Protein AF-A0A1I0D3D3-F1 (afdb_monomer_lite)

Organism: NCBI:txid1531

Secondary structure (DSSP, 8-state):
---HHHHHHHHHHHHHHHHHHHHHHHTS-HHHHHHTHHHHHHHHHHHHHHHH----HHHHHHHHHSTTHHHHHHHHHHTTTTS-HHHHHHHHHHHHHHHHHHHHHHHHHHHHHHHHTT--EEEEEETTTEEEEEEE-TTS-EEEEEEETTT--EEEEEEE-HHHHHHH--SS--HHHHHHHHHHHHTT---STTS---EEEE-GGGGTT-TT-HHHHHHHH-GGGS-S-PEEEE-TT--EEEEE-TT-EEEEEETTEEEEEEEEE-SSSEEEETTEEEEHHHHHHHHHHHT-EEEEPPP---SEEEEEETTTEEEEEEE-SSSEEEEEEETT--EEEEEEE--SS--HHHHHHHHHHHTT-TTS-EEEE-HHHHHHHHHHHHHHHHHHHHHHHHHHHHHHHHHHHHSPPPPPPPPPP----

Radius of gyration: 44.67 Å; chains: 1; bounding box: 90×93×137 Å

Structure (mmCIF, N/CA/C/O backbone):
data_AF-A0A1I0D3D3-F1
#
_entry.id   AF-A0A1I0D3D3-F1
#
loop_
_atom_site.group_PDB
_atom_site.id
_atom_site.type_symbol
_atom_site.label_atom_id
_atom_site.label_alt_id
_atom_site.label_comp_id
_atom_site.label_asym_id
_atom_site.label_entity_id
_atom_site.label_seq_id
_atom_site.pdbx_PDB_ins_code
_atom_site.Cartn_x
_atom_site.Cartn_y
_atom_site.Cartn_z
_atom_site.occupancy
_atom_site.B_iso_or_equiv
_atom_site.auth_seq_id
_atom_site.auth_comp_id
_atom_site.auth_asym_id
_atom_site.auth_atom_id
_atom_site.pdbx_PDB_model_num
ATOM 1 N N . MET A 1 1 ? 28.535 -66.624 -48.689 1.00 49.78 1 MET A N 1
ATOM 2 C CA . MET A 1 1 ? 29.672 -66.054 -47.945 1.00 49.78 1 MET A CA 1
ATOM 3 C C . MET A 1 1 ? 30.413 -65.216 -48.952 1.00 49.78 1 MET A C 1
ATOM 5 O O . MET A 1 1 ? 30.712 -65.773 -50.001 1.00 49.78 1 MET A O 1
ATOM 9 N N . ALA A 1 2 ? 30.546 -63.915 -48.693 1.00 58.06 2 ALA A N 1
ATOM 10 C CA . ALA A 1 2 ? 31.210 -63.003 -49.614 1.00 58.06 2 ALA A CA 1
ATOM 11 C C . ALA A 1 2 ? 32.643 -63.487 -49.854 1.00 58.06 2 ALA A C 1
ATOM 13 O O . ALA A 1 2 ? 33.328 -63.892 -48.910 1.00 58.06 2 ALA A O 1
ATOM 14 N N . ASP A 1 3 ? 33.054 -63.520 -51.112 1.00 66.31 3 ASP A N 1
ATOM 15 C CA . ASP A 1 3 ? 34.413 -63.885 -51.482 1.00 66.31 3 ASP A CA 1
ATOM 16 C C . ASP A 1 3 ? 35.374 -62.791 -50.992 1.00 66.31 3 ASP A C 1
ATOM 18 O O . ASP A 1 3 ? 35.422 -61.688 -51.542 1.00 66.31 3 ASP A O 1
ATOM 22 N N . THR A 1 4 ? 36.143 -63.088 -49.942 1.00 68.00 4 THR A N 1
ATOM 23 C CA . THR A 1 4 ? 37.134 -62.162 -49.375 1.00 68.00 4 THR A CA 1
ATOM 24 C C . THR A 1 4 ? 38.173 -61.731 -50.411 1.00 68.00 4 THR A C 1
ATOM 26 O O . THR A 1 4 ? 38.715 -60.633 -50.306 1.00 68.00 4 THR A O 1
ATOM 29 N N . GLU A 1 5 ? 38.400 -62.533 -51.457 1.00 80.62 5 GLU A N 1
ATOM 30 C CA . GLU A 1 5 ? 39.287 -62.188 -52.566 1.00 80.62 5 GLU A CA 1
ATOM 31 C C . GLU A 1 5 ? 38.702 -61.078 -53.462 1.00 80.62 5 GLU A C 1
ATOM 33 O O . GLU A 1 5 ? 39.449 -60.251 -53.990 1.00 80.62 5 GLU A O 1
ATOM 38 N N . LEU A 1 6 ? 37.373 -61.014 -53.627 1.00 82.31 6 LEU A N 1
ATOM 39 C CA . LEU A 1 6 ? 36.710 -59.968 -54.419 1.00 82.31 6 LEU A CA 1
ATOM 40 C C . LEU A 1 6 ? 36.720 -58.618 -53.698 1.00 82.31 6 LEU A C 1
ATOM 42 O O . LEU A 1 6 ? 37.003 -57.604 -54.339 1.00 82.31 6 LEU A O 1
ATOM 46 N N . SER A 1 7 ? 36.474 -58.600 -52.386 1.00 81.00 7 SER A N 1
ATOM 47 C CA . SER A 1 7 ? 36.521 -57.369 -51.586 1.00 81.00 7 SER A CA 1
ATOM 48 C C . SER A 1 7 ? 37.926 -56.765 -51.557 1.00 81.00 7 SER A C 1
ATOM 50 O O . SER A 1 7 ? 38.080 -55.563 -51.772 1.00 81.00 7 SER A O 1
ATOM 52 N N . SER A 1 8 ? 38.968 -57.592 -51.398 1.00 86.12 8 SER A N 1
ATOM 53 C CA . SER A 1 8 ? 40.358 -57.119 -51.466 1.00 86.12 8 SER A CA 1
ATOM 54 C C . SER A 1 8 ? 40.702 -56.526 -52.836 1.00 86.12 8 SER A C 1
ATOM 56 O O . SER A 1 8 ? 41.276 -55.443 -52.900 1.00 86.12 8 SER A O 1
ATOM 58 N N . LYS A 1 9 ? 40.288 -57.169 -53.938 1.00 90.19 9 LYS A N 1
ATOM 59 C CA . LYS A 1 9 ? 40.507 -56.639 -55.297 1.00 90.19 9 LYS A CA 1
ATOM 60 C C . LYS A 1 9 ? 39.784 -55.315 -55.537 1.00 90.19 9 LYS A C 1
ATOM 62 O O . LYS A 1 9 ? 40.316 -54.442 -56.220 1.00 90.19 9 LYS A O 1
ATOM 67 N N . LEU A 1 10 ? 38.568 -55.171 -55.011 1.00 88.31 10 LEU A N 1
ATOM 68 C CA . LEU A 1 10 ? 37.793 -53.939 -55.144 1.00 88.31 10 LEU A CA 1
ATOM 69 C C . LEU A 1 10 ? 38.463 -52.787 -54.389 1.00 88.31 10 LEU A C 1
ATOM 71 O O . LEU A 1 10 ? 38.608 -51.701 -54.950 1.00 88.31 10 LEU A O 1
ATOM 75 N N . TYR A 1 11 ? 38.928 -53.047 -53.166 1.00 89.81 11 TYR A N 1
ATOM 76 C CA . TYR A 1 11 ? 39.678 -52.079 -52.372 1.00 89.81 11 TYR A CA 1
ATOM 77 C C . TYR A 1 11 ? 40.983 -51.658 -53.058 1.00 89.81 11 TYR A C 1
ATOM 79 O O . TYR A 1 11 ? 41.230 -50.466 -53.221 1.00 89.81 11 TYR A O 1
ATOM 87 N N . GLU A 1 12 ? 41.796 -52.611 -53.526 1.00 92.81 12 GLU A N 1
ATOM 88 C CA . GLU A 1 12 ? 43.052 -52.313 -54.233 1.00 92.81 12 GLU A CA 1
ATOM 89 C C . GLU A 1 12 ? 42.820 -51.437 -55.466 1.00 92.81 12 GLU A C 1
ATOM 91 O O . GLU A 1 12 ? 43.563 -50.486 -55.719 1.00 92.81 12 GLU A O 1
ATOM 96 N N . LYS A 1 13 ? 41.756 -51.724 -56.221 1.00 92.50 13 LYS A N 1
ATOM 97 C CA . LYS A 1 13 ? 41.382 -50.935 -57.390 1.00 92.50 13 LYS A CA 1
ATOM 98 C C . LYS A 1 13 ? 40.961 -49.512 -57.011 1.00 92.50 13 LYS A C 1
ATOM 100 O O . LYS A 1 13 ? 41.481 -48.560 -57.589 1.00 92.50 13 LYS A O 1
ATOM 105 N N . ALA A 1 14 ? 40.055 -49.366 -56.045 1.00 90.94 14 ALA A N 1
ATOM 106 C CA . ALA A 1 14 ? 39.582 -48.066 -55.572 1.00 90.94 14 ALA A CA 1
ATOM 107 C C . ALA A 1 14 ? 40.730 -47.227 -54.980 1.00 90.94 14 ALA A C 1
ATOM 109 O O . ALA A 1 14 ? 40.828 -46.031 -55.253 1.00 90.94 14 ALA A O 1
ATOM 110 N N . SER A 1 15 ? 41.649 -47.870 -54.250 1.00 93.31 15 SER A N 1
ATOM 111 C CA . SER A 1 15 ? 42.869 -47.248 -53.726 1.00 93.31 15 SER A CA 1
ATOM 112 C C . SER A 1 15 ? 43.760 -46.742 -54.857 1.00 93.31 15 SER A C 1
ATOM 114 O O . SER A 1 15 ? 44.204 -45.600 -54.822 1.00 93.31 15 SER A O 1
ATOM 116 N N . ALA A 1 16 ? 43.979 -47.549 -55.899 1.00 94.31 16 ALA A N 1
ATOM 117 C CA . ALA A 1 16 ? 44.794 -47.144 -57.040 1.00 94.31 16 ALA A CA 1
ATOM 118 C C . ALA A 1 16 ? 44.172 -45.978 -57.832 1.00 94.31 16 ALA A C 1
ATOM 120 O O . ALA A 1 16 ? 44.894 -45.149 -58.387 1.00 94.31 16 ALA A O 1
ATOM 121 N N . GLU A 1 17 ? 42.842 -45.901 -57.917 1.00 94.12 17 GLU A N 1
ATOM 122 C CA . GLU A 1 17 ? 42.142 -44.756 -58.510 1.00 94.12 17 GLU A CA 1
ATOM 123 C C . GLU A 1 17 ? 42.283 -43.490 -57.651 1.00 94.12 17 GLU A C 1
ATOM 125 O O . GLU A 1 17 ? 42.561 -42.417 -58.191 1.00 94.12 17 GLU A O 1
ATOM 130 N N . GLN A 1 18 ? 42.179 -43.614 -56.325 1.00 93.81 18 GLN A N 1
ATOM 131 C CA . GLN A 1 18 ? 42.394 -42.499 -55.400 1.00 93.81 18 GLN A CA 1
ATOM 132 C C . GLN A 1 18 ? 43.845 -42.001 -55.423 1.00 93.81 18 GLN A C 1
ATOM 134 O O . GLN A 1 18 ? 44.075 -40.793 -55.456 1.00 93.81 18 GLN A O 1
ATOM 139 N N . ASP A 1 19 ? 44.829 -42.899 -55.494 1.00 94.88 19 ASP A N 1
ATOM 140 C CA . ASP A 1 19 ? 46.243 -42.530 -55.618 1.00 94.88 19 ASP A CA 1
ATOM 141 C C . ASP A 1 19 ? 46.518 -41.764 -56.917 1.00 94.88 19 ASP A C 1
ATOM 143 O O . ASP A 1 19 ? 47.248 -40.769 -56.914 1.00 94.88 19 ASP A O 1
ATOM 147 N N . LYS A 1 20 ? 45.894 -42.174 -58.032 1.00 94.38 20 LYS A N 1
ATOM 148 C CA . LYS A 1 20 ? 45.962 -41.424 -59.297 1.00 94.38 20 LYS A CA 1
ATOM 149 C C . LYS A 1 20 ? 45.355 -40.033 -59.156 1.00 94.38 20 LYS A C 1
ATOM 151 O O . LYS A 1 20 ? 45.940 -39.070 -59.647 1.00 94.38 20 LYS A O 1
ATOM 156 N N . PHE A 1 21 ? 44.206 -39.918 -58.492 1.00 93.94 21 PHE A N 1
ATOM 157 C CA . PHE A 1 21 ? 43.572 -38.624 -58.263 1.00 93.94 21 PHE A CA 1
ATOM 158 C C . PHE A 1 21 ? 44.422 -37.723 -57.367 1.00 93.94 21 PHE A C 1
ATOM 160 O O . PHE A 1 21 ? 44.634 -36.562 -57.703 1.00 93.94 21 PHE A O 1
ATOM 167 N N . ARG A 1 22 ? 44.981 -38.265 -56.279 1.00 93.75 22 ARG A N 1
ATOM 168 C CA . ARG A 1 22 ? 45.918 -37.568 -55.390 1.00 93.75 22 ARG A CA 1
ATOM 169 C C . ARG A 1 22 ? 47.134 -37.057 -56.158 1.00 93.75 22 ARG A C 1
ATOM 171 O O . ARG A 1 22 ? 47.488 -35.892 -56.015 1.00 93.75 22 ARG A O 1
ATOM 178 N N . ALA A 1 23 ? 47.752 -37.912 -56.974 1.00 94.81 23 ALA A N 1
ATOM 179 C CA . ALA A 1 23 ? 48.915 -37.554 -57.782 1.00 94.81 23 ALA A CA 1
ATOM 180 C C . ALA A 1 23 ? 48.594 -36.438 -58.787 1.00 94.81 23 ALA A C 1
ATOM 182 O O . ALA A 1 23 ? 49.375 -35.508 -58.937 1.00 94.81 23 ALA A O 1
ATOM 183 N N . TRP A 1 24 ? 47.427 -36.488 -59.432 1.00 95.31 24 TRP A N 1
ATOM 184 C CA . TRP A 1 24 ? 46.977 -35.398 -60.297 1.00 95.31 24 TRP A CA 1
ATOM 185 C C . TRP A 1 24 ? 46.718 -34.103 -59.514 1.00 95.31 24 TRP A C 1
ATOM 187 O O . TRP A 1 24 ? 47.121 -33.030 -59.963 1.00 95.31 24 TRP A O 1
ATOM 197 N N . LEU A 1 25 ? 46.076 -34.202 -58.345 1.00 93.50 25 LEU A N 1
ATOM 198 C CA . LEU A 1 25 ? 45.656 -33.063 -57.529 1.00 93.50 25 LEU A CA 1
ATOM 199 C C . LEU A 1 25 ? 46.852 -32.243 -57.034 1.00 93.50 25 LEU A C 1
ATOM 201 O O . LEU A 1 25 ? 46.802 -31.018 -57.071 1.00 93.50 25 LEU A O 1
ATOM 205 N N . VAL A 1 26 ? 47.944 -32.899 -56.623 1.00 92.94 26 VAL A N 1
ATOM 206 C CA . VAL A 1 26 ? 49.153 -32.203 -56.137 1.00 92.94 26 VAL A CA 1
ATOM 207 C C . VAL A 1 26 ? 49.885 -31.411 -57.224 1.00 92.94 26 VAL A C 1
ATOM 209 O O . VAL A 1 26 ? 50.631 -30.491 -56.892 1.00 92.94 26 VAL A O 1
ATOM 212 N N . ASP A 1 27 ? 49.639 -31.719 -58.499 1.00 95.06 27 ASP A N 1
ATOM 213 C CA . ASP A 1 27 ? 50.204 -31.000 -59.645 1.00 95.06 27 ASP A CA 1
ATOM 214 C C . ASP A 1 27 ? 49.317 -29.822 -60.114 1.00 95.06 27 ASP A C 1
ATOM 216 O O . ASP A 1 27 ? 49.693 -29.098 -61.040 1.00 95.06 27 ASP A O 1
ATOM 220 N N . GLN A 1 28 ? 48.141 -29.608 -59.505 1.00 95.69 28 GLN A N 1
ATOM 221 C CA . GLN A 1 28 ? 47.207 -28.547 -59.903 1.00 95.69 28 GLN A CA 1
ATOM 222 C C . GLN A 1 28 ? 47.499 -27.187 -59.231 1.00 95.69 28 GLN A C 1
ATOM 224 O O . GLN A 1 28 ? 48.121 -27.119 -58.168 1.00 95.69 28 GLN A O 1
ATOM 229 N N . PRO A 1 29 ? 47.021 -26.064 -59.806 1.00 95.88 29 PRO A N 1
ATOM 230 C CA . PRO A 1 29 ? 47.056 -24.761 -59.144 1.00 95.88 29 PRO A CA 1
ATOM 231 C C . PRO A 1 29 ? 46.292 -24.751 -57.803 1.00 95.88 29 PRO A C 1
ATOM 233 O O . PRO A 1 29 ? 45.296 -25.460 -57.660 1.00 95.88 29 PRO A O 1
ATOM 236 N N . PRO A 1 30 ? 46.652 -23.874 -56.841 1.00 90.88 30 PRO A N 1
ATOM 237 C CA . PRO A 1 30 ? 46.001 -23.825 -55.525 1.00 90.88 30 PRO A CA 1
ATOM 238 C C . PRO A 1 30 ? 44.476 -23.655 -55.557 1.00 90.88 30 PRO A C 1
ATOM 240 O O . PRO A 1 30 ? 43.782 -24.212 -54.713 1.00 90.88 30 PRO A O 1
ATOM 243 N N . ALA A 1 31 ? 43.944 -22.906 -56.528 1.00 90.12 31 ALA A N 1
ATOM 244 C CA . ALA A 1 31 ? 42.501 -22.726 -56.680 1.00 90.12 31 ALA A CA 1
ATOM 245 C C . ALA A 1 31 ? 41.795 -24.042 -57.049 1.00 90.12 31 ALA A C 1
ATOM 247 O O . ALA A 1 31 ? 40.748 -24.356 -56.490 1.00 90.12 31 ALA A O 1
ATOM 248 N N . ASP A 1 32 ? 42.393 -24.837 -57.935 1.00 88.62 32 ASP A N 1
ATOM 249 C CA . ASP A 1 32 ? 41.841 -26.123 -58.356 1.00 88.62 32 ASP A CA 1
ATOM 250 C C . ASP A 1 32 ? 41.979 -27.182 -57.257 1.00 88.62 32 ASP A C 1
ATOM 252 O O . ASP A 1 32 ? 41.045 -27.956 -57.044 1.00 88.62 32 ASP A O 1
ATOM 256 N N . ILE A 1 33 ? 43.072 -27.142 -56.481 1.00 89.75 33 ILE A N 1
ATOM 257 C CA . ILE A 1 33 ? 43.236 -27.959 -55.268 1.00 89.75 33 ILE A CA 1
ATOM 258 C C . ILE A 1 33 ? 42.113 -27.670 -54.266 1.00 89.75 33 ILE A C 1
ATOM 260 O O . ILE A 1 33 ? 41.480 -28.598 -53.765 1.00 89.75 33 ILE A O 1
ATOM 264 N N . LEU A 1 34 ? 41.834 -26.391 -53.993 1.00 87.19 34 LEU A N 1
ATOM 265 C CA . LEU A 1 34 ? 40.760 -25.991 -53.079 1.00 87.19 34 LEU A CA 1
ATOM 266 C C . LEU A 1 34 ? 39.380 -26.416 -53.594 1.00 87.19 34 LEU A C 1
ATOM 268 O O . LEU A 1 34 ? 38.579 -26.931 -52.816 1.00 87.19 34 LEU A O 1
ATOM 272 N N . ASN A 1 35 ? 39.124 -26.271 -54.897 1.00 87.69 35 ASN A N 1
ATOM 273 C CA . ASN A 1 35 ? 37.855 -26.671 -55.509 1.00 87.69 35 ASN A CA 1
ATOM 274 C C . ASN A 1 35 ? 37.576 -28.180 -55.382 1.00 87.69 35 ASN A C 1
ATOM 276 O O . ASN A 1 35 ? 36.416 -28.577 -55.333 1.00 87.69 35 ASN A O 1
ATOM 280 N N . HIS A 1 36 ? 38.618 -29.011 -55.291 1.00 90.94 36 HIS A N 1
ATOM 281 C CA . HIS A 1 36 ? 38.498 -30.471 -55.205 1.00 90.94 36 HIS A CA 1
ATOM 282 C C . HIS A 1 36 ? 38.790 -31.020 -53.797 1.00 90.94 36 HIS A C 1
ATOM 284 O O . HIS A 1 36 ? 38.798 -32.234 -53.602 1.00 90.94 36 HIS A O 1
ATOM 290 N N . ALA A 1 37 ? 38.998 -30.162 -52.791 1.00 86.12 37 ALA A N 1
ATOM 291 C CA . ALA A 1 37 ? 39.332 -30.593 -51.431 1.00 86.12 37 ALA A CA 1
ATOM 292 C C . ALA A 1 37 ? 38.219 -31.444 -50.788 1.00 86.12 37 ALA A C 1
ATOM 294 O O . ALA A 1 37 ? 38.503 -32.443 -50.127 1.00 86.12 37 ALA A O 1
ATOM 295 N N . VAL A 1 38 ? 36.952 -31.086 -51.028 1.00 82.62 38 VAL A N 1
ATOM 296 C CA . VAL A 1 38 ? 35.790 -31.856 -50.550 1.00 82.62 38 VAL A CA 1
ATOM 297 C C . VAL A 1 38 ? 35.679 -33.191 -51.286 1.00 82.62 38 VAL A C 1
ATOM 299 O O . VAL A 1 38 ? 35.451 -34.218 -50.657 1.00 82.62 38 VAL A O 1
ATOM 302 N N . GLU A 1 39 ? 35.884 -33.202 -52.606 1.00 90.00 39 GLU A N 1
ATOM 303 C CA . GLU A 1 39 ? 35.912 -34.440 -53.397 1.00 90.00 39 GLU A CA 1
ATOM 304 C C . GLU A 1 39 ? 36.994 -35.396 -52.904 1.00 90.00 39 GLU A C 1
ATOM 306 O O . GLU A 1 39 ? 36.743 -36.586 -52.727 1.00 90.00 39 GLU A O 1
ATOM 311 N N . TYR A 1 40 ? 38.181 -34.864 -52.628 1.00 90.94 40 TYR A N 1
ATOM 312 C CA . TYR A 1 40 ? 39.293 -35.637 -52.111 1.00 90.94 40 TYR A CA 1
ATOM 313 C C . TYR A 1 40 ? 38.972 -36.278 -50.755 1.00 90.94 40 TYR A C 1
ATOM 315 O O . TYR A 1 40 ? 39.169 -37.481 -50.605 1.00 90.94 40 TYR A O 1
ATOM 323 N N . ALA A 1 41 ? 38.444 -35.505 -49.799 1.00 88.19 41 ALA A N 1
ATOM 324 C CA . ALA A 1 41 ? 38.084 -36.014 -48.475 1.00 88.19 41 ALA A CA 1
ATOM 325 C C . ALA A 1 41 ? 37.014 -37.114 -48.560 1.00 88.19 41 ALA A C 1
ATOM 327 O O . ALA A 1 41 ? 37.191 -38.196 -48.012 1.00 88.19 41 ALA A O 1
ATOM 328 N N . VAL A 1 42 ? 35.957 -36.885 -49.342 1.00 86.31 42 VAL A N 1
ATOM 329 C CA . VAL A 1 42 ? 34.878 -37.866 -49.520 1.00 86.31 42 VAL A CA 1
ATOM 330 C C . VAL A 1 42 ? 35.379 -39.145 -50.197 1.00 86.31 42 VAL A C 1
ATOM 332 O O . VAL A 1 42 ? 34.904 -40.231 -49.880 1.00 86.31 42 VAL A O 1
ATOM 335 N N . ARG A 1 43 ? 36.339 -39.064 -51.124 1.00 92.44 43 ARG A N 1
ATOM 336 C CA . ARG A 1 43 ? 36.933 -40.267 -51.726 1.00 92.44 43 ARG A CA 1
ATOM 337 C C . ARG A 1 43 ? 37.755 -41.092 -50.736 1.00 92.44 43 ARG A C 1
ATOM 339 O O . ARG A 1 43 ? 37.757 -42.315 -50.856 1.00 92.44 43 ARG A O 1
ATOM 346 N N . GLU A 1 44 ? 38.415 -40.463 -49.764 1.00 92.81 44 GLU A N 1
ATOM 347 C CA . GLU A 1 44 ? 39.076 -41.184 -48.664 1.00 92.81 44 GLU A CA 1
ATOM 348 C C . GLU A 1 44 ? 38.041 -41.887 -47.769 1.00 92.81 44 GLU A C 1
ATOM 350 O O . GLU A 1 44 ? 38.235 -43.049 -47.414 1.00 92.81 44 GLU A O 1
ATOM 355 N N . ASP A 1 45 ? 36.906 -41.240 -47.485 1.00 87.38 45 ASP A N 1
ATOM 356 C CA . ASP A 1 45 ? 35.807 -41.851 -46.723 1.00 87.38 45 ASP A CA 1
ATOM 357 C C . ASP A 1 45 ? 35.174 -43.030 -47.486 1.00 87.38 45 ASP A C 1
ATOM 359 O O . ASP A 1 45 ? 34.962 -44.103 -46.924 1.00 87.38 45 ASP A O 1
ATOM 363 N N . ILE A 1 46 ? 34.945 -42.883 -48.798 1.00 86.56 46 ILE A N 1
ATOM 364 C CA . ILE A 1 46 ? 34.480 -43.980 -49.664 1.00 86.56 46 ILE A CA 1
ATOM 365 C C . ILE A 1 46 ? 35.476 -45.144 -49.637 1.00 86.56 46 ILE A C 1
ATOM 367 O O . ILE A 1 46 ? 35.064 -46.301 -49.567 1.00 86.56 46 ILE A O 1
ATOM 371 N N . LEU A 1 47 ? 36.782 -44.864 -49.696 1.00 89.88 47 LEU A N 1
ATOM 372 C CA . LEU A 1 47 ? 37.814 -45.899 -49.661 1.00 89.88 47 LEU A CA 1
ATOM 373 C C . LEU A 1 47 ? 37.814 -46.652 -48.324 1.00 89.88 47 LEU A C 1
ATOM 375 O O . LEU A 1 47 ? 37.917 -47.880 -48.315 1.00 89.88 47 LEU A O 1
ATOM 379 N N . MET A 1 48 ? 37.659 -45.925 -47.215 1.00 86.50 48 MET A N 1
ATOM 380 C CA . MET A 1 48 ? 37.531 -46.504 -45.880 1.00 86.50 48 MET A CA 1
ATOM 381 C C . MET A 1 48 ? 36.328 -47.450 -45.802 1.00 86.50 48 MET A C 1
ATOM 383 O O . MET A 1 48 ? 36.473 -48.594 -45.372 1.00 86.50 48 MET A O 1
ATOM 387 N N . GLU A 1 49 ? 35.168 -47.010 -46.290 1.00 86.81 49 GLU A N 1
ATOM 388 C CA . GLU A 1 49 ? 33.940 -47.808 -46.286 1.00 86.81 49 GLU A CA 1
ATOM 389 C C . GLU A 1 49 ? 34.025 -49.020 -47.222 1.00 86.81 49 GLU A C 1
ATOM 391 O O . GLU A 1 49 ? 33.620 -50.115 -46.841 1.00 86.81 49 GLU A O 1
ATOM 396 N N . ILE A 1 50 ? 34.635 -48.903 -48.408 1.00 84.81 50 ILE A N 1
ATOM 397 C CA . ILE A 1 50 ? 34.884 -50.062 -49.290 1.00 84.81 50 ILE A CA 1
ATOM 398 C C . ILE A 1 50 ? 35.706 -51.143 -48.569 1.00 84.81 50 ILE A C 1
ATOM 400 O O . ILE A 1 50 ? 35.489 -52.331 -48.804 1.00 84.81 50 ILE A O 1
ATOM 404 N N . GLY A 1 51 ? 36.628 -50.751 -47.685 1.00 80.69 51 GLY A N 1
ATOM 405 C CA . GLY A 1 51 ? 37.406 -51.682 -46.866 1.00 80.69 51 GLY A CA 1
ATOM 406 C C . GLY A 1 51 ? 36.613 -52.351 -45.735 1.00 80.69 51 GLY A C 1
ATOM 407 O O . GLY A 1 51 ? 37.020 -53.413 -45.265 1.00 80.69 51 GLY A O 1
ATOM 408 N N . ALA A 1 52 ? 35.496 -51.757 -45.307 1.00 80.19 52 ALA A N 1
ATOM 409 C CA . ALA A 1 52 ? 34.665 -52.238 -44.203 1.00 80.19 52 ALA A CA 1
ATOM 410 C C . ALA A 1 52 ? 33.389 -52.974 -44.661 1.00 80.19 52 ALA A C 1
ATOM 412 O O . ALA A 1 52 ? 32.863 -53.810 -43.924 1.00 80.19 52 ALA A O 1
ATOM 413 N N . LEU A 1 53 ? 32.881 -52.678 -45.860 1.00 77.62 53 LEU A N 1
ATOM 414 C CA . LEU A 1 53 ? 31.609 -53.198 -46.359 1.00 77.62 53 LEU A CA 1
ATOM 415 C C . LEU A 1 53 ? 31.700 -54.660 -46.829 1.00 77.62 53 LEU A C 1
ATOM 417 O O . LEU A 1 53 ? 32.504 -55.023 -47.688 1.00 77.62 53 LEU A O 1
ATOM 421 N N . GLU A 1 54 ? 30.773 -55.495 -46.354 1.00 79.94 54 GLU A N 1
ATOM 422 C CA . GLU A 1 54 ? 30.556 -56.848 -46.880 1.00 79.94 54 GLU A CA 1
ATOM 423 C C . GLU A 1 54 ? 29.561 -56.823 -48.050 1.00 79.94 54 GLU A C 1
ATOM 425 O O . GLU A 1 54 ? 28.355 -57.024 -47.886 1.00 79.94 54 GLU A O 1
ATOM 430 N N . LEU A 1 55 ? 30.064 -56.558 -49.258 1.00 78.69 55 LEU A N 1
ATOM 431 C CA . LEU A 1 55 ? 29.238 -56.553 -50.466 1.00 78.69 55 LEU A CA 1
ATOM 432 C C . LEU A 1 55 ? 28.958 -57.981 -50.980 1.00 78.69 55 LEU A C 1
ATOM 434 O O . LEU A 1 55 ? 29.867 -58.813 -51.014 1.00 78.69 55 LEU A O 1
ATOM 438 N N . PRO A 1 56 ? 27.732 -58.273 -51.454 1.00 83.75 56 PRO A N 1
ATOM 439 C CA . PRO A 1 56 ? 27.445 -59.480 -52.226 1.00 83.75 56 PRO A CA 1
ATOM 440 C C . PRO A 1 56 ? 28.344 -59.618 -53.470 1.00 83.75 56 PRO A C 1
ATOM 442 O O . PRO A 1 56 ? 28.643 -58.629 -54.144 1.00 83.75 56 PRO A O 1
ATOM 445 N N . ASP A 1 57 ? 28.743 -60.849 -53.811 1.00 79.00 57 ASP A N 1
ATOM 446 C CA . ASP A 1 57 ? 29.701 -61.136 -54.895 1.00 79.00 57 ASP A CA 1
ATOM 447 C C . ASP A 1 57 ? 29.300 -60.545 -56.259 1.00 79.00 57 ASP A C 1
ATOM 449 O O . ASP A 1 57 ? 30.158 -60.150 -57.049 1.00 79.00 57 ASP A O 1
ATOM 453 N N . ASP A 1 58 ? 28.004 -60.499 -56.570 1.00 79.88 58 ASP A N 1
ATOM 454 C CA . ASP A 1 58 ? 27.476 -59.916 -57.805 1.00 79.88 58 ASP A CA 1
ATOM 455 C C . ASP A 1 58 ? 27.662 -58.392 -57.846 1.00 79.88 58 ASP A C 1
ATOM 457 O O . ASP A 1 58 ? 28.053 -57.852 -58.884 1.00 79.88 58 ASP A O 1
ATOM 461 N N . GLN A 1 59 ? 27.479 -57.713 -56.712 1.00 84.69 59 GLN A N 1
ATOM 462 C CA . GLN A 1 59 ? 27.697 -56.271 -56.570 1.00 84.69 59 GLN A CA 1
ATOM 463 C C . GLN A 1 59 ? 29.187 -55.918 -56.600 1.00 84.69 59 GLN A C 1
ATOM 465 O O . GLN A 1 59 ? 29.586 -54.999 -57.317 1.00 84.69 59 GLN A O 1
ATOM 470 N N . ALA A 1 60 ? 30.027 -56.689 -55.901 1.00 82.06 60 ALA A N 1
ATOM 471 C CA . ALA A 1 60 ? 31.479 -56.515 -55.934 1.00 82.06 60 ALA A CA 1
ATOM 472 C C . ALA A 1 60 ? 32.035 -56.698 -57.358 1.00 82.06 60 ALA A C 1
ATOM 474 O O . ALA A 1 60 ? 32.843 -55.893 -57.823 1.00 82.06 60 ALA A O 1
ATOM 475 N N . ARG A 1 61 ? 31.546 -57.702 -58.104 1.00 83.44 61 ARG A N 1
ATOM 476 C CA . ARG A 1 61 ? 31.898 -57.897 -59.523 1.00 83.44 61 ARG A CA 1
ATOM 477 C C . ARG A 1 61 ? 31.413 -56.756 -60.412 1.00 83.44 61 ARG A C 1
ATOM 479 O O . ARG A 1 61 ? 32.144 -56.362 -61.317 1.00 83.44 61 ARG A O 1
ATOM 486 N N . ALA A 1 62 ? 30.214 -56.225 -60.170 1.00 85.44 62 ALA A N 1
ATOM 487 C CA . ALA A 1 62 ? 29.690 -55.090 -60.926 1.00 85.44 62 ALA A CA 1
ATOM 488 C C . ALA A 1 62 ? 30.542 -53.826 -60.718 1.00 85.44 62 ALA A C 1
ATOM 490 O O . ALA A 1 62 ? 30.894 -53.163 -61.693 1.00 85.44 62 ALA A O 1
ATOM 491 N N . LEU A 1 63 ? 30.945 -53.534 -59.477 1.00 83.12 63 LEU A N 1
ATOM 492 C CA . LEU A 1 63 ? 31.838 -52.413 -59.173 1.00 83.12 63 LEU A CA 1
ATOM 493 C C . LEU A 1 63 ? 33.240 -52.621 -59.754 1.00 83.12 63 LEU A C 1
ATOM 495 O O . LEU A 1 63 ? 33.796 -51.699 -60.347 1.00 83.12 63 LEU A O 1
ATOM 499 N N . LEU A 1 64 ? 33.789 -53.838 -59.669 1.00 85.88 64 LEU A N 1
ATOM 500 C CA . LEU A 1 64 ? 35.066 -54.187 -60.301 1.00 85.88 64 LEU A CA 1
ATOM 501 C C . LEU A 1 64 ? 35.034 -54.015 -61.826 1.00 85.88 64 LEU A C 1
ATOM 503 O O . LEU A 1 64 ? 36.053 -53.640 -62.406 1.00 85.88 64 LEU A O 1
ATOM 507 N N . ALA A 1 65 ? 33.884 -54.249 -62.461 1.00 87.00 65 ALA A N 1
ATOM 508 C CA . ALA A 1 65 ? 33.688 -54.062 -63.895 1.00 87.00 65 ALA A CA 1
ATOM 509 C C . ALA A 1 65 ? 33.484 -52.592 -64.320 1.00 87.00 65 ALA A C 1
ATOM 511 O O . ALA A 1 65 ? 33.655 -52.302 -65.505 1.00 87.00 65 ALA A O 1
ATOM 512 N N . SER A 1 66 ? 33.142 -51.669 -63.404 1.00 85.62 66 SER A N 1
ATOM 513 C CA . SER A 1 66 ? 33.097 -50.228 -63.724 1.00 85.62 66 SER A CA 1
ATOM 514 C C . SER A 1 66 ? 34.499 -49.739 -64.122 1.00 85.62 66 SER A C 1
ATOM 516 O O . SER A 1 66 ? 35.458 -50.118 -63.467 1.00 85.62 66 SER A O 1
ATOM 518 N N . PRO A 1 67 ? 34.687 -48.928 -65.173 1.00 84.25 67 PRO A N 1
ATOM 519 C CA . PRO A 1 67 ? 36.009 -48.408 -65.530 1.00 84.25 67 PRO A CA 1
ATOM 520 C C . PRO A 1 67 ? 36.618 -47.456 -64.487 1.00 84.25 67 PRO A C 1
ATOM 522 O O . PRO A 1 67 ? 37.831 -47.494 -64.301 1.00 84.25 67 PRO A O 1
ATOM 525 N N . ASP A 1 68 ? 35.780 -46.659 -63.811 1.00 84.00 68 ASP A N 1
ATOM 526 C CA . ASP A 1 68 ? 36.169 -45.570 -62.901 1.00 84.00 68 ASP A CA 1
ATOM 527 C C . ASP A 1 68 ? 35.349 -45.657 -61.597 1.00 84.00 68 ASP A C 1
ATOM 529 O O . ASP A 1 68 ? 34.505 -44.808 -61.286 1.00 84.00 68 ASP A O 1
ATOM 533 N N . THR A 1 69 ? 35.564 -46.739 -60.844 1.00 87.06 69 THR A N 1
ATOM 534 C CA . THR A 1 69 ? 34.737 -47.134 -59.695 1.00 87.06 69 THR A CA 1
ATOM 535 C C . THR A 1 69 ? 34.612 -46.021 -58.646 1.00 87.06 69 THR A C 1
ATOM 537 O O . THR A 1 69 ? 33.508 -45.722 -58.190 1.00 87.06 69 THR A O 1
ATOM 540 N N . MET A 1 70 ? 35.719 -45.378 -58.271 1.00 88.38 70 MET A N 1
ATOM 541 C CA . MET A 1 70 ? 35.753 -44.320 -57.258 1.00 88.38 70 MET A CA 1
ATOM 542 C C . MET A 1 70 ? 35.028 -43.051 -57.730 1.00 88.38 70 MET A C 1
ATOM 544 O O . MET A 1 70 ? 34.306 -42.408 -56.964 1.00 88.38 70 MET A O 1
ATOM 548 N N . ALA A 1 71 ? 35.187 -42.687 -59.005 1.00 84.44 71 ALA A N 1
ATOM 549 C CA . ALA A 1 71 ? 34.536 -41.511 -59.576 1.00 84.44 71 ALA A CA 1
ATOM 550 C C . ALA A 1 71 ? 33.014 -41.695 -59.692 1.00 84.44 71 ALA A C 1
ATOM 552 O O . ALA A 1 71 ? 32.261 -40.763 -59.398 1.00 84.44 71 ALA A O 1
ATOM 553 N N . ASP A 1 72 ? 32.556 -42.895 -60.051 1.00 84.19 72 ASP A N 1
ATOM 554 C CA . ASP A 1 72 ? 31.132 -43.226 -60.150 1.00 84.19 72 ASP A CA 1
ATOM 555 C C . ASP A 1 72 ? 30.428 -43.222 -58.782 1.00 84.19 72 ASP A C 1
ATOM 557 O O . ASP A 1 72 ? 29.311 -42.696 -58.654 1.00 84.19 72 ASP A O 1
ATOM 561 N N . ILE A 1 73 ? 31.080 -43.757 -57.742 1.00 84.81 73 ILE A N 1
ATOM 562 C CA . ILE A 1 73 ? 30.552 -43.733 -56.368 1.00 84.81 73 ILE A CA 1
ATOM 563 C C . ILE A 1 73 ? 30.486 -42.289 -55.862 1.00 84.81 73 ILE A C 1
ATOM 565 O O . ILE A 1 73 ? 29.429 -41.852 -55.400 1.00 84.81 73 ILE A O 1
ATOM 569 N N . TYR A 1 74 ? 31.558 -41.510 -56.039 1.00 82.88 74 TYR A N 1
ATOM 570 C CA . TYR A 1 74 ? 31.573 -40.097 -55.655 1.00 82.88 74 TYR A CA 1
ATOM 571 C C . TYR A 1 74 ? 30.479 -39.287 -56.367 1.00 82.88 74 TYR A C 1
ATOM 573 O O . TYR A 1 74 ? 29.774 -38.501 -55.741 1.00 82.88 74 TYR A O 1
ATOM 581 N N . LYS A 1 75 ? 30.263 -39.517 -57.667 1.00 81.75 75 LYS A N 1
ATOM 582 C CA . LYS A 1 75 ? 29.192 -38.865 -58.439 1.00 81.75 75 LYS A CA 1
ATOM 583 C C . LYS A 1 75 ? 27.789 -39.231 -57.949 1.00 81.75 75 LYS A C 1
ATOM 585 O O . LYS A 1 75 ? 26.840 -38.472 -58.148 1.00 81.75 75 LYS A O 1
ATOM 590 N N . THR A 1 76 ? 27.631 -40.413 -57.363 1.00 78.75 76 THR A N 1
ATOM 591 C CA . THR A 1 76 ? 26.371 -40.832 -56.740 1.00 78.75 76 THR A CA 1
ATOM 592 C C . THR A 1 76 ? 26.185 -40.138 -55.392 1.00 78.75 76 THR A C 1
ATOM 594 O O . THR A 1 76 ? 25.095 -39.635 -55.126 1.00 78.75 76 THR A O 1
ATOM 597 N N . PHE A 1 77 ? 27.253 -40.019 -54.598 1.00 76.56 77 PHE A N 1
ATOM 598 C CA . PHE A 1 77 ? 27.267 -39.261 -53.345 1.00 76.56 77 PHE A CA 1
ATOM 599 C C . PHE A 1 77 ? 26.992 -37.766 -53.555 1.00 76.56 77 PHE A C 1
ATOM 601 O O . PHE A 1 77 ? 26.158 -37.191 -52.862 1.00 76.56 77 PHE A O 1
ATOM 608 N N . SER A 1 78 ? 27.626 -37.127 -54.542 1.00 71.12 78 SER A N 1
ATOM 609 C CA . SER A 1 78 ? 27.502 -35.680 -54.764 1.00 71.12 78 SER A CA 1
ATOM 610 C C . SER A 1 78 ? 26.080 -35.239 -55.119 1.00 71.12 78 SER A C 1
ATOM 612 O O . SER A 1 78 ? 25.692 -34.117 -54.815 1.00 71.12 78 SER A O 1
ATOM 614 N N . LYS A 1 79 ? 25.261 -36.141 -55.673 1.00 69.31 79 LYS A N 1
ATOM 615 C CA . LYS A 1 79 ? 23.824 -35.912 -55.896 1.00 69.31 79 LYS A CA 1
ATOM 616 C C . LYS A 1 79 ? 22.990 -35.919 -54.610 1.00 69.31 79 LYS A C 1
ATOM 618 O O . LYS A 1 79 ? 21.870 -35.424 -54.634 1.00 69.31 79 LYS A O 1
ATOM 623 N N . MET A 1 80 ? 23.495 -36.498 -53.518 1.00 60.03 80 MET A N 1
ATOM 624 C CA . MET A 1 80 ? 22.816 -36.543 -52.215 1.00 60.03 80 MET A CA 1
ATOM 625 C C . MET A 1 80 ? 23.172 -35.354 -51.311 1.00 60.03 80 MET A C 1
ATOM 627 O O . MET A 1 80 ? 22.467 -35.109 -50.345 1.00 60.03 80 MET A O 1
ATOM 631 N N . VAL A 1 81 ? 24.227 -34.588 -51.613 1.00 56.12 81 VAL A N 1
ATOM 632 C CA . VAL A 1 81 ? 24.634 -33.401 -50.827 1.00 56.12 81 VAL A CA 1
ATOM 633 C C . VAL A 1 81 ? 23.631 -32.236 -50.966 1.00 56.12 81 VAL A C 1
ATOM 635 O O . VAL A 1 81 ? 23.578 -31.355 -50.111 1.00 56.12 81 VAL A O 1
ATOM 638 N N . ASP A 1 82 ? 22.757 -32.277 -51.976 1.00 56.09 82 ASP A N 1
ATOM 639 C CA . ASP A 1 82 ? 21.683 -31.301 -52.224 1.00 56.09 82 ASP A CA 1
ATOM 640 C C . ASP A 1 82 ? 20.464 -31.428 -51.268 1.00 56.09 82 ASP A C 1
ATOM 642 O O . ASP A 1 82 ? 19.435 -30.789 -51.481 1.00 56.09 82 ASP A O 1
ATOM 646 N N . THR A 1 83 ? 20.527 -32.237 -50.200 1.00 57.47 83 THR A N 1
ATOM 647 C CA . THR A 1 83 ? 19.365 -32.553 -49.334 1.00 57.47 83 THR A CA 1
ATOM 648 C C . THR A 1 83 ? 19.139 -31.606 -48.140 1.00 57.47 83 THR A C 1
ATOM 650 O O . THR A 1 83 ? 18.555 -32.022 -47.142 1.00 57.47 83 THR A O 1
ATOM 653 N N . GLY A 1 84 ? 19.569 -30.340 -48.198 1.00 59.75 84 GLY A N 1
ATOM 654 C CA . GLY A 1 84 ? 19.155 -29.320 -47.210 1.00 59.75 84 GLY A CA 1
ATOM 655 C C . GLY A 1 84 ? 19.959 -29.248 -45.899 1.00 59.75 84 GLY A C 1
ATOM 656 O O . GLY A 1 84 ? 19.492 -28.668 -44.924 1.00 59.75 84 GLY A O 1
ATOM 657 N N . HIS A 1 85 ? 21.188 -29.778 -45.851 1.00 66.38 85 HIS A N 1
ATOM 658 C CA . HIS A 1 85 ? 22.078 -29.681 -44.675 1.00 66.38 85 HIS A CA 1
ATOM 659 C C . HIS A 1 85 ? 22.234 -28.239 -44.145 1.00 66.38 85 HIS A C 1
ATOM 661 O O . HIS A 1 85 ? 22.237 -28.012 -42.937 1.00 66.38 85 HIS A O 1
ATOM 667 N N . MET A 1 86 ? 22.307 -27.256 -45.048 1.00 59.69 86 MET A N 1
ATOM 668 C CA . MET A 1 86 ? 22.442 -25.842 -44.683 1.00 59.69 86 MET A CA 1
ATOM 669 C C . MET A 1 86 ? 21.185 -25.248 -44.031 1.00 59.69 86 MET A C 1
ATOM 671 O O . MET A 1 86 ? 21.308 -24.287 -43.272 1.00 59.69 86 MET A O 1
ATOM 675 N N . ASP A 1 87 ? 20.000 -25.808 -44.287 1.00 65.56 87 ASP A N 1
ATOM 676 C CA . ASP A 1 87 ? 18.758 -25.353 -43.654 1.00 65.56 87 ASP A CA 1
ATOM 677 C C . ASP A 1 87 ? 18.692 -25.817 -42.193 1.00 65.56 87 ASP A C 1
ATOM 679 O O . ASP A 1 87 ? 18.369 -25.023 -41.315 1.00 65.56 87 ASP A O 1
ATOM 683 N N . VAL A 1 88 ? 19.141 -27.045 -41.906 1.00 68.00 88 VAL A N 1
ATOM 684 C CA . VAL A 1 88 ? 19.258 -27.576 -40.533 1.00 68.00 88 VAL A CA 1
ATOM 685 C C . VAL A 1 88 ? 20.260 -26.771 -39.701 1.00 68.00 88 VAL A C 1
ATOM 687 O O . VAL A 1 88 ? 20.027 -26.487 -38.525 1.00 68.00 88 VAL A O 1
ATOM 690 N N . VAL A 1 89 ? 21.383 -26.371 -40.309 1.00 66.00 89 VAL A N 1
ATOM 691 C CA . VAL A 1 89 ? 22.375 -25.506 -39.650 1.00 66.00 89 VAL A CA 1
ATOM 692 C C . VAL A 1 89 ? 21.770 -24.141 -39.316 1.00 66.00 89 VAL A C 1
ATOM 694 O O . VAL A 1 89 ? 22.012 -23.626 -38.227 1.00 66.00 89 VAL A O 1
ATOM 697 N N . ARG A 1 90 ? 20.966 -23.562 -40.219 1.00 65.00 90 ARG A N 1
ATOM 698 C CA . ARG A 1 90 ? 20.275 -22.290 -39.971 1.00 65.00 90 ARG A CA 1
ATOM 699 C C . ARG A 1 90 ? 19.274 -22.402 -38.821 1.00 65.00 90 ARG A C 1
ATOM 701 O O . ARG A 1 90 ? 19.366 -21.612 -37.888 1.00 65.00 90 ARG A O 1
ATOM 708 N N . GLU A 1 91 ? 18.383 -23.389 -38.868 1.00 69.44 91 GLU A N 1
ATOM 709 C CA . GLU A 1 91 ? 17.361 -23.627 -37.837 1.00 69.44 91 GLU A CA 1
ATOM 710 C C . GLU A 1 91 ? 18.003 -23.817 -36.453 1.00 69.44 91 GLU A C 1
ATOM 712 O O . GLU A 1 91 ? 17.605 -23.182 -35.482 1.00 69.44 91 GLU A O 1
ATOM 717 N N . SER A 1 92 ? 19.106 -24.570 -36.382 1.00 62.50 92 SER A N 1
ATOM 718 C CA . SER A 1 92 ? 19.850 -24.776 -35.130 1.00 62.50 92 SER A CA 1
ATOM 719 C C . SER A 1 92 ? 20.413 -23.474 -34.538 1.00 62.50 92 SER A C 1
ATOM 721 O O . SER A 1 92 ? 20.489 -23.320 -33.316 1.00 62.50 92 SER A O 1
ATOM 723 N N . ILE A 1 93 ? 20.840 -22.533 -35.389 1.00 66.38 93 ILE A N 1
ATOM 724 C CA . ILE A 1 93 ? 21.335 -21.218 -34.956 1.00 66.38 93 ILE A CA 1
ATOM 725 C C . ILE A 1 93 ? 20.173 -20.353 -34.459 1.00 66.38 93 ILE A C 1
ATOM 727 O O . ILE A 1 93 ? 20.301 -19.716 -33.412 1.00 66.38 93 ILE A O 1
ATOM 731 N N . GLU A 1 94 ? 19.054 -20.338 -35.186 1.00 70.50 94 GLU A N 1
ATOM 732 C CA . GLU A 1 94 ? 17.851 -19.572 -34.838 1.00 70.50 94 GLU A CA 1
ATOM 733 C C . GLU A 1 94 ? 17.256 -20.038 -33.497 1.00 70.50 94 GLU A C 1
ATOM 735 O O . GLU A 1 94 ? 17.042 -19.213 -32.605 1.00 70.50 94 GLU A O 1
ATOM 740 N N . ASP A 1 95 ? 17.115 -21.348 -33.288 1.00 68.44 95 ASP A N 1
ATOM 741 C CA . ASP A 1 95 ? 16.609 -21.929 -32.038 1.00 68.44 95 ASP A CA 1
ATOM 742 C C . ASP A 1 95 ? 17.520 -21.629 -30.842 1.00 68.44 95 ASP A C 1
ATOM 744 O O . ASP A 1 95 ? 17.055 -21.286 -29.744 1.00 68.44 95 ASP A O 1
ATOM 748 N N . ARG A 1 96 ? 18.845 -21.716 -31.033 1.00 77.62 96 ARG A N 1
ATOM 749 C CA . ARG A 1 96 ? 19.791 -21.398 -29.957 1.00 77.62 96 ARG A CA 1
ATOM 750 C C . ARG A 1 96 ? 19.771 -19.911 -29.618 1.00 77.62 96 ARG A C 1
ATOM 752 O O . ARG A 1 96 ? 19.839 -19.575 -28.436 1.00 77.62 96 ARG A O 1
ATOM 759 N N . ALA A 1 97 ? 19.656 -19.038 -30.617 1.00 68.69 97 ALA A N 1
ATOM 760 C CA . ALA A 1 97 ? 19.526 -17.601 -30.404 1.00 68.69 97 ALA A CA 1
ATOM 761 C C . ALA A 1 97 ? 18.233 -17.255 -29.643 1.00 68.69 97 ALA A C 1
ATOM 763 O O . ALA A 1 97 ? 18.284 -16.491 -28.680 1.00 68.69 97 ALA A O 1
ATOM 764 N N . ALA A 1 98 ? 17.102 -17.870 -30.005 1.00 69.38 98 ALA A N 1
ATOM 765 C CA . ALA A 1 98 ? 15.832 -17.698 -29.298 1.00 69.38 98 ALA A CA 1
ATOM 766 C C . ALA A 1 98 ? 15.914 -18.172 -27.836 1.00 69.38 98 ALA A C 1
ATOM 768 O O . ALA A 1 98 ? 15.472 -17.471 -26.925 1.00 69.38 98 ALA A O 1
ATOM 769 N N . THR A 1 99 ? 16.550 -19.323 -27.601 1.00 75.44 99 THR A N 1
ATOM 770 C CA . THR A 1 99 ? 16.762 -19.865 -26.250 1.00 75.44 99 THR A CA 1
ATOM 771 C C . THR A 1 99 ? 17.596 -18.915 -25.388 1.00 75.44 99 THR A C 1
ATOM 773 O O . THR A 1 99 ? 17.194 -18.584 -24.276 1.00 75.44 99 THR A O 1
ATOM 776 N N . LEU A 1 100 ? 18.727 -18.428 -25.911 1.00 69.62 100 LEU A N 1
ATOM 777 C CA . LEU A 1 100 ? 19.608 -17.496 -25.198 1.00 69.62 100 LEU A CA 1
ATOM 778 C C . LEU A 1 100 ? 18.914 -16.163 -24.890 1.00 69.62 100 LEU A C 1
ATOM 780 O O . LEU A 1 100 ? 19.079 -15.628 -23.799 1.00 69.62 100 LEU A O 1
ATOM 784 N N . SER A 1 101 ? 18.102 -15.649 -25.819 1.00 75.62 101 SER A N 1
ATOM 785 C CA . SER A 1 101 ? 17.307 -14.438 -25.589 1.00 75.62 101 SER A CA 1
ATOM 786 C C . SER A 1 101 ? 16.305 -14.618 -24.446 1.00 75.62 101 SER A C 1
ATOM 788 O O . SER A 1 101 ? 16.097 -13.688 -23.670 1.00 75.62 101 SER A O 1
ATOM 790 N N . MET A 1 102 ? 15.682 -15.795 -24.336 1.00 71.75 102 MET A N 1
ATOM 791 C CA . MET A 1 102 ? 14.737 -16.089 -23.259 1.00 71.75 102 MET A CA 1
ATOM 792 C C . MET A 1 102 ? 15.452 -16.297 -21.917 1.00 71.75 102 MET A C 1
ATOM 794 O O . MET A 1 102 ? 15.000 -15.774 -20.904 1.00 71.75 102 MET A O 1
ATOM 798 N N . GLU A 1 103 ? 16.590 -17.000 -21.907 1.00 74.31 103 GLU A N 1
ATOM 799 C CA . GLU A 1 103 ? 17.440 -17.165 -20.718 1.00 74.31 103 GLU A CA 1
ATOM 800 C C . GLU A 1 103 ? 17.917 -15.810 -20.171 1.00 74.31 103 GLU A C 1
ATOM 802 O O . GLU A 1 103 ? 17.862 -15.587 -18.962 1.00 74.31 103 GLU A O 1
ATOM 807 N N . GLN A 1 104 ? 18.332 -14.891 -21.047 1.00 71.19 104 GLN A N 1
ATOM 808 C CA . GLN A 1 104 ? 18.778 -13.557 -20.653 1.00 71.19 104 GLN A CA 1
ATOM 809 C C . GLN A 1 104 ? 17.632 -12.712 -20.077 1.00 71.19 104 GLN A C 1
ATOM 811 O O . GLN A 1 104 ? 17.800 -12.117 -19.018 1.00 71.19 104 GLN A O 1
ATOM 816 N N . ALA A 1 105 ? 16.452 -12.723 -20.705 1.00 74.50 105 ALA A N 1
ATOM 817 C CA . ALA A 1 105 ? 15.279 -12.022 -20.179 1.00 74.50 105 ALA A CA 1
ATOM 818 C C . ALA A 1 105 ? 14.849 -12.557 -18.800 1.00 74.50 105 ALA A C 1
ATOM 820 O O . ALA A 1 105 ? 14.475 -11.783 -17.921 1.00 74.50 105 ALA A O 1
ATOM 821 N N . VAL A 1 106 ? 14.942 -13.875 -18.581 1.00 70.62 106 VAL A N 1
ATOM 822 C CA . VAL A 1 106 ? 14.681 -14.486 -17.268 1.00 70.62 106 VAL A CA 1
ATOM 823 C C . VAL A 1 106 ? 15.744 -14.077 -16.249 1.00 70.62 106 VAL A C 1
ATOM 825 O O . VAL A 1 106 ? 15.394 -13.758 -15.120 1.00 70.62 106 VAL A O 1
ATOM 828 N N . GLN A 1 107 ? 17.028 -14.053 -16.617 1.00 65.94 107 GLN A N 1
ATOM 829 C CA . GLN A 1 107 ? 18.096 -13.604 -15.716 1.00 65.94 107 GLN A CA 1
ATOM 830 C C . GLN A 1 107 ? 17.954 -12.131 -15.329 1.00 65.94 107 GLN A C 1
ATOM 832 O O . GLN A 1 107 ? 18.118 -11.805 -14.159 1.00 65.94 107 GLN A O 1
ATOM 837 N N . GLU A 1 108 ? 17.624 -11.257 -16.279 1.00 71.31 108 GLU A N 1
ATOM 838 C CA . GLU A 1 108 ? 17.377 -9.835 -16.020 1.00 71.31 108 GLU A CA 1
ATOM 839 C C . GLU A 1 108 ? 16.158 -9.647 -15.106 1.00 71.31 108 GLU A C 1
ATOM 841 O O . GLU A 1 108 ? 16.252 -8.924 -14.118 1.00 71.31 108 GLU A O 1
ATOM 846 N N . ALA A 1 109 ? 15.059 -10.370 -15.353 1.00 68.19 109 ALA A N 1
ATOM 847 C CA . ALA A 1 109 ? 13.880 -10.344 -14.488 1.00 68.19 109 ALA A CA 1
ATOM 848 C C . ALA A 1 109 ? 14.185 -10.847 -13.066 1.00 68.19 109 ALA A C 1
ATOM 850 O O . ALA A 1 109 ? 13.810 -10.194 -12.100 1.00 68.19 109 ALA A O 1
ATOM 851 N N . VAL A 1 110 ? 14.917 -11.960 -12.926 1.00 65.06 110 VAL A N 1
ATOM 852 C CA . VAL A 1 110 ? 15.326 -12.504 -11.619 1.00 65.06 110 VAL A CA 1
ATOM 853 C C . VAL A 1 110 ? 16.273 -11.548 -10.892 1.00 65.06 110 VAL A C 1
ATOM 855 O O . VAL A 1 110 ? 16.129 -11.354 -9.690 1.00 65.06 110 VAL A O 1
ATOM 858 N N . GLN A 1 111 ? 17.220 -10.924 -11.595 1.00 61.28 111 GLN A N 1
ATOM 859 C CA . GLN A 1 111 ? 18.136 -9.946 -11.006 1.00 61.28 111 GLN A CA 1
ATOM 860 C C . GLN A 1 111 ? 17.385 -8.697 -10.523 1.00 61.28 111 GLN A C 1
ATOM 862 O O . GLN A 1 111 ? 17.613 -8.249 -9.402 1.00 61.28 111 GLN A O 1
ATOM 867 N N . MET A 1 112 ? 16.455 -8.170 -11.325 1.00 60.66 112 MET A N 1
ATOM 868 C CA . MET A 1 112 ? 15.593 -7.050 -10.928 1.00 60.66 112 MET A CA 1
ATOM 869 C C . MET A 1 112 ? 14.697 -7.415 -9.738 1.00 60.66 112 MET A C 1
ATOM 871 O O . MET A 1 112 ? 14.551 -6.630 -8.800 1.00 60.66 112 MET A O 1
ATOM 875 N N . GLU A 1 113 ? 14.128 -8.621 -9.735 1.00 56.97 113 GLU A N 1
ATOM 876 C CA . GLU A 1 113 ? 13.310 -9.115 -8.631 1.00 56.97 113 GLU A CA 1
ATOM 877 C C . GLU A 1 113 ? 14.148 -9.247 -7.347 1.00 56.97 113 GLU A C 1
ATOM 879 O O . GLU A 1 113 ? 13.761 -8.715 -6.314 1.00 56.97 113 GLU A O 1
ATOM 884 N N . MET A 1 114 ? 15.355 -9.818 -7.415 1.00 53.88 114 MET A N 1
ATOM 885 C CA . MET A 1 114 ? 16.279 -9.913 -6.275 1.00 53.88 114 MET A CA 1
ATOM 886 C C . MET A 1 114 ? 16.779 -8.549 -5.764 1.00 53.88 114 MET A C 1
ATOM 888 O O . MET A 1 114 ? 17.050 -8.412 -4.575 1.00 53.88 114 MET A O 1
ATOM 892 N N . GLU A 1 115 ? 16.922 -7.539 -6.628 1.00 53.38 115 GLU A N 1
ATOM 893 C CA . GLU A 1 115 ? 17.348 -6.181 -6.238 1.00 53.38 115 GLU A CA 1
ATOM 894 C C . GLU A 1 115 ? 16.218 -5.310 -5.669 1.00 53.38 115 GLU A C 1
ATOM 896 O O . GLU A 1 115 ? 16.496 -4.326 -4.965 1.00 53.38 115 GLU A O 1
ATOM 901 N N . SER A 1 116 ? 14.969 -5.655 -5.996 1.00 51.94 116 SER A N 1
ATOM 902 C CA . SER A 1 116 ? 13.749 -5.009 -5.498 1.00 51.94 116 SER A CA 1
ATOM 903 C C . SER A 1 116 ? 13.180 -5.691 -4.249 1.00 51.94 116 SER A C 1
ATOM 905 O O . SER A 1 116 ? 12.584 -5.019 -3.408 1.00 51.94 116 SER A O 1
ATOM 907 N N . GLN A 1 117 ? 13.404 -6.998 -4.080 1.00 46.88 117 GLN A N 1
ATOM 908 C CA . GLN A 1 117 ? 12.977 -7.750 -2.905 1.00 46.88 117 GLN A CA 1
ATOM 909 C C . GLN A 1 117 ? 13.752 -7.278 -1.666 1.00 46.88 117 GLN A C 1
ATOM 911 O O . GLN A 1 117 ? 14.901 -7.649 -1.441 1.00 46.88 117 GLN A O 1
ATOM 916 N N . GLY A 1 118 ? 13.093 -6.451 -0.852 1.00 57.12 118 GLY A N 1
ATOM 917 C CA . GLY A 1 118 ? 13.560 -6.047 0.473 1.00 57.12 118 GLY A CA 1
ATOM 918 C C . GLY A 1 118 ? 13.818 -4.555 0.660 1.00 57.12 118 GLY A C 1
ATOM 919 O O . GLY A 1 118 ? 14.128 -4.181 1.780 1.00 57.12 118 GLY A O 1
ATOM 920 N N . LYS A 1 119 ? 13.682 -3.713 -0.377 1.00 72.62 119 LYS A N 1
ATOM 921 C CA . LYS A 1 119 ? 13.752 -2.249 -0.217 1.00 72.62 119 LYS A CA 1
ATOM 922 C C . LYS A 1 119 ? 12.360 -1.664 -0.050 1.00 72.62 119 LYS A C 1
ATOM 924 O O . LYS A 1 119 ? 11.500 -1.870 -0.906 1.00 72.62 119 LYS A O 1
ATOM 929 N N . GLN A 1 120 ? 12.152 -0.911 1.019 1.00 88.50 120 GLN A N 1
ATOM 930 C CA . GLN A 1 120 ? 10.885 -0.242 1.283 1.00 88.50 120 GLN A CA 1
ATOM 931 C C . GLN A 1 120 ? 10.740 1.015 0.406 1.00 88.50 120 GLN A C 1
ATOM 933 O O . GLN A 1 120 ? 11.652 1.833 0.301 1.00 88.50 120 GLN A O 1
ATOM 938 N N . GLU A 1 121 ? 9.593 1.186 -0.248 1.00 93.50 121 GLU A N 1
ATOM 939 C CA . GLU A 1 121 ? 9.290 2.357 -1.078 1.00 93.50 121 GLU A CA 1
ATOM 940 C C . GLU A 1 121 ? 7.820 2.743 -0.897 1.00 93.50 121 GLU A C 1
ATOM 942 O O . GLU A 1 121 ? 6.939 1.884 -0.890 1.00 93.50 121 GLU A O 1
ATOM 947 N N . GLY A 1 122 ? 7.538 4.037 -0.761 1.00 94.50 122 GLY A N 1
ATOM 948 C CA . GLY A 1 122 ? 6.180 4.532 -0.566 1.00 94.50 122 GLY A CA 1
ATOM 949 C C . GLY A 1 122 ? 6.021 5.990 -0.971 1.00 94.50 122 GLY A C 1
ATOM 950 O O . GLY A 1 122 ? 6.985 6.758 -1.012 1.00 94.50 122 GLY A O 1
ATOM 951 N N . VAL A 1 123 ? 4.783 6.381 -1.274 1.00 96.69 123 VAL A N 1
ATOM 952 C CA . VAL A 1 123 ? 4.414 7.784 -1.488 1.00 96.69 123 VAL A CA 1
ATOM 953 C C . VAL A 1 123 ? 3.338 8.163 -0.482 1.00 96.69 123 VAL A C 1
ATOM 955 O O . VAL A 1 123 ? 2.397 7.409 -0.245 1.00 96.69 123 VAL A O 1
ATOM 958 N N . TYR A 1 124 ? 3.473 9.349 0.098 1.00 95.88 124 TYR A N 1
ATOM 959 C CA . TYR A 1 124 ? 2.586 9.862 1.130 1.00 95.88 124 TYR A CA 1
ATOM 960 C C . TYR A 1 124 ? 2.050 11.232 0.736 1.00 95.88 124 TYR A C 1
ATOM 962 O O . TYR A 1 124 ? 2.800 12.112 0.316 1.00 95.88 124 TYR A O 1
ATOM 970 N N . LEU A 1 125 ? 0.743 11.421 0.879 1.00 95.56 125 LEU A N 1
ATOM 971 C CA . LEU A 1 125 ? 0.099 12.722 0.801 1.00 95.56 125 LEU A CA 1
ATOM 972 C C . LEU A 1 125 ? 0.156 13.376 2.183 1.00 95.56 125 LEU A C 1
ATOM 974 O O . LEU A 1 125 ? -0.436 12.857 3.124 1.00 95.56 125 LEU A O 1
ATOM 978 N N . VAL A 1 126 ? 0.847 14.511 2.281 1.00 94.06 126 VAL A N 1
ATOM 979 C CA . VAL A 1 126 ? 1.044 15.286 3.512 1.00 94.06 126 VAL A CA 1
ATOM 980 C C . VAL A 1 126 ? 0.271 16.599 3.418 1.00 94.06 126 VAL A C 1
ATOM 982 O O . VAL A 1 126 ? 0.386 17.328 2.426 1.00 94.06 126 VAL A O 1
ATOM 985 N N . ASP A 1 127 ? -0.566 16.869 4.421 1.00 90.38 127 ASP A N 1
ATOM 986 C CA . ASP A 1 127 ? -1.417 18.061 4.559 1.00 90.38 127 ASP A CA 1
ATOM 987 C C . ASP A 1 127 ? -2.251 18.383 3.310 1.00 90.38 127 ASP A C 1
ATOM 989 O O . ASP A 1 127 ? -2.655 19.518 3.056 1.00 90.38 127 ASP A O 1
ATOM 993 N N . ARG A 1 128 ? -2.538 17.349 2.508 1.00 87.69 128 ARG A N 1
ATOM 994 C CA . ARG A 1 128 ? -3.310 17.403 1.254 1.00 87.69 128 ARG A CA 1
ATOM 995 C C . ARG A 1 128 ? -2.683 18.251 0.139 1.00 87.69 128 ARG A C 1
ATOM 997 O O . ARG A 1 128 ? -3.253 18.294 -0.955 1.00 87.69 128 ARG A O 1
ATOM 1004 N N . SER A 1 129 ? -1.531 18.875 0.374 1.00 91.56 129 SER A N 1
ATOM 1005 C CA . SER A 1 129 ? -0.844 19.759 -0.574 1.00 91.56 129 SER A CA 1
ATOM 1006 C C . SER A 1 129 ? 0.460 19.185 -1.106 1.00 91.56 129 SER A C 1
ATOM 1008 O O . SER A 1 129 ? 0.860 19.551 -2.207 1.00 91.56 129 SER A O 1
ATOM 1010 N N . SER A 1 130 ? 1.109 18.288 -0.364 1.00 94.88 130 SER A N 1
ATOM 1011 C CA . SER A 1 130 ? 2.462 17.824 -0.675 1.00 94.88 130 SER A CA 1
ATOM 1012 C C . SER A 1 130 ? 2.494 16.311 -0.856 1.00 94.88 130 SER A C 1
ATOM 1014 O O . SER A 1 130 ? 1.863 15.580 -0.100 1.00 94.88 130 SER A O 1
ATOM 1016 N N . LEU A 1 131 ? 3.227 15.829 -1.856 1.00 96.56 131 LEU A N 1
ATOM 1017 C CA . LEU A 1 131 ? 3.508 14.408 -2.053 1.00 96.56 131 LEU A CA 1
ATOM 1018 C C . LEU A 1 131 ? 4.962 14.129 -1.679 1.00 96.56 131 LEU A C 1
ATOM 1020 O O . LEU A 1 131 ? 5.872 14.649 -2.319 1.00 96.56 131 LEU A O 1
ATOM 1024 N N . LEU A 1 132 ? 5.162 13.306 -0.656 1.00 96.75 132 LEU A N 1
ATOM 1025 C CA . LEU A 1 132 ? 6.457 12.821 -0.198 1.00 96.75 132 LEU A CA 1
ATOM 1026 C C . LEU A 1 132 ? 6.701 11.431 -0.791 1.00 96.75 132 LEU A C 1
ATOM 1028 O O . LEU A 1 132 ? 5.990 10.487 -0.464 1.00 96.75 132 LEU A O 1
ATOM 1032 N N . HIS A 1 133 ? 7.699 11.305 -1.658 1.00 97.25 133 HIS A N 1
ATOM 1033 C CA . HIS A 1 133 ? 8.236 10.025 -2.120 1.00 97.25 133 HIS A CA 1
ATOM 1034 C C . HIS A 1 133 ? 9.391 9.626 -1.213 1.00 97.25 133 HIS A C 1
ATOM 1036 O O . HIS A 1 133 ? 10.286 10.439 -0.992 1.00 97.25 133 HIS A O 1
ATOM 1042 N N . LEU A 1 134 ? 9.368 8.398 -0.706 1.00 95.94 134 LEU A N 1
ATOM 1043 C CA . LEU A 1 134 ? 10.393 7.848 0.167 1.00 95.94 134 LEU A CA 1
ATOM 1044 C C . LEU A 1 134 ? 10.822 6.475 -0.358 1.00 95.94 134 LEU A C 1
ATOM 1046 O O . LEU A 1 134 ? 9.967 5.649 -0.688 1.00 95.94 134 LEU A O 1
ATOM 1050 N N . LYS A 1 135 ? 12.132 6.236 -0.448 1.00 94.38 135 LYS A N 1
ATOM 1051 C CA . LYS A 1 135 ? 12.689 4.988 -0.976 1.00 94.38 135 LYS A CA 1
ATOM 1052 C C . LYS A 1 135 ? 13.957 4.587 -0.238 1.00 94.38 135 LYS A C 1
ATOM 1054 O O . LYS A 1 135 ? 14.893 5.376 -0.126 1.00 94.38 135 LYS A O 1
ATOM 1059 N N . GLU A 1 136 ? 14.002 3.339 0.198 1.00 92.56 136 GLU A N 1
ATOM 1060 C CA . GLU A 1 136 ? 15.174 2.737 0.813 1.00 92.56 136 GLU A CA 1
ATOM 1061 C C . GLU A 1 136 ? 16.289 2.540 -0.222 1.00 92.56 136 GLU A C 1
ATOM 1063 O O . GLU A 1 136 ? 16.084 2.027 -1.333 1.00 92.56 136 GLU A O 1
ATOM 1068 N N . VAL A 1 137 ? 17.497 2.944 0.152 1.00 89.00 137 VAL A N 1
ATOM 1069 C CA . VAL A 1 137 ? 18.712 2.786 -0.645 1.00 89.00 137 VAL A CA 1
ATOM 1070 C C . VAL A 1 137 ? 19.689 1.826 0.035 1.00 89.00 137 VAL A C 1
ATOM 1072 O O . VAL A 1 137 ? 19.429 1.261 1.094 1.00 89.00 137 VAL A O 1
ATOM 1075 N N . GLN A 1 138 ? 20.826 1.554 -0.611 1.00 80.94 138 GLN A N 1
ATOM 1076 C CA . GLN A 1 138 ? 21.810 0.624 -0.053 1.00 80.94 138 GLN A CA 1
ATOM 1077 C C . GLN A 1 138 ? 22.301 1.092 1.321 1.00 80.94 138 GLN A C 1
ATOM 1079 O O . GLN A 1 138 ? 22.704 2.242 1.477 1.00 80.94 138 GLN A O 1
ATOM 1084 N N . GLY A 1 139 ? 22.333 0.164 2.278 1.00 77.81 139 GLY A N 1
ATOM 1085 C CA . GLY A 1 139 ? 22.801 0.426 3.638 1.00 77.81 139 GLY A CA 1
ATOM 1086 C C . GLY A 1 139 ? 21.703 0.800 4.635 1.00 77.81 139 GLY A C 1
ATOM 1087 O O . GLY A 1 139 ? 22.055 1.090 5.768 1.00 77.81 139 GLY A O 1
ATOM 1088 N N . GLY A 1 140 ? 20.421 0.760 4.245 1.00 82.94 140 GLY A N 1
ATOM 1089 C CA . GLY A 1 140 ? 19.280 1.046 5.128 1.00 82.94 140 GLY A CA 1
ATOM 1090 C C . GLY A 1 140 ? 18.956 2.536 5.284 1.00 82.94 140 GLY A C 1
ATOM 1091 O O . GLY A 1 140 ? 18.055 2.896 6.034 1.00 82.94 140 GLY A O 1
ATOM 1092 N N . ASP A 1 141 ? 19.682 3.401 4.573 1.00 91.25 141 ASP A N 1
ATOM 1093 C CA . ASP A 1 141 ? 19.336 4.814 4.447 1.00 91.25 141 ASP A CA 1
ATOM 1094 C C . ASP A 1 141 ? 18.098 4.985 3.550 1.00 91.25 141 ASP A C 1
ATOM 1096 O O . ASP A 1 141 ? 17.814 4.145 2.692 1.00 91.25 141 ASP A O 1
ATOM 1100 N N . PHE A 1 142 ? 17.424 6.129 3.657 1.00 95.06 142 PHE A N 1
ATOM 1101 C CA . PHE A 1 142 ? 16.288 6.479 2.805 1.00 95.06 142 PHE A CA 1
ATOM 1102 C C . PHE A 1 142 ? 16.541 7.771 2.041 1.00 95.06 142 PHE A C 1
ATOM 1104 O O . PHE A 1 142 ? 16.981 8.766 2.607 1.00 95.06 142 PHE A O 1
ATOM 1111 N N . GLU A 1 143 ? 16.222 7.785 0.753 1.00 95.81 143 GLU A N 1
ATOM 1112 C CA . GLU A 1 143 ? 16.134 9.016 -0.030 1.00 95.81 143 GLU A CA 1
ATOM 1113 C C . GLU A 1 143 ? 14.687 9.502 -0.046 1.00 95.81 143 GLU A C 1
ATOM 1115 O O . GLU A 1 143 ? 13.757 8.705 -0.216 1.00 95.81 143 GLU A O 1
ATOM 1120 N N . TYR A 1 144 ? 14.499 10.812 0.120 1.00 97.00 144 TYR A N 1
ATOM 1121 C CA . TYR A 1 144 ? 13.185 11.430 0.038 1.00 97.00 144 TYR A CA 1
ATOM 1122 C C . TYR A 1 144 ? 13.139 12.536 -1.009 1.00 97.00 144 TYR A C 1
ATOM 1124 O O . TYR A 1 144 ? 14.114 13.240 -1.277 1.00 97.00 144 TYR A O 1
ATOM 1132 N N . THR A 1 145 ? 11.969 12.716 -1.611 1.00 97.31 145 THR A N 1
ATOM 1133 C CA . THR A 1 145 ? 11.682 13.834 -2.508 1.00 97.31 145 THR A CA 1
ATOM 1134 C C . THR A 1 145 ? 10.262 14.320 -2.280 1.00 97.31 145 THR A C 1
ATOM 1136 O O . THR A 1 145 ? 9.331 13.523 -2.208 1.00 97.31 145 THR A O 1
ATOM 1139 N N . VAL A 1 146 ? 10.086 15.634 -2.185 1.00 97.19 146 VAL A N 1
ATOM 1140 C CA . VAL A 1 146 ? 8.790 16.273 -1.961 1.00 97.19 146 VAL A CA 1
ATOM 1141 C C . VAL A 1 146 ? 8.372 17.034 -3.206 1.00 97.19 146 VAL A C 1
ATOM 1143 O O . VAL A 1 146 ? 9.166 17.759 -3.809 1.00 97.19 146 VAL A O 1
ATOM 1146 N N . PHE A 1 147 ? 7.103 16.892 -3.565 1.00 97.06 147 PHE A N 1
ATOM 1147 C CA . PHE A 1 147 ? 6.477 17.605 -4.666 1.00 97.06 147 PHE A CA 1
ATOM 1148 C C . PHE A 1 147 ? 5.245 18.366 -4.188 1.00 97.06 147 PHE A C 1
ATOM 1150 O O . PHE A 1 147 ? 4.455 17.845 -3.401 1.00 97.06 147 PHE A O 1
ATOM 1157 N N . ASP A 1 148 ? 5.032 19.568 -4.715 1.00 95.06 148 ASP A N 1
ATOM 1158 C CA . ASP A 1 148 ? 3.760 20.270 -4.551 1.00 95.06 148 ASP A CA 1
ATOM 1159 C C . ASP A 1 148 ? 2.702 19.641 -5.468 1.00 95.06 148 ASP A C 1
ATOM 1161 O O . ASP A 1 148 ? 2.905 19.486 -6.676 1.00 95.06 148 ASP A O 1
ATOM 1165 N N . LYS A 1 149 ? 1.553 19.264 -4.905 1.00 92.50 149 LYS A N 1
ATOM 1166 C CA . LYS A 1 149 ? 0.482 18.567 -5.628 1.00 92.50 149 LYS A CA 1
ATOM 1167 C C . LYS A 1 149 ? -0.121 19.422 -6.748 1.00 92.50 149 LYS A C 1
ATOM 1169 O O . LYS A 1 149 ? -0.558 18.871 -7.760 1.00 92.50 149 LYS A O 1
ATOM 1174 N N . GLN A 1 150 ? -0.180 20.742 -6.575 1.00 91.69 150 GLN A N 1
ATOM 1175 C CA . GLN A 1 150 ? -0.833 21.656 -7.508 1.00 91.69 150 GLN A CA 1
ATOM 1176 C C . GLN A 1 150 ? 0.105 22.075 -8.644 1.00 91.69 150 GLN A C 1
ATOM 1178 O O . GLN A 1 150 ? -0.280 22.000 -9.813 1.00 91.69 150 GLN A O 1
ATOM 1183 N N . THR A 1 151 ? 1.320 22.519 -8.322 1.00 94.12 151 THR A N 1
ATOM 1184 C CA . THR A 1 151 ? 2.301 22.982 -9.317 1.00 94.12 151 THR A CA 1
ATOM 1185 C C . THR A 1 151 ? 3.044 21.823 -9.975 1.00 94.12 151 THR A C 1
ATOM 1187 O O . THR A 1 151 ? 3.539 21.973 -11.093 1.00 94.12 151 THR A O 1
ATOM 1190 N N . LYS A 1 152 ? 3.074 20.655 -9.317 1.00 93.31 152 LYS A N 1
ATOM 1191 C CA . LYS A 1 152 ? 3.862 19.471 -9.692 1.00 93.31 152 LYS A CA 1
ATOM 1192 C C . LYS A 1 152 ? 5.373 19.706 -9.680 1.00 93.31 152 LYS A C 1
ATOM 1194 O O . LYS A 1 152 ? 6.120 18.933 -10.284 1.00 93.31 152 LYS A O 1
ATOM 1199 N N . GLU A 1 153 ? 5.822 20.769 -9.019 1.00 94.62 153 GLU A N 1
ATOM 1200 C CA . GLU A 1 153 ? 7.236 21.102 -8.880 1.00 94.62 153 GLU A CA 1
ATOM 1201 C C . GLU A 1 153 ? 7.848 20.378 -7.681 1.00 94.62 153 GLU A C 1
ATOM 1203 O O . GLU A 1 153 ? 7.192 20.169 -6.658 1.00 94.62 153 GLU A O 1
ATOM 1208 N N . LYS A 1 154 ? 9.122 19.999 -7.815 1.00 96.00 154 LYS A N 1
ATOM 1209 C CA . LYS A 1 154 ? 9.919 19.458 -6.714 1.00 96.00 154 LYS A CA 1
ATOM 1210 C C . LYS A 1 154 ? 10.245 20.582 -5.730 1.00 96.00 154 LYS A C 1
ATOM 1212 O O . LYS A 1 154 ? 10.857 21.576 -6.121 1.00 96.00 154 LYS A O 1
ATOM 1217 N N . THR A 1 155 ? 9.850 20.424 -4.472 1.00 95.25 155 THR A N 1
ATOM 1218 C CA . THR A 1 155 ? 9.992 21.445 -3.423 1.00 95.25 155 THR A CA 1
ATOM 1219 C C . THR A 1 155 ? 11.120 21.144 -2.444 1.00 95.25 155 THR A C 1
ATOM 1221 O O . THR A 1 155 ? 11.758 22.078 -1.963 1.00 95.25 155 THR A O 1
ATOM 1224 N N . ALA A 1 156 ? 11.407 19.868 -2.186 1.00 94.75 156 ALA A N 1
ATOM 1225 C CA . ALA A 1 156 ? 12.515 19.435 -1.342 1.00 94.75 156 ALA A CA 1
ATOM 1226 C C . ALA A 1 156 ? 13.045 18.067 -1.788 1.00 94.75 156 ALA A C 1
ATOM 1228 O O . ALA A 1 156 ? 12.338 17.292 -2.431 1.00 94.75 156 ALA A O 1
ATOM 1229 N N . GLU A 1 157 ? 14.290 17.772 -1.439 1.00 96.31 157 GLU A N 1
ATOM 1230 C CA . GLU A 1 157 ? 14.895 16.448 -1.556 1.00 96.31 157 GLU A CA 1
ATOM 1231 C C . GLU A 1 157 ? 15.996 16.308 -0.509 1.00 96.31 157 GLU A C 1
ATOM 1233 O O . GLU A 1 157 ? 16.615 17.304 -0.127 1.00 96.31 157 GLU A O 1
ATOM 1238 N N . GLY A 1 158 ? 16.253 15.084 -0.073 1.00 95.00 158 GLY A N 1
ATOM 1239 C CA . GLY A 1 158 ? 17.276 14.815 0.924 1.00 95.00 158 GLY A CA 1
ATOM 1240 C C . GLY A 1 158 ? 17.433 13.329 1.194 1.00 95.00 158 GLY A C 1
ATOM 1241 O O . GLY A 1 158 ? 16.915 12.481 0.460 1.00 95.00 158 GLY A O 1
ATOM 1242 N N . LYS A 1 159 ? 18.196 13.019 2.240 1.00 95.38 159 LYS A N 1
ATOM 1243 C CA . LYS A 1 159 ? 18.535 11.651 2.612 1.00 95.38 159 LYS A CA 1
ATOM 1244 C C . LYS A 1 159 ? 18.508 11.505 4.128 1.00 95.38 159 LYS A C 1
ATOM 1246 O O . LYS A 1 159 ? 19.198 12.250 4.813 1.00 95.38 159 LYS A O 1
ATOM 1251 N N . ILE A 1 160 ? 17.771 10.512 4.607 1.00 95.00 160 ILE A N 1
ATOM 1252 C CA . ILE A 1 160 ? 17.693 10.112 6.011 1.00 95.00 160 ILE A CA 1
ATOM 1253 C C . ILE A 1 160 ? 18.691 8.981 6.231 1.00 95.00 160 ILE A C 1
ATOM 1255 O O . ILE A 1 160 ? 18.676 7.988 5.496 1.00 95.00 160 ILE A O 1
ATOM 1259 N N . SER A 1 161 ? 19.593 9.148 7.196 1.00 93.00 161 SER A N 1
ATOM 1260 C CA . SER A 1 161 ? 20.577 8.115 7.512 1.00 93.00 161 SER A CA 1
ATOM 1261 C C . SER A 1 161 ? 19.934 6.963 8.282 1.00 93.00 161 SER A C 1
ATOM 1263 O O . SER A 1 161 ? 18.960 7.170 9.002 1.00 93.00 161 SER A O 1
ATOM 1265 N N . LEU A 1 162 ? 20.488 5.754 8.167 1.00 89.69 162 LEU A N 1
ATOM 1266 C CA . LEU A 1 162 ? 20.034 4.604 8.948 1.00 89.69 162 LEU A CA 1
ATOM 1267 C C . LEU A 1 162 ? 20.045 4.900 10.456 1.00 89.69 162 LEU A C 1
ATOM 1269 O O . LEU A 1 162 ? 19.136 4.463 11.150 1.00 89.69 162 LEU A O 1
ATOM 1273 N N . ASP A 1 163 ? 21.032 5.647 10.955 1.00 90.56 163 ASP A N 1
ATOM 1274 C CA . ASP A 1 163 ? 21.100 6.021 12.373 1.00 90.56 163 ASP A CA 1
ATOM 1275 C C . ASP A 1 163 ? 19.879 6.869 12.776 1.00 90.56 163 ASP A C 1
ATOM 1277 O O . ASP A 1 163 ? 19.230 6.560 13.771 1.00 90.56 163 ASP A O 1
ATOM 1281 N N . ASP A 1 164 ? 19.496 7.860 11.959 1.00 88.19 164 ASP A N 1
ATOM 1282 C CA . ASP A 1 164 ? 18.303 8.684 12.211 1.00 88.19 164 ASP A CA 1
ATOM 1283 C C . ASP A 1 164 ? 17.006 7.859 12.142 1.00 88.19 164 ASP A C 1
ATOM 1285 O O . ASP A 1 164 ? 16.065 8.112 12.895 1.00 88.19 164 ASP A O 1
ATOM 1289 N N . VAL A 1 165 ? 16.947 6.863 11.248 1.00 87.44 165 VAL A N 1
ATOM 1290 C CA . VAL A 1 165 ? 15.812 5.928 11.173 1.00 87.44 165 VAL A CA 1
ATOM 1291 C C . VAL A 1 165 ? 15.740 5.085 12.439 1.00 87.44 165 VAL A C 1
ATOM 1293 O O . VAL A 1 165 ? 14.686 5.012 13.058 1.00 87.44 165 VAL A O 1
ATOM 1296 N N . LEU A 1 166 ? 16.852 4.465 12.839 1.00 87.69 166 LEU A N 1
ATOM 1297 C CA . LEU A 1 166 ? 16.923 3.591 14.009 1.00 87.69 166 LEU A CA 1
ATOM 1298 C C . LEU A 1 166 ? 16.604 4.328 15.315 1.00 87.69 166 LEU A C 1
ATOM 1300 O O . LEU A 1 166 ? 15.952 3.748 16.179 1.00 87.69 166 LEU A O 1
ATOM 1304 N N . ASP A 1 167 ? 17.021 5.589 15.445 1.00 87.44 167 ASP A N 1
ATOM 1305 C CA . ASP A 1 167 ? 16.703 6.440 16.599 1.00 87.44 167 ASP A CA 1
ATOM 1306 C C . ASP A 1 167 ? 15.204 6.785 16.685 1.00 87.44 167 ASP A C 1
ATOM 1308 O O . ASP A 1 167 ? 14.693 7.055 17.774 1.00 87.44 167 ASP A O 1
ATOM 1312 N N . GLY A 1 168 ? 14.502 6.779 15.548 1.00 80.75 168 GLY A N 1
ATOM 1313 C CA . GLY A 1 168 ? 13.061 7.015 15.456 1.00 80.75 168 GLY A CA 1
ATOM 1314 C C . GLY A 1 168 ? 12.196 5.758 15.572 1.00 80.75 168 GLY A C 1
ATOM 1315 O O . GLY A 1 168 ? 10.977 5.889 15.643 1.00 80.75 168 GLY A O 1
ATOM 1316 N N . ILE A 1 169 ? 12.788 4.558 15.579 1.00 81.88 169 ILE A N 1
ATOM 1317 C CA . ILE A 1 169 ? 12.037 3.307 15.745 1.00 81.88 169 ILE A CA 1
ATOM 1318 C C . ILE A 1 169 ? 11.633 3.144 17.209 1.00 81.88 169 ILE A C 1
ATOM 1320 O O . ILE A 1 169 ? 12.461 3.127 18.122 1.00 81.88 169 ILE A O 1
ATOM 1324 N N . ASP A 1 170 ? 10.343 2.933 17.419 1.00 80.19 170 ASP A N 1
ATOM 1325 C CA . ASP A 1 170 ? 9.736 2.643 18.710 1.00 80.19 170 ASP A CA 1
ATOM 1326 C C . ASP A 1 170 ? 8.670 1.534 18.537 1.00 80.19 170 ASP A C 1
ATOM 1328 O O . ASP A 1 170 ? 8.575 0.926 17.466 1.00 80.19 170 ASP A O 1
ATOM 1332 N N . PRO A 1 171 ? 7.886 1.172 19.571 1.00 73.69 171 PRO A N 1
ATOM 1333 C CA . PRO A 1 171 ? 6.857 0.147 19.414 1.00 73.69 171 PRO A CA 1
ATOM 1334 C C . PRO A 1 171 ? 5.795 0.451 18.343 1.00 73.69 171 PRO A C 1
ATOM 1336 O O . PRO A 1 171 ? 5.169 -0.498 17.868 1.00 73.69 171 PRO A O 1
ATOM 1339 N N . THR A 1 172 ? 5.594 1.716 17.954 1.00 69.94 172 THR A N 1
ATOM 1340 C CA . THR A 1 17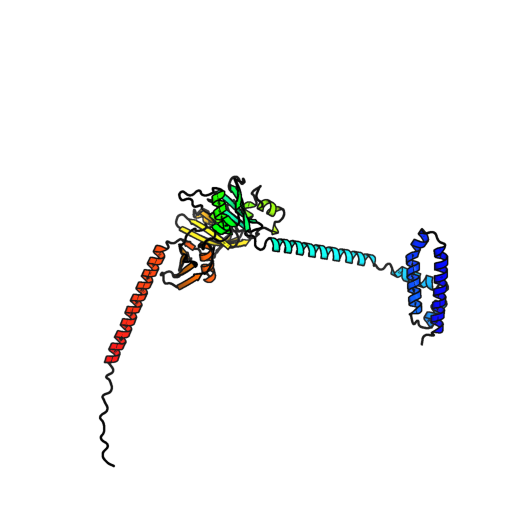2 ? 4.537 2.150 17.025 1.00 69.94 172 THR A CA 1
ATOM 1341 C C . THR A 1 172 ? 5.046 2.481 15.618 1.00 69.94 172 THR A C 1
ATOM 1343 O O . THR A 1 172 ? 4.238 2.506 14.692 1.00 69.94 172 THR A O 1
ATOM 1346 N N . HIS A 1 173 ? 6.358 2.660 15.424 1.00 80.31 173 HIS A N 1
ATOM 1347 C CA . HIS A 1 173 ? 6.973 2.979 14.128 1.00 80.31 173 HIS A CA 1
ATOM 1348 C C . HIS A 1 173 ? 7.924 1.892 13.610 1.00 80.31 173 HIS A C 1
ATOM 1350 O O . HIS A 1 173 ? 8.851 1.471 14.303 1.00 80.31 173 HIS A O 1
ATOM 1356 N N . ASP A 1 174 ? 7.737 1.465 12.359 1.00 85.56 174 ASP A N 1
ATOM 1357 C CA . ASP A 1 174 ? 8.702 0.648 11.623 1.00 85.56 174 ASP A CA 1
ATOM 1358 C C . ASP A 1 174 ? 9.776 1.519 10.939 1.00 85.56 174 ASP A C 1
ATOM 1360 O O . ASP A 1 174 ? 9.798 2.744 11.071 1.00 85.56 174 ASP A O 1
ATOM 1364 N N . HIS A 1 175 ? 10.690 0.892 10.191 1.00 88.38 175 HIS A N 1
ATOM 1365 C CA . HIS A 1 175 ? 11.737 1.615 9.460 1.00 88.38 175 HIS A CA 1
ATOM 1366 C C . HIS A 1 175 ? 11.163 2.652 8.480 1.00 88.38 175 HIS A C 1
ATOM 1368 O O . HIS A 1 175 ? 11.671 3.773 8.411 1.00 88.38 175 HIS A O 1
ATOM 1374 N N . LEU A 1 176 ? 10.103 2.308 7.740 1.00 89.62 176 LEU A N 1
ATOM 1375 C CA . LEU A 1 176 ? 9.516 3.196 6.741 1.00 89.62 176 LEU A CA 1
ATOM 1376 C C . LEU A 1 176 ? 8.785 4.368 7.405 1.00 89.62 176 LEU A C 1
ATOM 1378 O O . LEU A 1 176 ? 8.894 5.505 6.942 1.00 89.62 176 LEU A O 1
ATOM 1382 N N . ALA A 1 177 ? 8.063 4.102 8.491 1.00 89.25 177 ALA A N 1
ATOM 1383 C CA . ALA A 1 177 ? 7.336 5.078 9.283 1.00 89.25 177 ALA A CA 1
ATOM 1384 C C . ALA A 1 177 ? 8.293 6.043 9.994 1.00 89.25 177 ALA A C 1
ATOM 1386 O O . ALA A 1 177 ? 8.089 7.259 9.924 1.00 89.25 177 ALA A O 1
ATOM 1387 N N . ALA A 1 178 ? 9.378 5.533 10.586 1.00 90.44 178 ALA A N 1
ATOM 1388 C CA . ALA A 1 178 ? 10.430 6.344 11.196 1.00 90.44 178 ALA A CA 1
ATOM 1389 C C . ALA A 1 178 ? 11.145 7.221 10.153 1.00 90.44 178 ALA A C 1
ATOM 1391 O O . ALA A 1 178 ? 11.257 8.438 10.329 1.00 90.44 178 ALA A O 1
ATOM 1392 N N . ALA A 1 179 ? 11.545 6.645 9.013 1.00 92.94 179 ALA A N 1
ATOM 1393 C CA . ALA A 1 179 ? 12.162 7.393 7.917 1.00 92.94 179 ALA A CA 1
ATOM 1394 C C . ALA A 1 179 ? 11.228 8.481 7.359 1.00 92.94 179 ALA A C 1
ATOM 1396 O O . ALA A 1 179 ? 11.663 9.593 7.053 1.00 92.94 179 ALA A O 1
ATOM 1397 N N . ARG A 1 180 ? 9.926 8.194 7.267 1.00 93.56 180 ARG A N 1
ATOM 1398 C CA . ARG A 1 180 ? 8.902 9.160 6.859 1.00 93.56 180 ARG A CA 1
ATOM 1399 C C . ARG A 1 180 ? 8.760 10.296 7.867 1.00 93.56 180 ARG A C 1
ATOM 1401 O O . ARG A 1 180 ? 8.721 11.451 7.448 1.00 93.56 180 ARG A O 1
ATOM 1408 N N . ALA A 1 181 ? 8.695 10.001 9.165 1.00 90.69 181 ALA A N 1
ATOM 1409 C CA . ALA A 1 181 ? 8.615 11.020 10.211 1.00 90.69 181 ALA A CA 1
ATOM 1410 C C . ALA A 1 181 ? 9.846 11.945 10.187 1.00 90.69 181 ALA A C 1
ATOM 1412 O O . ALA A 1 181 ? 9.698 13.172 10.202 1.00 90.69 181 ALA A O 1
ATOM 1413 N N . ALA A 1 182 ? 11.045 11.369 10.045 1.00 91.81 182 ALA A N 1
ATOM 1414 C CA . ALA A 1 182 ? 12.290 12.116 9.889 1.00 91.81 182 ALA A CA 1
ATOM 1415 C C . ALA A 1 182 ? 12.272 13.007 8.633 1.00 91.81 182 ALA A C 1
ATOM 1417 O O . ALA A 1 182 ? 12.544 14.206 8.723 1.00 91.81 182 ALA A O 1
ATOM 1418 N N . ALA A 1 183 ? 11.857 12.464 7.482 1.00 93.81 183 ALA A N 1
ATOM 1419 C CA . ALA A 1 183 ? 11.758 13.214 6.229 1.00 93.81 183 ALA A CA 1
ATOM 1420 C C . ALA A 1 183 ? 10.739 14.364 6.294 1.00 93.81 183 ALA A C 1
ATOM 1422 O O . ALA A 1 183 ? 11.007 15.447 5.778 1.00 93.81 183 ALA A O 1
ATOM 1423 N N . ILE A 1 184 ? 9.590 14.173 6.953 1.00 92.12 184 ILE A N 1
ATOM 1424 C CA . ILE A 1 184 ? 8.593 15.237 7.175 1.00 92.12 184 ILE A CA 1
ATOM 1425 C C . ILE A 1 184 ? 9.188 16.374 8.013 1.00 92.12 184 ILE A C 1
ATOM 1427 O O . ILE A 1 184 ? 8.977 17.548 7.691 1.00 92.12 184 ILE A O 1
ATOM 1431 N N . GLY A 1 185 ? 9.937 16.031 9.065 1.00 90.56 185 GLY A N 1
ATOM 1432 C CA . GLY A 1 185 ? 10.634 16.998 9.908 1.00 90.56 185 GLY A CA 1
ATOM 1433 C C . GLY A 1 185 ? 11.702 17.780 9.140 1.00 90.56 185 GLY A C 1
ATOM 1434 O O . GLY A 1 185 ? 11.704 19.011 9.177 1.00 90.56 185 GLY A O 1
ATOM 1435 N N . GLU A 1 186 ? 12.570 17.087 8.399 1.00 91.94 186 GLU A N 1
ATOM 1436 C CA . GLU A 1 186 ? 13.659 17.704 7.630 1.00 91.94 186 GLU A CA 1
ATOM 1437 C C . GLU A 1 186 ? 13.140 18.580 6.479 1.00 91.94 186 GLU A C 1
ATOM 1439 O O . GLU A 1 186 ? 13.628 19.692 6.269 1.00 91.94 186 GLU A O 1
ATOM 1444 N N . ALA A 1 187 ? 12.094 18.127 5.782 1.00 90.81 187 ALA A N 1
ATOM 1445 C CA . ALA A 1 187 ? 11.453 18.877 4.705 1.00 90.81 187 ALA A CA 1
ATOM 1446 C C . ALA A 1 187 ? 10.598 20.060 5.200 1.00 90.81 187 ALA A C 1
ATOM 1448 O O . ALA A 1 187 ? 10.099 20.838 4.383 1.00 90.81 187 ALA A O 1
ATOM 1449 N N . GLY A 1 188 ? 10.406 20.206 6.517 1.00 88.31 188 GLY A N 1
ATOM 1450 C CA . GLY A 1 188 ? 9.621 21.290 7.107 1.00 88.31 188 GLY A CA 1
ATOM 1451 C C . GLY A 1 188 ? 8.125 21.202 6.795 1.00 88.31 188 GLY A C 1
ATOM 1452 O O . GLY A 1 188 ? 7.465 22.233 6.679 1.00 88.31 188 GLY A O 1
ATOM 1453 N N . LEU A 1 189 ? 7.588 19.987 6.646 1.00 85.56 189 LEU A N 1
ATOM 1454 C CA . LEU A 1 189 ? 6.186 19.737 6.286 1.00 85.56 189 LEU A CA 1
ATOM 1455 C C . LEU A 1 189 ? 5.223 19.726 7.489 1.00 85.56 189 LEU A C 1
ATOM 1457 O O . LEU A 1 189 ? 4.064 19.364 7.341 1.00 85.56 189 LEU A O 1
ATOM 1461 N N . GLN A 1 190 ? 5.678 20.138 8.673 1.00 78.81 190 GLN A N 1
ATOM 1462 C CA . GLN A 1 190 ? 4.868 20.195 9.892 1.00 78.81 190 GLN A CA 1
ATOM 1463 C C . GLN A 1 190 ? 3.979 21.448 9.904 1.00 78.81 190 GLN A C 1
ATOM 1465 O O . GLN A 1 190 ? 4.391 22.510 10.378 1.00 78.81 190 GLN A O 1
ATOM 1470 N N . SER A 1 191 ? 2.755 21.345 9.380 1.00 59.94 191 SER A N 1
ATOM 1471 C CA . SER A 1 191 ? 1.873 22.515 9.191 1.00 59.94 191 SER A CA 1
ATOM 1472 C C . SER A 1 191 ? 0.827 22.719 10.300 1.00 59.94 191 SER A C 1
ATOM 1474 O O . SER A 1 191 ? 0.104 23.721 10.292 1.00 59.94 191 SER A O 1
ATOM 1476 N N . GLY A 1 192 ? 0.710 21.799 11.263 1.00 56.31 192 GLY A N 1
ATOM 1477 C CA . GLY A 1 192 ? -0.299 21.866 12.322 1.00 56.31 192 GLY A CA 1
ATOM 1478 C C . GLY A 1 192 ? 0.036 22.848 13.461 1.00 56.31 192 GLY A C 1
ATOM 1479 O O . GLY A 1 192 ? 1.197 22.983 13.845 1.00 56.31 192 GLY A O 1
ATOM 1480 N N . PRO A 1 193 ? -0.964 23.481 14.114 1.00 44.47 193 PRO A N 1
ATOM 1481 C CA . PRO A 1 193 ? -0.756 24.352 15.284 1.00 44.47 193 PRO A CA 1
ATOM 1482 C C . PRO A 1 193 ? -0.170 23.632 16.517 1.00 44.47 193 PRO A C 1
ATOM 1484 O O . PRO A 1 193 ? 0.227 24.293 17.475 1.00 44.47 193 PRO A O 1
ATOM 1487 N N . LEU A 1 194 ? -0.115 22.296 16.487 1.00 51.62 194 LEU A N 1
ATOM 1488 C CA . LEU A 1 194 ? 0.523 21.424 17.480 1.00 51.62 194 LEU A CA 1
ATOM 1489 C C . LEU A 1 194 ? 1.740 20.660 16.913 1.00 51.62 194 LEU A C 1
ATOM 1491 O O . LEU A 1 194 ? 2.252 19.772 17.582 1.00 51.62 194 LEU A O 1
ATOM 1495 N N . GLY A 1 195 ? 2.200 20.980 15.696 1.00 57.81 195 GLY A N 1
ATOM 1496 C CA . GLY A 1 195 ? 3.351 20.329 15.051 1.00 57.81 195 GLY A CA 1
ATOM 1497 C C . GLY A 1 195 ? 3.062 19.002 14.330 1.00 57.81 195 GLY A C 1
ATOM 1498 O O . GLY A 1 195 ? 3.971 18.448 13.724 1.00 57.81 195 GLY A O 1
ATOM 1499 N N . GLY A 1 196 ? 1.819 18.505 14.352 1.00 65.62 196 GLY A N 1
ATOM 1500 C CA . GLY A 1 196 ? 1.400 17.314 13.595 1.00 65.62 196 GLY A CA 1
ATOM 1501 C C . GLY A 1 196 ? 1.065 17.612 12.126 1.00 65.62 196 GLY A C 1
ATOM 1502 O O . GLY A 1 196 ? 0.695 18.742 11.799 1.00 65.62 196 GLY A O 1
ATOM 1503 N N . SER A 1 197 ? 1.168 16.593 11.265 1.00 79.56 197 SER A N 1
ATOM 1504 C CA . SER A 1 197 ? 0.822 16.655 9.829 1.00 79.56 197 SER A CA 1
ATOM 1505 C C . SER A 1 197 ? -0.232 15.590 9.489 1.00 79.56 197 SER A C 1
ATOM 1507 O O . SER A 1 197 ? -0.183 14.491 10.033 1.00 79.56 197 SER A O 1
ATOM 1509 N N . ASP A 1 198 ? -1.179 15.891 8.596 1.00 88.06 198 ASP A N 1
ATOM 1510 C CA . ASP A 1 198 ? -2.158 14.928 8.053 1.00 88.06 198 ASP A CA 1
ATOM 1511 C C . ASP A 1 198 ? -1.453 14.085 6.982 1.00 88.06 198 ASP A C 1
ATOM 1513 O O . ASP A 1 198 ? -1.265 14.550 5.857 1.00 88.06 198 ASP A O 1
ATOM 1517 N N . VAL A 1 199 ? -1.011 12.876 7.337 1.00 92.38 199 VAL A N 1
ATOM 1518 C CA . VAL A 1 199 ? -0.218 12.000 6.458 1.00 92.38 199 VAL A CA 1
ATOM 1519 C C . VAL A 1 199 ? -1.040 10.787 6.059 1.00 92.38 199 VAL A C 1
ATOM 1521 O O . VAL A 1 199 ? -1.581 10.105 6.920 1.00 92.38 199 VAL A O 1
ATOM 1524 N N . ALA A 1 200 ? -1.115 10.493 4.763 1.00 94.38 200 ALA A N 1
ATOM 1525 C CA . ALA A 1 200 ? -1.794 9.302 4.266 1.00 94.38 200 ALA A CA 1
ATOM 1526 C C . ALA A 1 200 ? -1.016 8.646 3.123 1.00 94.38 200 ALA A C 1
ATOM 1528 O O . ALA A 1 200 ? -0.530 9.338 2.225 1.00 94.38 200 ALA A O 1
ATOM 1529 N N . GLN A 1 201 ? -0.919 7.316 3.122 1.00 94.81 201 GLN A N 1
ATOM 1530 C CA . GLN A 1 201 ? -0.268 6.590 2.033 1.00 94.81 201 GLN A CA 1
ATOM 1531 C C . GLN A 1 201 ? -1.094 6.692 0.743 1.00 94.81 201 GLN A C 1
ATOM 1533 O O . GLN A 1 201 ? -2.320 6.561 0.741 1.00 94.81 201 GLN A O 1
ATOM 1538 N N . VAL A 1 202 ? -0.410 6.926 -0.371 1.00 96.38 202 VAL A N 1
ATOM 1539 C CA . VAL A 1 202 ? -0.984 6.965 -1.718 1.00 96.38 202 VAL A CA 1
ATOM 1540 C C . VAL A 1 202 ? -0.188 6.061 -2.652 1.00 96.38 202 VAL A C 1
ATOM 1542 O O . VAL A 1 202 ? 0.959 5.710 -2.382 1.00 96.38 202 VAL A O 1
ATOM 1545 N N . GLY A 1 203 ? -0.803 5.672 -3.767 1.00 94.25 203 GLY A N 1
ATOM 1546 C CA . GLY A 1 203 ? -0.162 4.787 -4.741 1.00 94.25 203 GLY A CA 1
ATOM 1547 C C . GLY A 1 203 ? 1.066 5.440 -5.379 1.00 94.25 203 GLY A C 1
ATOM 1548 O O . GLY A 1 203 ? 1.052 6.653 -5.633 1.00 94.25 203 GLY A O 1
ATOM 1549 N N . LEU A 1 204 ? 2.109 4.655 -5.684 1.00 94.31 204 LEU A N 1
ATOM 1550 C CA . LEU A 1 204 ? 3.337 5.161 -6.317 1.00 94.31 204 LEU A CA 1
ATOM 1551 C C . LEU A 1 204 ? 3.012 5.907 -7.614 1.00 94.31 204 LEU A C 1
ATOM 1553 O O . LEU A 1 204 ? 3.553 6.984 -7.877 1.00 94.31 204 LEU A O 1
ATOM 1557 N N . THR A 1 205 ? 2.057 5.391 -8.395 1.00 93.38 205 THR A N 1
ATOM 1558 C CA . THR A 1 205 ? 1.672 5.973 -9.688 1.00 93.38 205 THR A CA 1
ATOM 1559 C C . THR A 1 205 ? 1.022 7.356 -9.572 1.00 93.38 205 THR A C 1
ATOM 1561 O O . THR A 1 205 ? 0.862 8.029 -10.593 1.00 93.38 205 THR A O 1
ATOM 1564 N N . SER A 1 206 ? 0.741 7.848 -8.357 1.00 93.88 206 SER A N 1
ATOM 1565 C CA . SER A 1 206 ? 0.372 9.250 -8.102 1.00 93.88 206 SER A CA 1
ATOM 1566 C C . SER A 1 206 ? 1.427 10.233 -8.621 1.00 93.88 206 SER A C 1
ATOM 1568 O O . SER A 1 206 ? 1.093 11.356 -8.994 1.00 93.88 206 SER A O 1
ATOM 1570 N N . LEU A 1 207 ? 2.695 9.812 -8.703 1.00 95.00 207 LEU A N 1
ATOM 1571 C CA . LEU A 1 207 ? 3.800 10.646 -9.174 1.00 95.00 207 LEU A CA 1
ATOM 1572 C C . LEU A 1 207 ? 4.112 10.511 -10.676 1.00 95.00 207 LEU A C 1
ATOM 1574 O O . LEU A 1 207 ? 5.022 11.171 -11.178 1.00 95.00 207 LEU A O 1
ATOM 1578 N N . LYS A 1 208 ? 3.340 9.725 -11.441 1.00 91.12 208 LYS A N 1
ATOM 1579 C CA . LYS A 1 208 ? 3.604 9.477 -12.876 1.00 91.12 208 LYS A CA 1
ATOM 1580 C C . LYS A 1 208 ? 3.629 10.747 -13.738 1.00 91.12 208 LYS A C 1
ATOM 1582 O O . LYS A 1 208 ? 4.318 10.798 -14.754 1.00 91.12 208 LYS A O 1
ATOM 1587 N N . ASP A 1 209 ? 2.889 11.778 -13.330 1.00 88.06 209 ASP A N 1
ATOM 1588 C CA . ASP A 1 209 ? 2.774 13.036 -14.070 1.00 88.06 209 ASP A CA 1
ATOM 1589 C C . ASP A 1 209 ? 3.769 14.110 -13.602 1.00 88.06 209 ASP A C 1
ATOM 1591 O O . ASP A 1 209 ? 3.814 15.192 -14.191 1.00 88.06 209 ASP A O 1
ATOM 1595 N N . PHE A 1 210 ? 4.593 13.824 -12.591 1.00 91.56 210 PHE A N 1
ATOM 1596 C CA . PHE A 1 210 ? 5.542 14.767 -12.000 1.00 91.56 210 PHE A CA 1
ATOM 1597 C C . PHE A 1 210 ? 6.869 14.687 -12.747 1.00 91.56 210 PHE A C 1
ATOM 1599 O O . PHE A 1 210 ? 7.499 13.635 -12.809 1.00 91.56 210 PHE A O 1
ATOM 1606 N N . ARG A 1 211 ? 7.273 15.796 -13.380 1.00 88.62 211 ARG A N 1
ATOM 1607 C CA . ARG A 1 211 ? 8.385 15.816 -14.345 1.00 88.62 211 ARG A CA 1
ATOM 1608 C C . ARG A 1 211 ? 9.690 15.270 -13.767 1.00 88.62 211 ARG A C 1
ATOM 1610 O O . ARG A 1 211 ? 10.366 14.510 -14.454 1.00 88.62 211 ARG A O 1
ATOM 1617 N N . ASP A 1 212 ? 9.997 15.664 -12.538 1.00 89.06 212 ASP A N 1
ATOM 1618 C CA . ASP A 1 212 ? 11.256 15.347 -11.865 1.00 89.06 212 ASP A CA 1
ATOM 1619 C C . ASP A 1 212 ? 11.141 14.119 -10.946 1.00 89.06 212 ASP A C 1
ATOM 1621 O O . ASP A 1 212 ? 12.053 13.843 -10.175 1.00 89.06 212 ASP A O 1
ATOM 1625 N N . SER A 1 213 ? 10.031 13.373 -11.016 1.00 91.56 213 SER A N 1
ATOM 1626 C CA . SER A 1 213 ? 9.862 12.140 -10.248 1.00 91.56 213 SER A CA 1
ATOM 1627 C C . SER A 1 213 ? 10.526 10.945 -10.933 1.00 91.56 213 SER A C 1
ATOM 1629 O O . SER A 1 213 ? 10.339 10.701 -12.130 1.00 91.56 213 SER A O 1
ATOM 1631 N N . ASP A 1 214 ? 11.223 10.135 -10.135 1.00 87.94 214 ASP A N 1
ATOM 1632 C CA . ASP A 1 214 ? 11.724 8.811 -10.517 1.00 87.94 214 ASP A CA 1
ATOM 1633 C C . ASP A 1 214 ? 10.608 7.912 -11.079 1.00 87.94 214 ASP A C 1
ATOM 1635 O O . ASP A 1 214 ? 10.801 7.226 -12.086 1.00 87.94 214 ASP A O 1
ATOM 1639 N N . ILE A 1 215 ? 9.401 8.008 -10.508 1.00 92.00 215 ILE A N 1
ATOM 1640 C CA . ILE A 1 215 ? 8.222 7.247 -10.933 1.00 92.00 215 ILE A CA 1
ATOM 1641 C C . ILE A 1 215 ? 7.817 7.589 -12.367 1.00 92.00 215 ILE A C 1
ATOM 1643 O O . ILE A 1 215 ? 7.427 6.704 -13.128 1.00 92.00 215 ILE A O 1
ATOM 1647 N N . ARG A 1 216 ? 7.938 8.855 -12.786 1.00 89.06 216 ARG A N 1
ATOM 1648 C CA . ARG A 1 216 ? 7.666 9.243 -14.177 1.00 89.06 216 ARG A CA 1
ATOM 1649 C C . ARG A 1 216 ? 8.664 8.615 -15.146 1.00 89.06 216 ARG A C 1
ATOM 1651 O O . ARG A 1 216 ? 8.284 8.248 -16.253 1.00 89.06 216 ARG A O 1
ATOM 1658 N N . ARG A 1 217 ? 9.942 8.509 -14.771 1.00 87.69 217 ARG A N 1
ATOM 1659 C CA . ARG A 1 217 ? 10.933 7.819 -15.610 1.00 87.69 217 ARG A CA 1
ATOM 1660 C C . ARG A 1 217 ? 10.585 6.332 -15.707 1.00 87.69 217 ARG A C 1
ATOM 1662 O O . ARG A 1 217 ? 10.504 5.814 -16.819 1.00 87.69 217 ARG A O 1
ATOM 1669 N N . ARG A 1 218 ? 10.325 5.684 -14.566 1.00 86.56 218 ARG A N 1
ATOM 1670 C CA . ARG A 1 218 ? 9.959 4.260 -14.491 1.00 86.56 218 ARG A CA 1
ATOM 1671 C C . ARG A 1 218 ? 8.690 3.951 -15.279 1.00 86.56 218 ARG A C 1
ATOM 1673 O O . ARG A 1 218 ? 8.667 2.985 -16.021 1.00 86.56 218 ARG A O 1
ATOM 1680 N N . SER A 1 219 ? 7.675 4.812 -15.250 1.00 85.88 219 SER A N 1
ATOM 1681 C CA . SER A 1 219 ? 6.438 4.575 -16.008 1.00 85.88 219 SER A CA 1
ATOM 1682 C C . SER A 1 219 ? 6.620 4.570 -17.532 1.00 85.88 219 SER A C 1
ATOM 1684 O O . SER A 1 219 ? 5.792 3.998 -18.238 1.00 85.88 219 SER A O 1
ATOM 1686 N N . VAL A 1 220 ? 7.688 5.189 -18.047 1.00 80.62 220 VAL A N 1
ATOM 1687 C CA . VAL A 1 220 ? 7.997 5.235 -19.485 1.00 80.62 220 VAL A CA 1
ATOM 1688 C C . VAL A 1 220 ? 8.939 4.108 -19.902 1.00 80.62 220 VAL A C 1
ATOM 1690 O O . VAL A 1 220 ? 8.764 3.548 -20.982 1.00 80.62 220 VAL A O 1
ATOM 1693 N N . TRP A 1 221 ? 9.947 3.809 -19.081 1.00 77.31 221 TRP A N 1
ATOM 1694 C CA . TRP A 1 221 ? 11.064 2.941 -19.470 1.00 77.31 221 TRP A CA 1
ATOM 1695 C C . TRP A 1 221 ? 11.091 1.592 -18.749 1.00 77.31 221 TRP A C 1
ATOM 1697 O O . TRP A 1 221 ? 11.647 0.651 -19.301 1.00 77.31 221 TRP A O 1
ATOM 1707 N N . GLU A 1 222 ? 10.503 1.510 -17.555 1.00 82.06 222 GLU A N 1
ATOM 1708 C CA . GLU A 1 222 ? 10.544 0.346 -16.655 1.00 82.06 222 GLU A CA 1
ATOM 1709 C C . GLU A 1 222 ? 9.154 0.092 -16.006 1.00 82.06 222 GLU A C 1
ATOM 1711 O O . GLU A 1 222 ? 9.036 0.026 -14.774 1.00 82.06 222 GLU A O 1
ATOM 1716 N N . PRO A 1 223 ? 8.046 0.063 -16.782 1.00 81.19 223 PRO A N 1
ATOM 1717 C CA . PRO A 1 223 ? 6.683 0.071 -16.238 1.00 81.19 223 PRO A CA 1
ATOM 1718 C C . PRO A 1 223 ? 6.340 -1.178 -15.416 1.00 81.19 223 PRO A C 1
ATOM 1720 O O . PRO A 1 223 ? 5.464 -1.128 -14.557 1.00 81.19 223 PRO A O 1
ATOM 1723 N N . GLU A 1 224 ? 7.018 -2.296 -15.658 1.00 83.50 224 GLU A N 1
ATOM 1724 C CA . GLU A 1 224 ? 6.933 -3.527 -14.868 1.00 83.50 224 GLU A CA 1
ATOM 1725 C C . GLU A 1 224 ? 7.397 -3.362 -13.419 1.00 83.50 224 GLU A C 1
ATOM 1727 O O . GLU A 1 224 ? 6.989 -4.147 -12.569 1.00 83.50 224 GLU A O 1
ATOM 1732 N N . THR A 1 225 ? 8.188 -2.328 -13.125 1.00 83.38 225 THR A N 1
ATOM 1733 C CA . THR A 1 225 ? 8.637 -2.027 -11.762 1.00 83.38 225 THR A CA 1
ATOM 1734 C C . THR A 1 225 ? 7.586 -1.280 -10.939 1.00 83.38 225 THR A C 1
ATOM 1736 O O . THR A 1 225 ? 7.814 -1.046 -9.755 1.00 83.38 225 THR A O 1
ATOM 1739 N N . LEU A 1 226 ? 6.473 -0.842 -11.539 1.00 88.38 226 LEU A N 1
ATOM 1740 C CA . LEU A 1 226 ? 5.431 -0.070 -10.860 1.00 88.38 226 LEU A CA 1
ATOM 1741 C C . LEU A 1 226 ? 4.169 -0.913 -10.611 1.00 88.38 226 LEU A C 1
ATOM 1743 O O . LEU A 1 226 ? 3.826 -1.757 -11.446 1.00 88.38 226 LEU A O 1
ATOM 1747 N N . PRO A 1 227 ? 3.434 -0.646 -9.512 1.00 89.81 227 PRO A N 1
ATOM 1748 C CA . PRO A 1 227 ? 2.124 -1.241 -9.271 1.00 89.81 227 PRO A CA 1
ATOM 1749 C C . PRO A 1 227 ? 1.161 -0.978 -10.435 1.00 89.81 227 PRO A C 1
ATOM 1751 O O . PRO A 1 227 ? 1.113 0.129 -10.984 1.00 89.81 227 PRO A O 1
ATOM 1754 N N . LYS A 1 228 ? 0.391 -2.001 -10.818 1.00 89.44 228 LYS A N 1
ATOM 1755 C CA . LYS A 1 228 ? -0.625 -1.924 -11.891 1.00 89.44 228 LYS A CA 1
ATOM 1756 C C . LYS A 1 228 ? -2.050 -1.812 -11.346 1.00 89.44 228 LYS A C 1
ATOM 1758 O O . LYS A 1 228 ? -2.981 -1.582 -12.106 1.00 89.44 228 LYS A O 1
ATOM 1763 N N . ASP A 1 229 ? -2.181 -1.972 -10.043 1.00 92.88 229 ASP A N 1
ATOM 1764 C CA . ASP A 1 229 ? -3.383 -2.159 -9.241 1.00 92.88 229 ASP A CA 1
ATOM 1765 C C . ASP A 1 229 ? -3.653 -0.968 -8.301 1.00 92.88 229 ASP A C 1
ATOM 1767 O O . ASP A 1 229 ? -4.514 -1.033 -7.428 1.00 92.88 229 ASP A O 1
ATOM 1771 N N . ASP A 1 230 ? -2.974 0.168 -8.512 1.00 93.94 230 ASP A N 1
ATOM 1772 C CA . ASP A 1 230 ? -3.288 1.425 -7.826 1.00 93.94 230 ASP A CA 1
ATOM 1773 C C . ASP A 1 230 ? -4.727 1.879 -8.153 1.00 93.94 230 ASP A C 1
ATOM 1775 O O . ASP A 1 230 ? -5.070 2.204 -9.299 1.00 93.94 230 ASP A O 1
ATOM 1779 N N . ILE A 1 231 ? -5.558 1.999 -7.119 1.00 96.31 231 ILE A N 1
ATOM 1780 C CA . ILE A 1 231 ? -6.973 2.352 -7.219 1.00 96.31 231 ILE A CA 1
ATOM 1781 C C . ILE A 1 231 ? -7.115 3.866 -7.376 1.00 96.31 231 ILE A C 1
ATOM 1783 O O . ILE A 1 231 ? -6.654 4.657 -6.549 1.00 96.31 231 ILE A O 1
ATOM 1787 N N . ARG A 1 232 ? -7.786 4.288 -8.449 1.00 95.50 232 ARG A N 1
ATOM 1788 C CA . ARG A 1 232 ? -7.966 5.697 -8.813 1.00 95.50 232 ARG A CA 1
ATOM 1789 C C . ARG A 1 232 ? -9.270 6.269 -8.259 1.00 95.50 232 ARG A C 1
ATOM 1791 O O . ARG A 1 232 ? -10.345 5.768 -8.574 1.00 95.50 232 ARG A O 1
ATOM 1798 N N . PHE A 1 233 ? -9.184 7.409 -7.572 1.00 96.31 233 PHE A N 1
ATOM 1799 C CA . PHE A 1 233 ? -10.347 8.185 -7.134 1.00 96.31 233 PHE A CA 1
ATOM 1800 C C . PHE A 1 233 ? -10.456 9.497 -7.916 1.00 96.31 233 PHE A C 1
ATOM 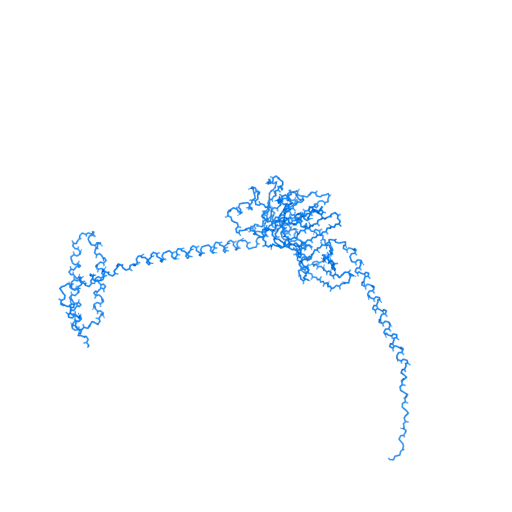1802 O O . PHE A 1 233 ? -9.475 10.224 -8.098 1.00 96.31 233 PHE A O 1
ATOM 1809 N N . ILE A 1 234 ? -11.662 9.796 -8.402 1.00 95.50 234 ILE A N 1
ATOM 1810 C CA . ILE A 1 234 ? -11.964 10.938 -9.278 1.00 95.50 234 ILE A CA 1
ATOM 1811 C C . ILE A 1 234 ? -13.125 11.769 -8.718 1.00 95.50 234 ILE A C 1
ATOM 1813 O O . ILE A 1 234 ? -13.895 11.278 -7.894 1.00 95.50 234 ILE A O 1
ATOM 1817 N N . ASN A 1 235 ? -13.273 13.007 -9.190 1.00 92.88 235 ASN A N 1
ATOM 1818 C CA . ASN A 1 235 ? -14.517 13.772 -9.040 1.00 92.88 235 ASN A CA 1
ATOM 1819 C C . ASN A 1 235 ? -15.505 13.460 -10.189 1.00 92.88 235 ASN A C 1
ATOM 1821 O O . ASN A 1 235 ? -15.167 12.725 -11.124 1.00 92.88 235 ASN A O 1
ATOM 1825 N N . SER A 1 236 ? -16.725 14.013 -10.153 1.00 89.25 236 SER A N 1
ATOM 1826 C CA . SER A 1 236 ? -17.722 13.808 -11.224 1.00 89.25 236 SER A CA 1
ATOM 1827 C C . SER A 1 236 ? -17.287 14.389 -12.573 1.00 89.25 236 SER A C 1
ATOM 1829 O O . SER A 1 236 ? -17.726 13.925 -13.624 1.00 89.25 236 SER A O 1
ATOM 1831 N N . GLY A 1 237 ? -16.368 15.358 -12.552 1.00 91.44 237 GLY A N 1
ATOM 1832 C CA . GLY A 1 237 ? -15.694 15.911 -13.725 1.00 91.44 237 GLY A CA 1
ATOM 1833 C C . GLY A 1 237 ? -14.632 14.995 -14.342 1.00 91.44 237 GLY A C 1
ATOM 1834 O O . GLY A 1 237 ? -13.996 15.391 -15.316 1.00 91.44 237 GLY A O 1
ATOM 1835 N N . TYR A 1 238 ? -14.441 13.779 -13.814 1.00 91.44 238 TYR A N 1
ATOM 1836 C CA . TYR A 1 238 ? -13.428 12.807 -14.249 1.00 91.44 238 TYR A CA 1
ATOM 1837 C C . TYR A 1 238 ? -11.974 13.210 -13.935 1.00 91.44 238 TYR A C 1
ATOM 1839 O O . TYR A 1 238 ? -11.015 12.571 -14.393 1.00 91.44 238 TYR A O 1
ATOM 1847 N N . GLU A 1 239 ? -11.789 14.243 -13.116 1.00 91.38 239 GLU A N 1
ATOM 1848 C CA . GLU A 1 239 ? -10.480 14.704 -12.671 1.00 91.38 239 GLU A CA 1
ATOM 1849 C C . GLU A 1 239 ? -10.002 13.841 -11.502 1.00 91.38 239 GLU A C 1
ATOM 1851 O O . GLU A 1 239 ? -10.699 13.669 -10.497 1.00 91.38 239 GLU A O 1
ATOM 1856 N N . GLU A 1 240 ? -8.793 13.297 -11.633 1.00 92.62 240 GLU A N 1
ATOM 1857 C CA . GLU A 1 240 ? -8.167 12.479 -10.594 1.00 92.62 240 GLU A CA 1
ATOM 1858 C C . GLU A 1 240 ? -7.858 13.314 -9.352 1.00 92.62 240 GLU A C 1
ATOM 1860 O O . GLU A 1 240 ? -7.213 14.356 -9.442 1.00 92.62 240 GLU A O 1
ATOM 1865 N N . GLN A 1 241 ? -8.313 12.837 -8.195 1.00 92.81 241 GLN A N 1
ATOM 1866 C CA . GLN A 1 241 ? -8.082 13.489 -6.908 1.00 92.81 241 GLN A CA 1
ATOM 1867 C C . GLN A 1 241 ? -6.863 12.895 -6.199 1.00 92.81 241 GLN A C 1
ATOM 1869 O O . GLN A 1 241 ? -6.058 13.639 -5.627 1.00 92.81 241 GLN A O 1
ATOM 1874 N N . PHE A 1 242 ? -6.747 11.564 -6.223 1.00 94.75 242 PHE A N 1
ATOM 1875 C CA . PHE A 1 242 ? -5.650 10.783 -5.652 1.00 94.75 242 PHE A CA 1
ATOM 1876 C C . PHE A 1 242 ? -5.720 9.318 -6.124 1.00 94.75 242 PHE A C 1
ATOM 1878 O O . PHE A 1 242 ? -6.701 8.894 -6.748 1.00 94.75 242 PHE A O 1
ATOM 1885 N N . ARG A 1 243 ? -4.683 8.544 -5.787 1.00 95.69 243 ARG A N 1
ATOM 1886 C CA . ARG A 1 243 ? -4.639 7.083 -5.915 1.00 95.69 243 ARG A CA 1
ATOM 1887 C C . ARG A 1 243 ? -4.226 6.459 -4.592 1.00 95.69 243 ARG A C 1
ATOM 1889 O O . ARG A 1 243 ? -3.470 7.077 -3.851 1.00 95.69 243 ARG A O 1
ATOM 1896 N N . ILE A 1 244 ? -4.673 5.245 -4.320 1.00 96.88 244 ILE A N 1
ATOM 1897 C CA . ILE A 1 244 ? -4.197 4.431 -3.191 1.00 96.88 244 ILE A CA 1
ATOM 1898 C C . ILE A 1 244 ? -3.697 3.082 -3.719 1.00 96.88 244 ILE A C 1
ATOM 1900 O O . ILE A 1 244 ? -4.188 2.656 -4.767 1.00 96.88 244 ILE A O 1
ATOM 1904 N N . PRO A 1 245 ? -2.738 2.428 -3.044 1.00 95.50 245 PRO A N 1
ATOM 1905 C CA . PRO A 1 245 ? -2.365 1.056 -3.385 1.00 95.50 245 PRO A CA 1
ATOM 1906 C C . PRO A 1 245 ? -3.555 0.103 -3.196 1.00 95.50 245 PRO A C 1
ATOM 1908 O O . PRO A 1 245 ? -4.493 0.413 -2.450 1.00 95.50 245 PRO A O 1
ATOM 1911 N N . ASP A 1 246 ? -3.515 -1.057 -3.856 1.00 95.81 246 ASP A N 1
ATOM 1912 C CA . ASP A 1 246 ? -4.493 -2.119 -3.608 1.00 95.81 246 ASP A CA 1
ATOM 1913 C C . ASP A 1 246 ? -4.500 -2.519 -2.123 1.00 95.81 246 ASP A C 1
ATOM 1915 O O . ASP A 1 246 ? -3.462 -2.571 -1.462 1.00 95.81 246 ASP A O 1
ATOM 1919 N N . GLY A 1 247 ? -5.691 -2.743 -1.571 1.00 94.12 247 GLY A N 1
ATOM 1920 C CA . GLY A 1 247 ? -5.890 -2.963 -0.140 1.00 94.12 247 GLY A CA 1
ATOM 1921 C C . GLY A 1 247 ? -5.826 -1.696 0.721 1.00 94.12 247 GLY A C 1
ATOM 1922 O O . GLY A 1 247 ? -6.025 -1.800 1.932 1.00 94.12 247 GLY A O 1
ATOM 1923 N N . GLY A 1 248 ? -5.571 -0.515 0.148 1.00 94.69 248 GLY A N 1
ATOM 1924 C CA . GLY A 1 248 ? -5.550 0.751 0.881 1.00 94.69 248 GLY A CA 1
ATOM 1925 C C . GLY A 1 248 ? -6.920 1.150 1.442 1.00 94.69 248 GLY A C 1
ATOM 1926 O O . GLY A 1 248 ? -7.967 0.689 0.986 1.00 94.69 248 GLY A O 1
ATOM 1927 N N . THR A 1 249 ? -6.929 2.057 2.420 1.00 96.81 249 THR A N 1
ATOM 1928 C CA . THR A 1 249 ? -8.159 2.524 3.079 1.00 96.81 249 THR A CA 1
ATOM 1929 C C . THR A 1 249 ? -8.440 3.980 2.724 1.00 96.81 249 THR A C 1
ATOM 1931 O O . THR A 1 249 ? -7.553 4.834 2.753 1.00 96.81 249 THR A O 1
ATOM 1934 N N . ILE A 1 250 ? -9.694 4.283 2.393 1.00 97.19 250 ILE A N 1
ATOM 1935 C CA . ILE A 1 250 ? -10.178 5.659 2.244 1.00 97.19 250 ILE A CA 1
ATOM 1936 C C . ILE A 1 250 ? -10.961 6.085 3.477 1.00 97.19 250 ILE A C 1
ATOM 1938 O O . ILE A 1 250 ? -11.582 5.260 4.145 1.00 97.19 250 ILE A O 1
ATOM 1942 N N . GLN A 1 251 ? -11.014 7.390 3.716 1.00 96.44 251 GLN A N 1
ATOM 1943 C CA . GLN A 1 251 ? -11.966 8.014 4.618 1.00 96.44 251 GLN A CA 1
ATOM 1944 C C . GLN A 1 251 ? -12.945 8.883 3.827 1.00 96.44 251 GLN A C 1
ATOM 1946 O O . GLN A 1 251 ? -12.554 9.721 3.010 1.00 96.44 251 GLN A O 1
ATOM 1951 N N . VAL A 1 252 ? -14.231 8.688 4.101 1.00 96.50 252 VAL A N 1
ATOM 1952 C CA . VAL A 1 252 ? -15.339 9.445 3.530 1.00 96.50 252 VAL A CA 1
ATOM 1953 C C . VAL A 1 252 ? -16.020 10.247 4.631 1.00 96.50 252 VAL A C 1
ATOM 1955 O O . VAL A 1 252 ? -16.485 9.695 5.629 1.00 96.50 252 VAL A O 1
ATOM 1958 N N . GLU A 1 253 ? -16.108 11.552 4.420 1.00 95.62 253 GLU A N 1
ATOM 1959 C CA . GLU A 1 253 ? -16.746 12.508 5.317 1.00 95.62 253 GLU A CA 1
ATOM 1960 C C . GLU A 1 253 ? -17.969 13.110 4.624 1.00 95.62 253 GLU A C 1
ATOM 1962 O O . GLU A 1 253 ? -17.844 13.825 3.634 1.00 95.62 253 GLU A O 1
ATOM 1967 N N . TYR A 1 254 ? -19.157 12.796 5.133 1.00 94.81 254 TYR A N 1
ATOM 1968 C CA . TYR A 1 254 ? -20.424 13.439 4.790 1.00 94.81 254 TYR A CA 1
ATOM 1969 C C . TYR A 1 254 ? -20.796 14.463 5.876 1.00 94.81 254 TYR A C 1
ATOM 1971 O O . TYR A 1 254 ? -20.301 14.364 6.999 1.00 94.81 254 TYR A O 1
ATOM 1979 N N . PRO A 1 255 ? -21.725 15.403 5.612 1.00 93.62 255 PRO A N 1
ATOM 1980 C CA . PRO A 1 255 ? -22.133 16.408 6.599 1.00 93.62 255 PRO A CA 1
ATOM 1981 C C . PRO A 1 255 ? -22.654 15.845 7.933 1.00 93.62 255 PRO A C 1
ATOM 1983 O O . PRO A 1 255 ? -22.624 16.539 8.946 1.00 93.62 255 PRO A O 1
ATOM 1986 N N . ASP A 1 256 ? -23.174 14.617 7.932 1.00 92.19 256 ASP A N 1
ATOM 1987 C CA . ASP A 1 256 ? -23.790 13.953 9.081 1.00 92.19 256 ASP A CA 1
ATOM 1988 C C . ASP A 1 256 ? -22.988 12.760 9.625 1.00 92.19 256 ASP A C 1
ATOM 1990 O O . ASP A 1 256 ? -23.309 12.258 10.705 1.00 92.19 256 ASP A O 1
ATOM 1994 N N . ARG A 1 257 ? -21.973 12.274 8.899 1.00 90.81 257 ARG A N 1
ATOM 1995 C CA . ARG A 1 257 ? -21.233 11.058 9.270 1.00 90.81 257 ARG A CA 1
ATOM 1996 C C . ARG A 1 257 ? -19.854 10.974 8.624 1.00 90.81 257 ARG A C 1
ATOM 1998 O O . ARG A 1 257 ? -19.681 11.351 7.470 1.00 90.81 257 ARG A O 1
ATOM 2005 N N . THR A 1 258 ? -18.935 10.307 9.315 1.00 94.81 258 THR A N 1
ATOM 2006 C CA . THR A 1 258 ? -17.604 9.960 8.800 1.00 94.81 258 THR A CA 1
ATOM 2007 C C . THR A 1 258 ? -17.379 8.462 8.933 1.00 94.81 258 THR A C 1
ATOM 2009 O O . THR A 1 258 ? -17.738 7.855 9.947 1.00 94.81 258 THR A O 1
ATOM 2012 N N . PHE A 1 259 ? -16.803 7.842 7.911 1.00 95.06 259 PHE A N 1
ATOM 2013 C CA . PHE A 1 259 ? -16.380 6.449 7.978 1.00 95.06 259 PHE A CA 1
ATOM 2014 C C . PHE A 1 259 ? -15.156 6.200 7.105 1.00 95.06 259 PHE A C 1
ATOM 2016 O O . PHE A 1 259 ? -14.939 6.885 6.110 1.00 95.06 259 PHE A O 1
ATOM 2023 N N . SER A 1 260 ? -14.398 5.179 7.464 1.00 96.88 260 SER A N 1
ATOM 2024 C CA . SER A 1 260 ? -13.314 4.619 6.680 1.00 96.88 260 SER A CA 1
ATOM 2025 C C . SER A 1 260 ? -13.754 3.301 6.047 1.00 96.88 260 SER A C 1
ATOM 2027 O O . SER A 1 260 ? -14.589 2.577 6.602 1.00 96.88 260 SER A O 1
ATOM 2029 N N . ALA 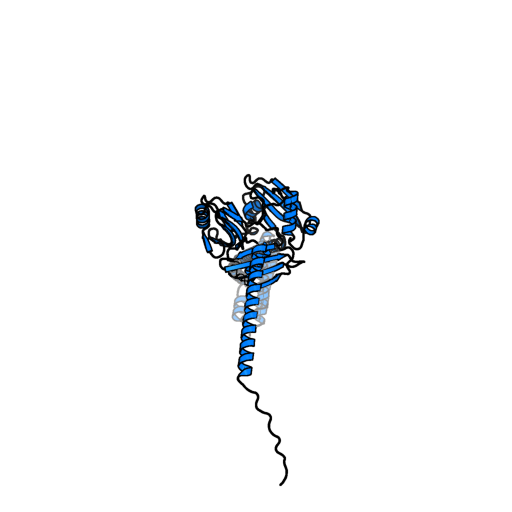A 1 261 ? -13.229 2.990 4.869 1.00 96.75 261 ALA A N 1
ATOM 2030 C CA . ALA A 1 261 ? -13.522 1.752 4.160 1.00 96.75 261 ALA A CA 1
ATOM 2031 C C . ALA A 1 261 ? -12.279 1.265 3.419 1.00 96.75 261 ALA A C 1
ATOM 2033 O O . ALA A 1 261 ? -11.643 2.038 2.702 1.00 96.75 261 ALA A O 1
ATOM 2034 N N . LYS A 1 262 ? -11.963 -0.020 3.594 1.00 96.25 262 LYS A N 1
ATOM 2035 C CA . LYS A 1 262 ? -10.902 -0.693 2.849 1.00 96.25 262 LYS A CA 1
ATOM 2036 C C . LYS A 1 262 ? -11.309 -0.844 1.387 1.00 96.25 262 LYS A C 1
ATOM 2038 O O . LYS A 1 262 ? -12.482 -1.109 1.105 1.00 96.25 262 LYS A O 1
ATOM 2043 N N . CYS A 1 263 ? -10.362 -0.673 0.479 1.00 97.19 263 CYS A N 1
ATOM 2044 C CA . CYS A 1 263 ? -10.592 -0.752 -0.952 1.00 97.19 263 CYS A CA 1
ATOM 2045 C C . CYS A 1 263 ? -9.776 -1.875 -1.580 1.00 97.19 263 CYS A C 1
ATOM 2047 O O . CYS A 1 263 ? -8.618 -2.064 -1.234 1.00 97.19 263 CYS A O 1
ATOM 2049 N N . GLU A 1 264 ? -10.388 -2.603 -2.512 1.00 96.69 264 GLU A N 1
ATOM 2050 C CA . GLU A 1 264 ? -9.715 -3.655 -3.286 1.00 96.69 264 GLU A CA 1
ATOM 2051 C C . GLU A 1 264 ? -9.856 -3.336 -4.782 1.00 96.69 264 GLU A C 1
ATOM 2053 O O . GLU A 1 264 ? -10.929 -2.925 -5.254 1.00 96.69 264 GLU A O 1
ATOM 2058 N N . TYR A 1 265 ? -8.770 -3.492 -5.531 1.00 96.75 265 TYR A N 1
ATOM 2059 C CA . TYR A 1 265 ? -8.713 -3.291 -6.970 1.00 96.75 265 TYR A CA 1
ATOM 2060 C C . TYR A 1 265 ? -9.465 -4.415 -7.692 1.00 96.75 265 TYR A C 1
ATOM 2062 O O . TYR A 1 265 ? -9.417 -5.583 -7.306 1.00 96.75 265 TYR A O 1
ATOM 2070 N N . ILE A 1 266 ? -10.181 -4.063 -8.762 1.00 96.44 266 ILE A N 1
ATOM 2071 C CA . ILE A 1 266 ? -10.805 -5.035 -9.671 1.00 96.44 266 ILE A CA 1
ATOM 2072 C C . ILE A 1 266 ? -10.284 -4.789 -11.084 1.00 96.44 266 ILE A C 1
ATOM 2074 O O . ILE A 1 266 ? -9.738 -5.693 -11.713 1.00 96.44 266 ILE A O 1
ATOM 2078 N N . ASP A 1 267 ? -10.472 -3.565 -11.575 1.00 94.38 267 ASP A N 1
ATOM 2079 C CA . ASP A 1 267 ? -9.949 -3.071 -12.843 1.00 94.38 267 ASP A CA 1
ATOM 2080 C C . ASP A 1 267 ? -9.844 -1.531 -12.805 1.00 94.38 267 ASP A C 1
ATOM 2082 O O . ASP A 1 267 ? -10.111 -0.896 -11.784 1.00 94.38 267 ASP A O 1
ATOM 2086 N N . ASP A 1 268 ? -9.484 -0.905 -13.926 1.00 90.19 268 ASP A N 1
ATOM 2087 C CA . ASP A 1 268 ? -9.292 0.551 -14.029 1.00 90.19 268 ASP A CA 1
ATOM 2088 C C . ASP A 1 268 ? -10.556 1.398 -13.770 1.00 90.19 268 ASP A C 1
ATOM 2090 O O . ASP A 1 268 ? -10.469 2.626 -13.647 1.00 90.19 268 ASP A O 1
ATOM 2094 N N . TYR A 1 269 ? -11.729 0.769 -13.710 1.00 93.38 269 TYR A N 1
ATOM 2095 C CA . TYR A 1 269 ? -13.029 1.417 -13.568 1.00 93.38 269 TYR A CA 1
ATOM 2096 C C . TYR A 1 269 ? -13.834 0.921 -12.369 1.00 93.38 269 TYR A C 1
ATOM 2098 O O . TYR A 1 269 ? -14.741 1.637 -11.936 1.00 93.38 269 TYR A O 1
ATOM 2106 N N . HIS A 1 270 ? -13.525 -0.256 -11.829 1.00 96.44 270 HIS A N 1
ATOM 2107 C CA . HIS A 1 270 ? -14.250 -0.884 -10.732 1.00 96.44 270 HIS A CA 1
ATOM 2108 C C . HIS A 1 270 ? -13.348 -1.142 -9.529 1.00 96.44 270 HIS A C 1
ATOM 2110 O O . HIS A 1 270 ? -12.213 -1.595 -9.650 1.00 96.44 270 HIS A O 1
ATOM 2116 N N . THR A 1 271 ? -13.894 -0.912 -8.341 1.00 97.12 271 THR A N 1
ATOM 2117 C CA . THR A 1 271 ? -13.214 -1.197 -7.077 1.00 97.12 271 THR A CA 1
ATOM 2118 C C . THR A 1 271 ? -14.226 -1.604 -6.018 1.00 97.12 271 THR A C 1
ATOM 2120 O O . THR A 1 271 ? -15.389 -1.180 -6.055 1.00 97.12 271 THR A O 1
ATOM 2123 N N . TYR A 1 272 ? -13.795 -2.434 -5.073 1.00 97.38 272 TYR A N 1
ATOM 2124 C CA . TYR A 1 272 ? -14.522 -2.594 -3.824 1.00 97.38 272 TYR A CA 1
ATOM 2125 C C . TYR A 1 272 ? -14.285 -1.379 -2.932 1.00 97.38 272 TYR A C 1
ATOM 2127 O O . TYR A 1 272 ? -13.159 -0.927 -2.765 1.00 97.38 272 TYR A O 1
ATOM 2135 N N . VAL A 1 273 ? -15.349 -0.880 -2.313 1.00 96.62 273 VAL A N 1
ATOM 2136 C CA . VAL A 1 273 ? -15.289 0.071 -1.203 1.00 96.62 273 VAL A CA 1
ATOM 2137 C C . VAL A 1 273 ? -16.026 -0.573 -0.034 1.00 96.62 273 VAL A C 1
ATOM 2139 O O . VAL A 1 273 ? -17.259 -0.626 0.005 1.00 96.62 273 VAL A O 1
ATOM 2142 N N . GLY A 1 274 ? -15.265 -1.130 0.905 1.00 94.25 274 GLY A N 1
ATOM 2143 C CA . GLY A 1 274 ? -15.777 -2.042 1.919 1.00 94.25 274 GLY A CA 1
ATOM 2144 C C . GLY A 1 274 ? -16.310 -3.326 1.280 1.00 94.25 274 GLY A C 1
ATOM 2145 O O . GLY A 1 274 ? -15.566 -4.097 0.687 1.00 94.25 274 GLY A O 1
ATOM 2146 N N . SER A 1 275 ? -17.615 -3.569 1.405 1.00 91.56 275 SER A N 1
ATOM 2147 C CA . SER A 1 275 ? -18.269 -4.776 0.870 1.00 91.56 275 SER A CA 1
ATOM 2148 C C . SER A 1 275 ? -18.960 -4.555 -0.480 1.00 91.56 275 SER A C 1
ATOM 2150 O O . SER A 1 275 ? -19.488 -5.504 -1.054 1.00 91.56 275 SER A O 1
ATOM 2152 N N . GLU A 1 276 ? -18.980 -3.319 -0.980 1.00 95.06 276 GLU A N 1
ATOM 2153 C CA . GLU A 1 276 ? -19.742 -2.930 -2.167 1.00 95.06 276 GLU A CA 1
ATOM 2154 C C . GLU A 1 276 ? -18.815 -2.659 -3.350 1.00 95.06 276 GLU A C 1
ATOM 2156 O O . GLU A 1 276 ? -17.757 -2.055 -3.187 1.00 95.06 276 GLU A O 1
ATOM 2161 N N . VAL A 1 277 ? -19.234 -3.063 -4.550 1.00 97.19 277 VAL A N 1
ATOM 2162 C CA . VAL A 1 277 ? -18.526 -2.740 -5.795 1.00 97.19 277 VAL A CA 1
ATOM 2163 C C . VAL A 1 277 ? -19.065 -1.434 -6.352 1.00 97.19 277 VAL A C 1
ATOM 2165 O O . VAL A 1 277 ? -20.276 -1.281 -6.527 1.00 97.19 277 VAL A O 1
ATOM 2168 N N . TYR A 1 278 ? -18.164 -0.524 -6.706 1.00 97.25 278 TYR A N 1
ATOM 2169 C CA . TYR A 1 278 ? -18.510 0.709 -7.397 1.00 97.25 278 TYR A CA 1
ATOM 2170 C C . TYR A 1 278 ? -17.759 0.838 -8.710 1.00 97.25 278 TYR A C 1
ATOM 2172 O O . TYR A 1 278 ? -16.573 0.530 -8.796 1.00 97.25 278 TYR A O 1
ATOM 2180 N N . HIS A 1 279 ? -18.443 1.395 -9.707 1.00 96.44 279 HIS A N 1
ATOM 2181 C CA . HIS A 1 279 ? -17.760 2.077 -10.797 1.00 96.44 279 HIS A CA 1
ATOM 2182 C C . HIS A 1 279 ? -17.237 3.434 -10.293 1.00 96.44 279 HIS A C 1
ATOM 2184 O O . HIS A 1 279 ? -17.976 4.157 -9.619 1.00 96.44 279 HIS A O 1
ATOM 2190 N N . ILE A 1 280 ? -16.016 3.838 -10.653 1.00 95.44 280 ILE A N 1
ATOM 2191 C CA . ILE A 1 280 ? -15.378 5.068 -10.136 1.00 95.44 280 ILE A CA 1
ATOM 2192 C C . ILE A 1 280 ? -16.235 6.332 -10.340 1.00 95.44 280 ILE A C 1
ATOM 2194 O O . ILE A 1 280 ? -16.357 7.151 -9.432 1.00 95.44 280 ILE A O 1
ATOM 2198 N N . CYS A 1 281 ? -16.907 6.469 -11.491 1.00 94.88 281 CYS A N 1
ATOM 2199 C CA . CYS A 1 281 ? -17.826 7.590 -11.739 1.00 94.88 281 CYS A CA 1
ATOM 2200 C C . CYS A 1 281 ? -19.075 7.535 -10.850 1.00 94.88 281 CYS A C 1
ATOM 2202 O O . CYS A 1 281 ? -19.505 8.563 -10.343 1.00 94.88 281 CYS A O 1
ATOM 2204 N N . GLN A 1 282 ? -19.637 6.342 -10.625 1.00 95.94 282 GLN A N 1
ATOM 2205 C CA . GLN A 1 282 ? -20.800 6.174 -9.753 1.00 95.94 282 GLN A CA 1
ATOM 2206 C C . GLN A 1 282 ? -20.444 6.565 -8.316 1.00 95.94 282 GLN A C 1
ATOM 2208 O O . GLN A 1 282 ? -21.220 7.254 -7.659 1.00 95.94 282 GLN A O 1
ATOM 2213 N N . PHE A 1 283 ? -19.272 6.148 -7.832 1.00 96.31 283 PHE A N 1
ATOM 2214 C CA . PHE A 1 283 ? -18.798 6.523 -6.504 1.00 96.31 283 PHE A CA 1
ATOM 2215 C C . PHE A 1 283 ? -18.643 8.046 -6.370 1.00 96.31 283 PHE A C 1
ATOM 2217 O O . PHE A 1 283 ? -19.146 8.628 -5.409 1.00 96.31 283 PHE A O 1
ATOM 2224 N N . ALA A 1 284 ? -18.038 8.700 -7.367 1.00 96.00 284 ALA A N 1
ATOM 2225 C CA . ALA A 1 284 ? -17.891 10.155 -7.404 1.00 96.00 284 ALA A CA 1
ATOM 2226 C C . ALA A 1 284 ? -19.243 10.894 -7.400 1.00 96.00 284 ALA A C 1
ATOM 2228 O O . ALA A 1 284 ? -19.434 11.838 -6.635 1.00 96.00 284 ALA A O 1
ATOM 2229 N N . GLU A 1 285 ? -20.214 10.435 -8.195 1.00 94.44 285 GLU A N 1
ATOM 2230 C CA . GLU A 1 285 ? -21.567 11.006 -8.223 1.00 94.44 285 GLU A CA 1
ATOM 2231 C C . GLU A 1 285 ? -22.301 10.838 -6.884 1.00 94.44 285 GLU A C 1
ATOM 2233 O O . GLU A 1 285 ? -22.994 11.754 -6.433 1.00 94.44 285 GLU A O 1
ATOM 2238 N N . VAL A 1 286 ? -22.161 9.675 -6.236 1.00 93.88 286 VAL A N 1
ATOM 2239 C CA . VAL A 1 286 ? -22.756 9.406 -4.917 1.00 93.88 286 VAL A CA 1
ATOM 2240 C C . VAL A 1 286 ? -22.161 10.330 -3.855 1.00 93.88 286 VAL A C 1
ATOM 2242 O O . VAL A 1 286 ? -22.921 10.905 -3.071 1.00 93.88 286 VAL A O 1
ATOM 2245 N N . LEU A 1 287 ? -20.836 10.514 -3.861 1.00 94.19 287 LEU A N 1
ATOM 2246 C CA . LEU A 1 287 ? -20.146 11.444 -2.967 1.00 94.19 287 LEU A CA 1
ATOM 2247 C C . LEU A 1 287 ? -20.660 12.872 -3.151 1.00 94.19 287 LEU A C 1
ATOM 2249 O O . LEU A 1 287 ? -21.160 13.467 -2.198 1.00 94.19 287 LEU A O 1
ATOM 2253 N N . GLU A 1 288 ? -20.621 13.404 -4.372 1.00 93.50 288 GLU A N 1
ATOM 2254 C CA . GLU A 1 288 ? -21.014 14.792 -4.636 1.00 93.50 288 GLU A CA 1
ATOM 2255 C C . GLU A 1 288 ? -22.489 15.053 -4.335 1.00 93.50 288 GLU A C 1
ATOM 2257 O O . GLU A 1 288 ? -22.834 16.066 -3.722 1.00 93.50 288 GLU A O 1
ATOM 2262 N N . ARG A 1 289 ? -23.376 14.117 -4.693 1.00 93.38 289 ARG A N 1
ATOM 2263 C CA . ARG A 1 289 ? -24.807 14.231 -4.388 1.00 93.38 289 ARG A CA 1
ATOM 2264 C C . ARG A 1 289 ? -25.076 14.245 -2.883 1.00 93.38 289 ARG A C 1
ATOM 2266 O O . ARG A 1 289 ? -26.025 14.896 -2.448 1.00 93.38 289 ARG A O 1
ATOM 2273 N N . GLY A 1 290 ? -24.283 13.510 -2.106 1.00 91.75 290 GLY A N 1
ATOM 2274 C CA . GLY A 1 290 ? -24.362 13.509 -0.648 1.00 91.75 290 GLY A CA 1
ATOM 2275 C C . GLY A 1 290 ? -23.628 14.675 0.020 1.00 91.75 290 GLY A C 1
ATOM 2276 O O . GLY A 1 290 ? -23.713 14.805 1.238 1.00 91.75 290 GLY A O 1
ATOM 2277 N N . GLY A 1 291 ? -22.914 15.514 -0.740 1.00 93.00 291 GLY A N 1
ATOM 2278 C CA . GLY A 1 291 ? -22.021 16.538 -0.190 1.00 93.00 291 GLY A CA 1
ATOM 2279 C C . GLY A 1 291 ? -20.825 15.948 0.561 1.00 93.00 291 GLY A C 1
ATOM 2280 O O . GLY A 1 291 ? -20.314 16.583 1.479 1.00 93.00 291 GLY A O 1
ATOM 2281 N N . GLY A 1 292 ? -20.437 14.718 0.220 1.00 93.56 292 GLY A N 1
ATOM 2282 C CA . GLY A 1 292 ? -19.337 14.000 0.842 1.00 93.56 292 GLY A CA 1
ATOM 2283 C C . GLY A 1 292 ? -17.991 14.303 0.192 1.00 93.56 292 GLY A C 1
ATOM 2284 O O . GLY A 1 292 ? -17.902 14.545 -1.012 1.00 93.56 292 GLY A O 1
ATOM 2285 N N . VAL A 1 293 ? -16.935 14.240 0.993 1.00 93.75 293 VAL A N 1
ATOM 2286 C CA . VAL A 1 293 ? -15.542 14.341 0.557 1.00 93.75 293 VAL A CA 1
ATOM 2287 C C . VAL A 1 293 ? -14.854 13.012 0.830 1.00 93.75 293 VAL A C 1
ATOM 2289 O O . VAL A 1 293 ? -15.040 12.410 1.884 1.00 93.75 293 VAL A O 1
ATOM 2292 N N . CYS A 1 294 ? -14.056 12.552 -0.127 1.00 95.62 294 CYS A N 1
ATOM 2293 C CA . CYS A 1 294 ? -13.273 11.331 -0.009 1.00 95.62 294 CYS A CA 1
ATOM 2294 C C . CYS A 1 294 ? -11.786 11.670 -0.025 1.00 95.62 294 CYS A C 1
ATOM 2296 O O . CYS A 1 294 ? -11.342 12.501 -0.819 1.00 95.62 294 CYS A O 1
ATOM 2298 N N . ARG A 1 295 ? -11.018 10.999 0.831 1.00 95.31 295 ARG A N 1
ATOM 2299 C CA . ARG A 1 295 ? -9.560 11.118 0.917 1.00 95.31 295 ARG A CA 1
ATOM 2300 C C . ARG A 1 295 ? -8.931 9.764 1.263 1.00 95.31 295 ARG A C 1
ATOM 2302 O O . ARG A 1 295 ? -9.640 8.922 1.812 1.00 95.31 295 ARG A O 1
ATOM 2309 N N . PRO A 1 296 ? -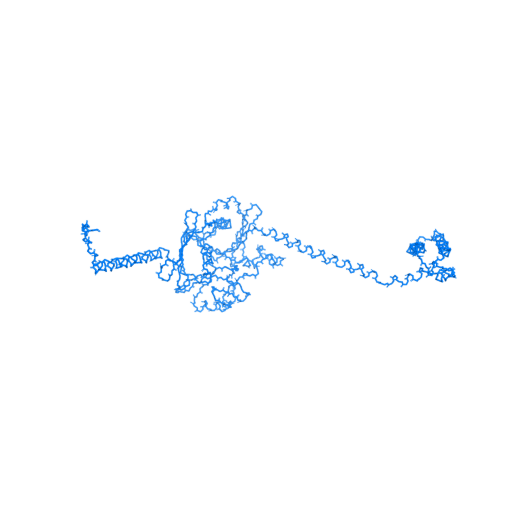7.636 9.545 0.981 1.00 96.56 296 PRO A N 1
ATOM 2310 C CA . PRO A 1 296 ? -6.891 8.462 1.618 1.00 96.56 296 PRO A CA 1
ATOM 2311 C C . PRO A 1 296 ? -7.015 8.581 3.143 1.00 96.56 296 PRO A C 1
ATOM 2313 O O . PRO A 1 296 ? -7.024 9.701 3.665 1.00 96.56 296 PRO A O 1
ATOM 2316 N N . GLU A 1 297 ? -7.177 7.462 3.847 1.00 95.44 297 GLU A N 1
ATOM 2317 C CA . GLU A 1 297 ? -7.252 7.483 5.307 1.00 95.44 297 GLU A CA 1
ATOM 2318 C C . GLU A 1 297 ? -5.904 7.939 5.886 1.00 95.44 297 GLU A C 1
ATOM 2320 O O . GLU A 1 297 ? -4.875 7.354 5.545 1.00 95.44 297 GLU A O 1
ATOM 2325 N N . PRO A 1 298 ? -5.887 8.974 6.741 1.00 92.00 298 PRO A N 1
ATOM 2326 C CA . PRO A 1 298 ? -4.668 9.366 7.424 1.00 92.00 298 PRO A CA 1
ATOM 2327 C C . PRO A 1 298 ? -4.243 8.338 8.450 1.00 92.00 298 PRO A C 1
ATOM 2329 O O . PRO A 1 298 ? -5.072 7.690 9.096 1.00 92.00 298 PRO A O 1
ATOM 2332 N N . GLU A 1 299 ? -2.942 8.286 8.651 1.00 87.19 299 GLU A N 1
ATOM 2333 C CA . GLU A 1 299 ? -2.350 7.539 9.737 1.00 87.19 299 GLU A CA 1
ATOM 2334 C C . GLU A 1 299 ? -2.673 8.209 11.073 1.00 87.19 299 GLU A C 1
ATOM 2336 O O . GLU A 1 299 ? -2.576 9.430 11.231 1.00 87.19 299 GLU A O 1
ATOM 2341 N N . LEU A 1 300 ? -3.126 7.398 12.023 1.00 85.94 300 LEU A N 1
ATOM 2342 C CA . LEU A 1 300 ? -3.450 7.831 13.369 1.00 85.94 300 LEU A CA 1
ATOM 2343 C C . LEU A 1 300 ? -2.213 7.668 14.243 1.00 85.94 300 LEU A C 1
ATOM 2345 O O . LEU A 1 300 ? -1.842 6.558 14.613 1.00 85.94 300 LEU A O 1
ATOM 2349 N N . ASP A 1 301 ? -1.628 8.798 14.618 1.00 82.06 301 ASP A N 1
ATOM 2350 C CA . ASP A 1 301 ? -0.633 8.866 15.683 1.00 82.06 301 ASP A CA 1
ATOM 2351 C C . ASP A 1 301 ? -1.358 8.890 17.039 1.00 82.06 301 ASP A C 1
ATOM 2353 O O . ASP A 1 301 ? -1.704 9.945 17.580 1.00 82.06 301 ASP A O 1
ATOM 2357 N N . ALA A 1 302 ? -1.738 7.703 17.516 1.00 85.19 302 ALA A N 1
ATOM 2358 C CA . ALA A 1 302 ? -2.448 7.522 18.774 1.00 85.19 302 ALA A CA 1
ATOM 2359 C C . ALA A 1 302 ? -2.081 6.189 19.435 1.00 85.19 302 ALA A C 1
ATOM 2361 O O . ALA A 1 302 ? -2.042 5.149 18.783 1.00 85.19 302 ALA A O 1
ATOM 2362 N N . GLU A 1 303 ? -1.910 6.214 20.756 1.00 87.94 303 GLU A N 1
ATOM 2363 C CA . GLU A 1 303 ? -1.683 5.012 21.570 1.00 87.94 303 GLU A CA 1
ATOM 2364 C C . GLU A 1 303 ? -2.980 4.228 21.825 1.00 87.94 303 GLU A C 1
ATOM 2366 O O . GLU A 1 303 ? -2.932 3.054 22.164 1.00 87.94 303 GLU A O 1
ATOM 2371 N N . GLN A 1 304 ? -4.152 4.849 21.656 1.00 93.44 304 GLN A N 1
ATOM 2372 C CA . GLN A 1 304 ? -5.450 4.196 21.830 1.00 93.44 304 GLN A CA 1
ATOM 2373 C C . GLN A 1 304 ? -6.490 4.754 20.857 1.00 93.44 304 GLN A C 1
ATOM 2375 O O . GLN A 1 304 ? -6.537 5.960 20.594 1.00 93.44 304 GLN A O 1
ATOM 2380 N N . ALA A 1 305 ? -7.368 3.892 20.350 1.00 95.38 305 ALA A N 1
ATOM 2381 C CA . ALA A 1 305 ? -8.468 4.292 19.482 1.00 95.38 305 ALA A CA 1
ATOM 2382 C C . ALA A 1 305 ? -9.605 3.268 19.487 1.00 95.38 305 ALA A C 1
ATOM 2384 O O . ALA A 1 305 ? -9.435 2.097 19.830 1.00 95.38 305 ALA A O 1
ATOM 2385 N N . ALA A 1 306 ? -10.793 3.724 19.094 1.00 97.06 306 ALA A N 1
ATOM 2386 C CA . ALA A 1 306 ? -11.960 2.873 18.967 1.00 97.06 306 ALA A CA 1
ATOM 2387 C C . ALA A 1 306 ? -12.747 3.159 17.688 1.00 97.06 306 ALA A C 1
ATOM 2389 O O . ALA A 1 306 ? -12.835 4.293 17.208 1.00 97.06 306 ALA A O 1
ATOM 2390 N N . TRP A 1 307 ? -13.386 2.118 17.160 1.00 97.31 307 TRP A N 1
ATOM 2391 C CA . TRP A 1 307 ? -14.210 2.190 15.961 1.00 97.31 307 TRP A CA 1
ATOM 2392 C C . TRP A 1 307 ? -15.488 1.382 16.121 1.00 97.31 307 TRP A C 1
ATOM 2394 O O . TRP A 1 307 ? -15.488 0.259 16.624 1.00 97.31 307 TRP A O 1
ATOM 2404 N N . LYS A 1 308 ? -16.587 1.921 15.600 1.00 96.94 308 LYS A N 1
ATOM 2405 C CA . LYS A 1 308 ? -17.772 1.137 15.272 1.00 96.94 308 LYS A CA 1
ATOM 2406 C C . LYS A 1 308 ? -17.537 0.427 13.941 1.00 96.94 308 LYS A C 1
ATOM 2408 O O . LYS A 1 308 ? -17.283 1.078 12.930 1.00 96.94 308 LYS A O 1
ATOM 2413 N N . ILE A 1 309 ? -17.663 -0.893 13.935 1.00 96.81 309 ILE A N 1
ATOM 2414 C CA . ILE A 1 309 ? -17.410 -1.760 12.786 1.00 96.81 309 ILE A CA 1
ATOM 2415 C C . ILE A 1 309 ? -18.743 -2.210 12.181 1.00 96.81 309 ILE A C 1
ATOM 2417 O O . ILE A 1 309 ? -19.490 -3.018 12.744 1.00 96.81 309 ILE A O 1
ATOM 2421 N N . GLY A 1 310 ? -19.059 -1.685 11.000 1.00 93.38 310 GLY A N 1
ATOM 2422 C CA . GLY A 1 310 ? -20.348 -1.879 10.349 1.00 93.38 310 GLY A CA 1
ATOM 2423 C C . GLY A 1 310 ? -21.503 -1.383 11.224 1.00 93.38 310 GLY A C 1
ATOM 2424 O O . GLY A 1 310 ? -21.490 -0.267 11.743 1.00 93.38 310 GLY A O 1
ATOM 2425 N N . TRP A 1 311 ? -22.538 -2.209 11.379 1.00 91.62 311 TRP A N 1
ATOM 2426 C CA . TRP A 1 311 ? -23.755 -1.827 12.101 1.00 91.62 311 TRP A CA 1
ATOM 2427 C C . TRP A 1 311 ? -23.858 -2.404 13.520 1.00 91.62 311 TRP A C 1
ATOM 2429 O O . TRP A 1 311 ? -24.634 -1.859 14.300 1.00 91.62 311 TRP A O 1
ATOM 2439 N N . ASN A 1 312 ? -23.076 -3.434 13.874 1.00 93.62 312 ASN A N 1
ATOM 2440 C CA . ASN A 1 312 ? -23.305 -4.247 15.079 1.00 93.62 312 ASN A CA 1
ATOM 2441 C C . ASN A 1 312 ? -22.058 -4.673 15.866 1.00 93.62 312 ASN A C 1
ATOM 2443 O O . ASN A 1 312 ? -22.157 -5.587 16.683 1.00 93.62 312 ASN A O 1
ATOM 2447 N N . ALA A 1 313 ? -20.898 -4.081 15.601 1.00 96.12 313 ALA A N 1
ATOM 2448 C CA . ALA A 1 313 ? -19.681 -4.413 16.326 1.00 96.12 313 ALA A CA 1
ATOM 2449 C C . ALA A 1 313 ? -18.883 -3.156 16.663 1.00 96.12 313 ALA A C 1
ATOM 2451 O O . ALA A 1 313 ? -19.023 -2.124 16.001 1.00 96.12 313 ALA A O 1
ATOM 2452 N N . TYR A 1 314 ? -18.037 -3.266 17.678 1.00 97.69 314 TYR A N 1
ATOM 2453 C CA . TYR A 1 314 ? -17.081 -2.241 18.070 1.00 97.69 314 TYR A CA 1
ATOM 2454 C C . TYR A 1 314 ? -15.712 -2.873 18.280 1.00 97.69 314 TYR A C 1
ATOM 2456 O O . TYR A 1 314 ? -15.621 -4.019 18.711 1.00 97.69 314 TYR A O 1
ATOM 2464 N N . LEU A 1 315 ? -14.669 -2.116 17.973 1.00 97.81 315 LEU A N 1
ATOM 2465 C CA . LEU A 1 315 ? -13.279 -2.478 18.193 1.00 97.81 315 LEU A CA 1
ATOM 2466 C C . LEU A 1 315 ? -12.630 -1.369 19.016 1.00 97.81 315 LEU A C 1
ATOM 2468 O O . LEU A 1 315 ? -12.745 -0.202 18.649 1.00 97.81 315 LEU A O 1
ATOM 2472 N N . ALA A 1 316 ? -11.961 -1.744 20.096 1.00 97.44 316 ALA A N 1
ATOM 2473 C CA . ALA A 1 316 ? -11.060 -0.893 20.857 1.00 97.44 316 ALA A CA 1
ATOM 2474 C C . ALA A 1 316 ? -9.646 -1.468 20.730 1.00 97.44 316 ALA A C 1
ATOM 2476 O O . ALA A 1 316 ? -9.490 -2.686 20.822 1.00 97.44 316 ALA A O 1
ATOM 2477 N N . VAL A 1 317 ? -8.656 -0.612 20.487 1.00 96.25 317 VAL A N 1
ATOM 2478 C CA . VAL A 1 317 ? -7.236 -0.975 20.396 1.00 96.25 317 VAL A CA 1
ATOM 2479 C C . VAL A 1 317 ? -6.435 -0.021 21.275 1.00 96.25 317 VAL A C 1
ATOM 2481 O O . VAL A 1 317 ? -6.690 1.185 21.248 1.00 96.25 317 VAL A O 1
ATOM 2484 N N . GLU A 1 318 ? -5.484 -0.558 22.031 1.00 94.31 318 GLU A N 1
ATOM 2485 C CA . GLU A 1 318 ? -4.586 0.184 22.918 1.00 94.31 318 GLU A CA 1
ATOM 2486 C C . GLU A 1 318 ? -3.160 -0.376 22.818 1.00 94.31 318 GLU A C 1
ATOM 2488 O O . GLU A 1 318 ? -2.956 -1.587 22.732 1.00 94.31 318 GLU A O 1
ATOM 2493 N N . CYS A 1 319 ? -2.165 0.507 22.808 1.00 89.31 319 CYS A N 1
ATOM 2494 C CA . CYS A 1 319 ? -0.756 0.156 22.870 1.00 89.31 319 CYS A CA 1
ATOM 2495 C C . CYS A 1 319 ? -0.354 -0.029 24.337 1.00 89.31 319 CYS A C 1
ATOM 2497 O O . CYS A 1 319 ? -0.216 0.936 25.089 1.00 89.31 319 CYS A O 1
ATOM 2499 N N . GLY A 1 320 ? -0.145 -1.281 24.738 1.00 78.19 320 GLY A N 1
ATOM 2500 C CA . GLY A 1 320 ? 0.403 -1.649 26.036 1.00 78.19 320 GLY A CA 1
ATOM 2501 C C . GLY A 1 320 ? 1.930 -1.529 26.087 1.00 78.19 320 GLY A C 1
ATOM 2502 O O . GLY A 1 320 ? 2.589 -1.001 25.189 1.00 78.19 320 GLY A O 1
ATOM 2503 N N . ALA A 1 321 ? 2.534 -2.055 27.156 1.00 74.50 321 ALA A N 1
ATOM 2504 C CA . ALA A 1 321 ? 3.982 -2.017 27.378 1.00 74.50 321 ALA A CA 1
ATOM 2505 C C . ALA A 1 321 ? 4.739 -3.031 26.490 1.00 74.50 321 ALA A C 1
ATOM 2507 O O . ALA A 1 321 ? 5.324 -3.992 26.991 1.00 74.50 321 ALA A O 1
ATOM 2508 N N . GLY A 1 322 ? 4.739 -2.798 25.174 1.00 74.12 322 GLY A N 1
ATOM 2509 C CA . GLY A 1 322 ? 5.443 -3.607 24.170 1.00 74.12 322 GLY A CA 1
ATOM 2510 C C . GLY A 1 322 ? 4.570 -4.603 23.398 1.00 74.12 322 GLY A C 1
ATOM 2511 O O . GLY A 1 322 ? 5.114 -5.448 22.693 1.00 74.12 322 GLY A O 1
ATOM 2512 N N . HIS A 1 323 ? 3.246 -4.515 23.525 1.00 86.69 323 HIS A N 1
ATOM 2513 C CA . HIS A 1 323 ? 2.266 -5.267 22.738 1.00 86.69 323 HIS A CA 1
ATOM 2514 C C . HIS A 1 323 ? 1.024 -4.405 22.499 1.00 86.69 323 HIS A C 1
ATOM 2516 O O . HIS A 1 323 ? 0.814 -3.405 23.186 1.00 86.69 323 HIS A O 1
ATOM 2522 N N . TRP A 1 324 ? 0.201 -4.804 21.537 1.00 92.00 324 TRP A N 1
ATOM 2523 C CA . TRP A 1 324 ? -1.083 -4.173 21.257 1.00 92.00 324 TRP A CA 1
ATOM 2524 C C . TRP A 1 324 ? -2.227 -5.014 21.805 1.00 92.00 324 TRP A C 1
ATOM 2526 O O . TRP A 1 324 ? -2.345 -6.189 21.465 1.00 92.00 324 TRP A O 1
ATOM 2536 N N . ASP A 1 325 ? -3.101 -4.403 22.592 1.00 94.31 325 ASP A N 1
ATOM 2537 C CA . ASP A 1 325 ? -4.296 -5.044 23.127 1.00 94.31 325 ASP A CA 1
ATOM 2538 C C . ASP A 1 325 ? -5.515 -4.645 22.307 1.00 94.31 325 ASP A C 1
ATOM 2540 O O . ASP A 1 325 ? -5.665 -3.490 21.899 1.00 94.31 325 ASP A O 1
ATOM 2544 N N . TYR A 1 326 ? -6.409 -5.602 22.059 1.00 96.31 326 TYR A N 1
ATOM 2545 C CA . TYR A 1 326 ? -7.673 -5.323 21.393 1.00 96.31 326 TYR A CA 1
ATOM 2546 C C . TYR A 1 326 ? -8.861 -5.975 22.087 1.00 96.31 326 TYR A C 1
ATOM 2548 O O . TYR A 1 326 ? -8.798 -7.104 22.579 1.00 96.31 326 TYR A O 1
ATOM 2556 N N . HIS A 1 327 ? -9.995 -5.280 22.021 1.00 97.12 327 HIS A N 1
ATOM 2557 C CA . HIS A 1 327 ? -11.288 -5.757 22.496 1.00 97.12 327 HIS A CA 1
ATOM 2558 C C . HIS A 1 327 ? -12.350 -5.567 21.411 1.00 97.12 327 HIS A C 1
ATOM 2560 O O . HIS A 1 327 ? -12.557 -4.466 20.896 1.00 97.12 327 HIS A O 1
ATOM 2566 N N . LEU A 1 328 ? -13.043 -6.651 21.068 1.00 97.31 328 LEU A N 1
ATOM 2567 C CA . LEU A 1 328 ? -14.180 -6.670 20.156 1.00 97.31 328 LEU A CA 1
ATOM 2568 C C . LEU A 1 328 ? -15.477 -6.815 20.938 1.00 97.31 328 LEU A C 1
ATOM 2570 O O . LEU A 1 328 ? -15.684 -7.805 21.643 1.00 97.31 328 LEU A O 1
ATOM 2574 N N . TYR A 1 329 ? -16.403 -5.894 20.712 1.00 97.31 329 TYR A N 1
ATOM 2575 C CA . TYR A 1 329 ? -17.713 -5.882 21.352 1.00 97.31 329 TYR A CA 1
ATOM 2576 C C . TYR A 1 329 ? -18.847 -6.050 20.340 1.00 97.31 329 TYR A C 1
ATOM 2578 O O . TYR A 1 329 ? -18.719 -5.671 19.173 1.00 97.31 329 TYR A O 1
ATOM 2586 N N . ASP A 1 330 ? -19.978 -6.589 20.796 1.00 96.06 330 ASP A N 1
ATOM 2587 C CA . ASP A 1 330 ? -21.230 -6.610 20.034 1.00 96.06 330 ASP A CA 1
ATOM 2588 C C . ASP A 1 330 ? -21.989 -5.265 20.110 1.00 96.06 330 ASP A C 1
ATOM 2590 O O . ASP A 1 330 ? -21.550 -4.301 20.737 1.00 96.06 330 ASP A O 1
ATOM 2594 N N . GLU A 1 331 ? -23.166 -5.187 19.479 1.00 94.25 331 GLU A N 1
ATOM 2595 C CA . GLU A 1 331 ? -24.034 -3.997 19.485 1.00 94.25 331 GLU A CA 1
ATOM 2596 C C . GLU A 1 331 ? -24.449 -3.541 20.897 1.00 94.25 331 GLU A C 1
ATOM 2598 O O . GLU A 1 331 ? -24.761 -2.369 21.107 1.00 94.25 331 GLU A O 1
ATOM 2603 N N . LYS A 1 332 ? -24.457 -4.461 21.865 1.00 93.94 332 LYS A N 1
ATOM 2604 C CA . LYS A 1 332 ? -24.830 -4.214 23.259 1.00 93.94 332 LYS A CA 1
ATOM 2605 C C . LYS A 1 332 ? -23.616 -4.003 24.161 1.00 93.94 332 LYS A C 1
ATOM 2607 O O . LYS A 1 332 ? -23.795 -3.972 25.371 1.00 93.94 332 LYS A O 1
ATOM 2612 N N . PHE A 1 333 ? -22.420 -3.842 23.597 1.00 93.81 333 PHE A N 1
ATOM 2613 C CA . PHE A 1 333 ? -21.169 -3.667 24.337 1.00 93.81 333 PHE A CA 1
ATOM 2614 C C . PHE A 1 333 ? -20.737 -4.894 25.155 1.00 93.81 333 PHE A C 1
ATOM 2616 O O . PHE A 1 333 ? -19.918 -4.764 26.060 1.00 93.81 333 PHE A O 1
ATOM 2623 N N . ASN A 1 334 ? -21.237 -6.096 24.843 1.00 93.38 334 ASN A N 1
ATOM 2624 C CA . ASN A 1 334 ? -20.683 -7.314 25.435 1.00 93.38 334 ASN A CA 1
ATOM 2625 C C . ASN A 1 334 ? -19.382 -7.674 24.723 1.00 93.38 334 ASN A C 1
ATOM 2627 O O . ASN A 1 334 ? -19.352 -7.715 23.489 1.00 93.38 334 ASN A O 1
ATOM 2631 N N . GLU A 1 335 ? -18.331 -7.978 25.485 1.00 95.38 335 GLU A N 1
ATOM 2632 C CA . GLU A 1 335 ? -17.077 -8.460 24.909 1.00 95.38 335 GLU A CA 1
ATOM 2633 C C . GLU A 1 335 ? -17.310 -9.812 24.226 1.00 95.38 335 GLU A C 1
ATOM 2635 O O . GLU A 1 335 ? -17.752 -10.792 24.830 1.00 95.38 335 GLU A O 1
ATOM 2640 N N . THR A 1 336 ? -17.037 -9.843 22.927 1.00 95.00 336 THR A N 1
ATOM 2641 C CA . THR A 1 336 ? -17.142 -11.038 22.087 1.00 95.00 336 THR A CA 1
ATOM 2642 C C . THR A 1 336 ? -15.807 -11.752 21.968 1.00 95.00 336 THR A C 1
ATOM 2644 O O . THR A 1 336 ? -15.771 -12.982 21.904 1.00 95.00 336 THR A O 1
ATOM 2647 N N . LYS A 1 337 ? -14.716 -10.983 21.924 1.00 95.62 337 LYS A N 1
ATOM 2648 C CA . LYS A 1 337 ? -13.349 -11.479 21.826 1.00 95.62 337 LYS A CA 1
ATOM 2649 C C . LYS A 1 337 ? -12.382 -10.387 22.270 1.00 95.62 337 LYS A C 1
ATOM 2651 O O . LYS A 1 337 ? -12.615 -9.218 21.992 1.00 95.62 337 LYS A O 1
ATOM 2656 N N . SER A 1 338 ? -11.283 -10.789 22.876 1.00 95.19 338 SER A N 1
ATOM 2657 C CA . SER A 1 338 ? -10.142 -9.940 23.201 1.00 95.19 338 SER A CA 1
ATOM 2658 C C . SER A 1 338 ? -8.852 -10.700 22.900 1.00 95.19 338 SER A C 1
ATOM 2660 O O . SER A 1 338 ? -8.875 -11.923 22.695 1.00 95.19 338 SER A O 1
ATOM 2662 N N . GLY A 1 339 ? -7.737 -9.986 22.807 1.00 93.38 339 GLY A N 1
ATOM 2663 C CA . GLY A 1 339 ? -6.427 -10.592 22.613 1.00 93.38 339 GLY A CA 1
ATOM 2664 C C . GLY A 1 339 ? -5.303 -9.569 22.566 1.00 93.38 339 GLY A C 1
ATOM 2665 O O . GLY A 1 339 ? -5.544 -8.366 22.592 1.00 93.38 339 GLY A O 1
ATOM 2666 N N . GLU A 1 340 ? -4.087 -10.093 22.459 1.00 93.00 340 GLU A N 1
ATOM 2667 C CA . GLU A 1 340 ? -2.839 -9.332 22.460 1.00 93.00 340 GLU A CA 1
ATOM 2668 C C . GLU A 1 340 ? -2.080 -9.648 21.160 1.00 93.00 340 GLU A C 1
ATOM 2670 O O . GLU A 1 340 ? -2.082 -10.797 20.696 1.00 93.00 340 GLU A O 1
ATOM 2675 N N . LEU A 1 341 ? -1.463 -8.639 20.547 1.00 88.88 341 LEU A N 1
ATOM 2676 C CA . LEU A 1 341 ? -0.619 -8.761 19.362 1.00 88.88 341 LEU A CA 1
ATOM 2677 C C . LEU A 1 341 ? 0.800 -8.299 19.704 1.00 88.88 341 LEU A C 1
ATOM 2679 O O . LEU A 1 341 ? 1.042 -7.125 19.979 1.00 88.88 341 LEU A O 1
ATOM 2683 N N . GLU A 1 342 ? 1.753 -9.226 19.623 1.00 86.00 342 GLU A N 1
ATOM 2684 C CA . GLU A 1 342 ? 3.189 -8.948 19.750 1.00 86.00 342 GLU A CA 1
ATOM 2685 C C . GLU A 1 342 ? 3.762 -8.503 18.394 1.00 86.00 342 GLU A C 1
ATOM 2687 O O . GLU A 1 342 ? 4.511 -9.229 17.738 1.00 86.00 342 GLU A O 1
ATOM 2692 N N . VAL A 1 343 ? 3.362 -7.313 17.944 1.00 82.56 343 VAL A N 1
ATOM 2693 C CA . VAL A 1 343 ? 3.888 -6.675 16.730 1.00 82.56 343 VAL A CA 1
ATOM 2694 C C . VAL A 1 343 ? 4.601 -5.379 17.097 1.00 82.56 343 VAL A C 1
ATOM 2696 O O . VAL A 1 343 ? 4.129 -4.625 17.944 1.00 82.56 343 VAL A O 1
ATOM 2699 N N . VAL A 1 344 ? 5.759 -5.143 16.481 1.00 79.38 344 VAL A N 1
ATOM 2700 C CA . VAL A 1 344 ? 6.605 -3.969 16.730 1.00 79.38 344 VAL A CA 1
ATOM 2701 C C . VAL A 1 344 ? 6.627 -3.114 15.476 1.00 79.38 344 VAL A C 1
ATOM 2703 O O . VAL A 1 344 ? 6.768 -3.644 14.375 1.00 79.38 344 VAL A O 1
ATOM 2706 N N . GLY A 1 345 ? 6.505 -1.804 15.659 1.00 81.12 345 GLY A N 1
ATOM 2707 C CA . GLY A 1 345 ? 6.574 -0.824 14.587 1.00 81.12 345 GLY A CA 1
ATOM 2708 C C . GLY A 1 345 ? 5.313 -0.734 13.728 1.00 81.12 345 GLY A C 1
ATOM 2709 O O . GLY A 1 345 ? 5.329 -0.097 12.684 1.00 81.12 345 GLY A O 1
ATOM 2710 N N . CYS A 1 346 ? 4.223 -1.383 14.138 1.00 85.00 346 CYS A N 1
ATOM 2711 C CA . CYS A 1 346 ? 2.940 -1.247 13.459 1.00 85.00 346 CYS A CA 1
ATOM 2712 C C . CYS A 1 346 ? 2.169 -0.058 14.029 1.00 85.00 346 CYS A C 1
ATOM 2714 O O . CYS A 1 346 ? 2.007 0.062 15.247 1.00 85.00 346 CYS A O 1
ATOM 2716 N N . SER A 1 347 ? 1.619 0.755 13.136 1.00 88.44 347 SER A N 1
ATOM 2717 C CA . SER A 1 347 ? 0.674 1.810 13.478 1.00 88.44 347 SER A CA 1
ATOM 2718 C C . SER A 1 347 ? -0.641 1.225 14.002 1.00 88.44 347 SER A C 1
ATOM 2720 O O . SER A 1 347 ? -1.031 0.093 13.690 1.00 88.44 347 SER A O 1
ATOM 2722 N N . ILE A 1 348 ? -1.404 2.032 14.742 1.00 92.00 348 ILE A N 1
ATOM 2723 C CA . ILE A 1 348 ? -2.713 1.605 15.250 1.00 92.00 348 ILE A CA 1
ATOM 2724 C C . ILE A 1 348 ? -3.702 1.268 14.115 1.00 92.00 348 ILE A C 1
ATOM 2726 O O . ILE A 1 348 ? -4.580 0.420 14.290 1.00 92.00 348 ILE A O 1
ATOM 2730 N N . ASN A 1 349 ? -3.552 1.885 12.932 1.00 93.19 349 ASN A N 1
ATOM 2731 C CA . ASN A 1 349 ? -4.321 1.549 11.730 1.00 93.19 349 ASN A CA 1
ATOM 2732 C C . ASN A 1 349 ? -3.988 0.140 11.223 1.00 93.19 349 ASN A C 1
ATOM 2734 O O . ASN A 1 349 ? -4.901 -0.623 10.910 1.00 93.19 349 ASN A O 1
ATOM 2738 N N . GLU A 1 350 ? -2.706 -0.220 11.162 1.00 91.75 350 GLU A N 1
ATOM 2739 C CA . GLU A 1 350 ? -2.271 -1.547 10.716 1.00 91.75 350 GLU A CA 1
ATOM 2740 C C . GLU A 1 350 ? -2.705 -2.629 11.701 1.00 91.75 350 GLU A C 1
ATOM 2742 O O . GLU A 1 350 ? -3.252 -3.652 11.289 1.00 91.75 350 GLU A O 1
ATOM 2747 N N . VAL A 1 351 ? -2.557 -2.378 13.005 1.00 93.25 351 VAL A N 1
ATOM 2748 C CA . VAL A 1 351 ? -3.027 -3.289 14.059 1.00 93.25 351 VAL A CA 1
ATOM 2749 C C . VAL A 1 351 ? -4.536 -3.490 13.964 1.00 93.25 351 VAL A C 1
ATOM 2751 O O . VAL A 1 351 ? -5.013 -4.627 13.972 1.00 93.25 351 VAL A O 1
ATOM 2754 N N . ARG A 1 352 ? -5.305 -2.404 13.811 1.00 95.19 352 ARG A N 1
ATOM 2755 C CA . ARG A 1 352 ? -6.751 -2.468 13.564 1.00 95.19 352 ARG A CA 1
ATOM 2756 C C . ARG A 1 352 ? -7.054 -3.351 12.355 1.00 95.19 352 ARG A C 1
ATOM 2758 O O . ARG A 1 352 ? -7.923 -4.216 12.441 1.00 95.19 352 ARG A O 1
ATOM 2765 N N . ASP A 1 353 ? -6.352 -3.160 11.245 1.00 94.56 353 ASP A N 1
ATOM 2766 C CA . ASP A 1 353 ? -6.608 -3.896 10.009 1.00 94.56 353 ASP A CA 1
ATOM 2767 C C . ASP A 1 353 ? -6.255 -5.390 10.138 1.00 94.56 353 ASP A C 1
ATOM 2769 O O . ASP A 1 353 ? -7.017 -6.232 9.652 1.00 94.56 353 ASP A O 1
ATOM 2773 N N . MET A 1 354 ? -5.177 -5.738 10.855 1.00 94.19 354 MET A N 1
ATOM 2774 C CA . MET A 1 354 ? -4.828 -7.126 11.201 1.00 94.19 354 MET A CA 1
ATOM 2775 C C . MET A 1 354 ? -5.917 -7.776 12.061 1.00 94.19 354 MET A C 1
ATOM 2777 O O . MET A 1 354 ? -6.411 -8.858 11.736 1.00 94.19 354 MET A O 1
ATOM 2781 N N . VAL A 1 35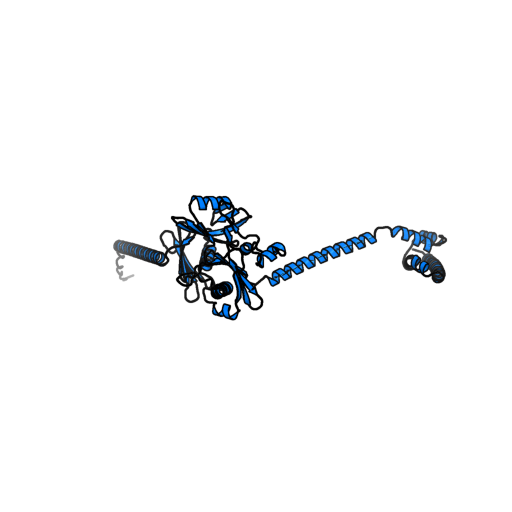5 ? -6.361 -7.086 13.119 1.00 95.56 355 VAL A N 1
ATOM 2782 C CA . VAL A 1 355 ? -7.432 -7.570 14.001 1.00 95.56 355 VAL A CA 1
ATOM 2783 C C . VAL A 1 355 ? -8.723 -7.782 13.212 1.00 95.56 355 VAL A C 1
ATOM 2785 O O . VAL A 1 355 ? -9.399 -8.798 13.389 1.00 95.56 355 VAL A O 1
ATOM 2788 N N . LEU A 1 356 ? -9.094 -6.860 12.324 1.00 95.19 356 LEU A N 1
ATOM 2789 C CA . LEU A 1 356 ? -10.301 -7.011 11.514 1.00 95.19 356 LEU A CA 1
ATOM 2790 C C . LEU A 1 356 ? -10.193 -8.183 10.537 1.00 95.19 356 LEU A C 1
ATOM 2792 O O . LEU A 1 356 ? -11.162 -8.932 10.413 1.00 95.19 356 LEU A O 1
ATOM 2796 N N . PHE A 1 357 ? -9.038 -8.380 9.903 1.00 94.12 357 PHE A N 1
ATOM 2797 C CA . PHE A 1 357 ? -8.792 -9.502 8.997 1.00 94.12 357 PHE A CA 1
ATOM 2798 C C . PHE A 1 357 ? -8.912 -10.859 9.705 1.00 94.12 357 PHE A C 1
ATOM 2800 O O . PHE A 1 357 ? -9.693 -11.717 9.286 1.00 94.12 357 PHE A O 1
ATOM 2807 N N . ASP A 1 358 ? -8.241 -11.030 10.847 1.00 94.44 358 ASP A N 1
ATOM 2808 C CA . ASP A 1 358 ? -8.281 -12.275 11.629 1.00 94.44 358 ASP A CA 1
ATOM 2809 C C . ASP A 1 358 ? -9.690 -12.623 12.128 1.00 94.44 358 ASP A C 1
ATOM 2811 O O . ASP A 1 358 ? -10.027 -13.788 12.377 1.00 94.44 358 ASP A O 1
ATOM 2815 N N . ASN A 1 359 ? -10.542 -11.606 12.260 1.00 94.00 359 ASN A N 1
ATOM 2816 C CA . ASN A 1 359 ? -11.925 -11.742 12.696 1.00 94.00 359 ASN A CA 1
ATOM 2817 C C . ASN A 1 359 ? -12.948 -11.702 11.546 1.00 94.00 359 ASN A C 1
ATOM 2819 O O . ASN A 1 359 ? -14.147 -11.806 11.816 1.00 94.00 359 ASN A O 1
ATOM 2823 N N . LYS A 1 360 ? -12.507 -11.646 10.278 1.00 94.25 360 LYS A N 1
ATOM 2824 C CA . LYS A 1 360 ? -13.361 -11.625 9.071 1.00 94.25 360 LYS A CA 1
ATOM 2825 C C . LYS A 1 360 ? -14.292 -10.408 9.006 1.00 94.25 360 LYS A C 1
ATOM 2827 O O . LYS A 1 360 ? -15.480 -10.516 8.673 1.00 94.25 360 LYS A O 1
ATOM 2832 N N . LEU A 1 361 ? -13.777 -9.258 9.424 1.00 94.12 361 LEU A N 1
ATOM 2833 C CA . LEU A 1 361 ? -14.471 -7.973 9.497 1.00 94.12 361 LEU A CA 1
ATOM 2834 C C . LEU A 1 361 ? -13.836 -6.906 8.589 1.00 94.12 361 LEU A C 1
ATOM 2836 O O . LEU A 1 361 ? -14.350 -5.793 8.536 1.00 94.12 361 LEU A O 1
ATOM 2840 N N . GLU A 1 362 ? -12.780 -7.239 7.848 1.00 91.69 362 GLU A N 1
ATOM 2841 C CA . GLU A 1 362 ? -11.950 -6.335 7.042 1.00 91.69 362 GLU A CA 1
ATOM 2842 C C . GLU A 1 362 ? -12.715 -5.572 5.951 1.00 91.69 362 GLU A C 1
ATOM 2844 O O . GLU A 1 362 ? -12.348 -4.457 5.595 1.00 91.69 362 GLU A O 1
ATOM 2849 N N . ARG A 1 363 ? -13.824 -6.133 5.452 1.00 91.38 363 ARG A N 1
ATOM 2850 C CA . ARG A 1 363 ? -14.677 -5.491 4.433 1.00 91.38 363 ARG A CA 1
ATOM 2851 C C . ARG A 1 363 ? -15.771 -4.594 5.007 1.00 91.38 363 ARG A C 1
ATOM 2853 O O . ARG A 1 363 ? -16.584 -4.047 4.256 1.00 91.38 363 ARG A O 1
ATOM 2860 N N . ARG A 1 364 ? -15.872 -4.472 6.332 1.00 94.31 364 ARG A N 1
ATOM 2861 C CA . ARG A 1 364 ? -16.880 -3.619 6.973 1.00 94.31 364 ARG A CA 1
ATOM 2862 C C . ARG A 1 364 ? -16.371 -2.186 7.061 1.00 94.31 364 ARG A C 1
ATOM 2864 O O . ARG A 1 364 ? -15.208 -1.947 7.356 1.00 94.31 364 ARG A O 1
ATOM 2871 N N . SER A 1 365 ? -17.268 -1.225 6.854 1.00 94.12 365 SER A N 1
ATOM 2872 C CA . SER A 1 365 ? -16.960 0.187 7.094 1.00 94.12 365 SER A CA 1
ATOM 2873 C C . SER A 1 365 ? -16.676 0.434 8.574 1.00 94.12 365 SER A C 1
ATOM 2875 O O . SER A 1 365 ? -17.315 -0.172 9.437 1.00 94.12 365 SER A O 1
ATOM 2877 N N . MET A 1 366 ? -15.793 1.377 8.865 1.00 95.88 366 MET A N 1
ATOM 2878 C CA . MET A 1 366 ? -15.350 1.701 10.217 1.00 95.88 366 MET A CA 1
ATOM 2879 C C . MET A 1 366 ? -15.684 3.154 10.526 1.00 95.88 366 MET A C 1
ATOM 2881 O O . MET A 1 366 ? -15.317 4.041 9.769 1.00 95.88 366 MET A O 1
ATOM 2885 N N . THR A 1 367 ? -16.358 3.433 11.634 1.00 95.81 367 THR A N 1
ATOM 2886 C CA . THR A 1 367 ? -16.635 4.809 12.067 1.00 95.81 367 THR A CA 1
ATOM 2887 C C . THR A 1 367 ? -15.867 5.090 13.353 1.00 95.81 367 THR A C 1
ATOM 2889 O O . THR A 1 367 ? -16.114 4.393 14.341 1.00 95.81 367 THR A O 1
ATOM 2892 N N . PRO A 1 368 ? -14.964 6.091 13.377 1.00 93.94 368 PRO A N 1
ATOM 2893 C CA . PRO A 1 368 ? -14.266 6.490 14.596 1.00 93.94 368 PRO A CA 1
ATOM 2894 C C . PRO A 1 368 ? -15.248 6.732 15.747 1.00 93.94 368 PRO A C 1
ATOM 2896 O O . PRO A 1 368 ? -16.318 7.311 15.557 1.00 93.94 368 PRO A O 1
ATOM 2899 N N . THR A 1 369 ? -14.917 6.234 16.932 1.00 94.19 369 THR A N 1
ATOM 2900 C CA . THR A 1 369 ? -15.719 6.359 18.154 1.00 94.19 369 THR A CA 1
ATOM 2901 C C . THR A 1 369 ? -14.803 6.742 19.311 1.00 94.19 369 THR A C 1
ATOM 2903 O O . THR A 1 369 ? -13.617 6.430 19.301 1.00 94.19 369 THR A O 1
ATOM 2906 N N . ASP A 1 370 ? -15.344 7.438 20.308 1.00 94.88 370 ASP A N 1
ATOM 2907 C CA . ASP A 1 370 ? -14.586 7.790 21.506 1.00 94.88 370 ASP A CA 1
ATOM 2908 C C . ASP A 1 370 ? -14.236 6.533 22.322 1.00 94.88 370 ASP A C 1
ATOM 2910 O O . ASP A 1 370 ? -15.127 5.767 22.707 1.00 94.88 370 ASP A O 1
ATOM 2914 N N . TYR A 1 371 ? -12.936 6.322 22.555 1.00 95.19 371 TYR A N 1
ATOM 2915 C CA . TYR A 1 371 ? -12.408 5.163 23.279 1.00 95.19 371 TYR A CA 1
ATOM 2916 C C . TYR A 1 371 ? -12.945 5.106 24.712 1.00 95.19 371 TYR A C 1
ATOM 2918 O O . TYR A 1 371 ? -13.511 4.092 25.114 1.00 95.19 371 TYR A O 1
ATOM 2926 N N . GLY A 1 372 ? -12.861 6.214 25.457 1.00 94.12 372 GLY A N 1
ATOM 2927 C CA . GLY A 1 372 ? -13.315 6.278 26.849 1.00 94.12 372 GLY A CA 1
ATOM 2928 C C . GLY A 1 372 ? -14.804 5.960 26.985 1.00 94.12 372 GLY A C 1
ATOM 2929 O O . GLY A 1 372 ? -15.189 5.117 27.788 1.00 94.12 372 GLY A O 1
ATOM 2930 N N . MET A 1 373 ? -15.644 6.545 26.128 1.00 94.56 373 MET A N 1
ATOM 2931 C CA . MET A 1 373 ? -17.080 6.264 26.098 1.00 94.56 373 MET A CA 1
ATOM 2932 C C . MET A 1 373 ? -17.399 4.805 25.760 1.00 94.56 373 MET A C 1
ATOM 2934 O O . MET A 1 373 ? -18.404 4.282 26.246 1.00 94.56 373 MET A O 1
ATOM 2938 N N . LEU A 1 374 ? -16.619 4.163 24.884 1.00 94.94 374 LEU A N 1
ATOM 2939 C CA . LEU A 1 374 ? -16.802 2.747 24.563 1.00 94.94 374 LEU A CA 1
ATOM 2940 C C . LEU A 1 374 ? -16.456 1.875 25.774 1.00 94.94 374 LEU A C 1
ATOM 2942 O O . LEU A 1 374 ? -17.262 1.021 26.147 1.00 94.94 374 LEU A O 1
ATOM 2946 N N . MET A 1 375 ? -15.313 2.136 26.408 1.00 95.56 375 MET A N 1
ATOM 2947 C CA . MET A 1 375 ? -14.852 1.384 27.574 1.00 95.56 375 MET A CA 1
ATOM 2948 C C . MET A 1 375 ? -15.784 1.567 28.779 1.00 95.56 375 MET A C 1
ATOM 2950 O O . MET A 1 375 ? -16.148 0.584 29.421 1.00 95.56 375 MET A O 1
ATOM 2954 N N . ASP A 1 376 ? -16.275 2.785 29.028 1.00 95.69 376 ASP A N 1
ATOM 2955 C CA . ASP A 1 376 ? -17.259 3.058 30.085 1.00 95.69 376 ASP A CA 1
ATOM 2956 C C . ASP A 1 376 ? -18.550 2.251 29.878 1.00 95.69 376 ASP A C 1
ATOM 2958 O O . ASP A 1 376 ? -19.084 1.653 30.815 1.00 95.69 376 ASP A O 1
ATOM 2962 N N . LYS A 1 377 ? -19.056 2.191 28.638 1.00 94.25 377 LYS A N 1
ATOM 2963 C CA . LYS A 1 377 ? -20.261 1.412 28.309 1.00 94.25 377 LYS A CA 1
ATOM 2964 C C . LYS A 1 377 ? -20.041 -0.088 28.459 1.00 94.25 377 LYS A C 1
ATOM 2966 O O . LYS A 1 377 ? -20.920 -0.765 28.990 1.00 94.25 377 LYS A O 1
ATOM 2971 N N . ALA A 1 378 ? -18.896 -0.595 28.010 1.00 93.00 378 ALA A N 1
ATOM 2972 C CA . ALA A 1 378 ? -18.536 -1.999 28.166 1.00 93.00 378 ALA A CA 1
ATOM 2973 C C . ALA A 1 378 ? -18.448 -2.390 29.651 1.00 93.00 378 ALA A C 1
ATOM 2975 O O . ALA A 1 378 ? -19.044 -3.385 30.061 1.00 93.00 378 ALA A O 1
ATOM 2976 N N . ALA A 1 379 ? -17.807 -1.559 30.478 1.00 92.94 379 ALA A N 1
ATOM 2977 C CA . ALA A 1 379 ? -17.699 -1.785 31.918 1.00 92.94 379 ALA A CA 1
ATOM 2978 C C . ALA A 1 379 ? -19.069 -1.775 32.621 1.00 92.94 379 ALA A C 1
ATOM 2980 O O . ALA A 1 379 ? -19.343 -2.623 33.474 1.00 92.94 379 ALA A O 1
ATOM 2981 N N . MET A 1 380 ? -19.962 -0.849 32.248 1.00 92.12 380 MET A N 1
ATOM 2982 C CA . MET A 1 380 ? -21.338 -0.829 32.762 1.00 92.12 380 MET A CA 1
ATOM 2983 C C . MET A 1 380 ? -22.101 -2.108 32.395 1.00 92.12 380 MET A C 1
ATOM 2985 O O . MET A 1 380 ? -22.738 -2.709 33.261 1.00 92.12 380 MET A O 1
ATOM 2989 N N . GLN A 1 381 ? -22.003 -2.548 31.139 1.00 90.44 381 GLN A N 1
ATOM 2990 C CA . GLN A 1 381 ? -22.670 -3.758 30.663 1.00 90.44 381 GLN A CA 1
ATOM 2991 C C . GLN A 1 381 ? -22.143 -5.019 31.364 1.00 90.44 381 GLN A C 1
ATOM 2993 O O . GLN A 1 381 ? -22.918 -5.914 31.712 1.00 90.44 381 GLN A O 1
ATOM 2998 N N . GLU A 1 382 ? -20.833 -5.094 31.608 1.00 89.88 382 GLU A N 1
ATOM 2999 C CA . GLU A 1 382 ? -20.234 -6.198 32.352 1.00 89.88 382 GLU A CA 1
ATOM 3000 C C . GLU A 1 382 ? -20.753 -6.243 33.797 1.00 89.88 382 GLU A C 1
ATOM 3002 O O . GLU A 1 382 ? -21.140 -7.311 34.281 1.00 89.88 382 GLU A O 1
ATOM 3007 N N . GLN A 1 383 ? -20.823 -5.090 34.469 1.00 88.56 383 GLN A N 1
ATOM 3008 C CA . GLN A 1 383 ? -21.343 -4.985 35.832 1.00 88.56 383 GLN A CA 1
ATOM 3009 C C . GLN A 1 383 ? -22.808 -5.439 35.916 1.00 88.56 383 GLN A C 1
ATOM 3011 O O . GLN A 1 383 ? -23.151 -6.240 36.790 1.00 88.56 383 GLN A O 1
ATOM 3016 N N . GLU A 1 384 ? -23.655 -5.001 34.981 1.00 89.31 384 GLU A N 1
ATOM 3017 C CA . GLU A 1 384 ? -25.053 -5.440 34.894 1.00 89.31 384 GLU A CA 1
ATOM 3018 C C . GLU A 1 384 ? -25.153 -6.959 34.685 1.00 89.31 384 GLU A C 1
ATOM 3020 O O . GLU A 1 384 ? -25.869 -7.645 35.419 1.00 89.31 384 GLU A O 1
ATOM 3025 N N . ALA A 1 385 ? -24.367 -7.525 33.765 1.00 85.94 385 ALA A N 1
ATOM 3026 C CA . ALA A 1 385 ? -24.345 -8.967 33.523 1.00 85.94 385 ALA A CA 1
ATOM 3027 C C . ALA A 1 385 ? -23.846 -9.770 34.741 1.00 85.94 385 ALA A C 1
ATOM 3029 O O . ALA A 1 385 ? -24.300 -10.895 34.988 1.00 85.94 385 ALA A O 1
ATOM 3030 N N . GLN A 1 386 ? -22.898 -9.226 35.511 1.00 83.62 386 GLN A N 1
ATOM 3031 C CA . GLN A 1 386 ? -22.437 -9.835 36.759 1.00 83.62 386 GLN A CA 1
ATOM 3032 C C . GLN A 1 386 ? -23.526 -9.808 37.838 1.00 83.62 386 GLN A C 1
ATOM 3034 O O . GLN A 1 386 ? -23.708 -10.809 38.541 1.00 83.62 386 GLN A O 1
ATOM 3039 N N . ASP A 1 387 ? -24.268 -8.710 37.960 1.00 86.62 387 ASP A N 1
ATOM 3040 C CA . ASP A 1 387 ? -25.344 -8.579 38.941 1.00 86.62 387 ASP A CA 1
ATOM 3041 C C . ASP A 1 387 ? -26.550 -9.466 38.588 1.00 86.62 387 ASP A C 1
ATOM 3043 O O . ASP A 1 387 ? -27.039 -10.193 39.458 1.00 86.62 387 ASP A O 1
ATOM 3047 N N . GLU A 1 388 ? -26.931 -9.572 37.311 1.00 84.88 388 GLU A N 1
ATOM 3048 C CA . GLU A 1 388 ? -27.947 -10.532 36.845 1.00 84.88 388 GLU A CA 1
ATOM 3049 C C . GLU A 1 388 ? -27.549 -11.991 37.136 1.00 84.88 388 GLU A C 1
ATOM 3051 O O . GLU A 1 388 ? -28.360 -12.802 37.604 1.00 84.88 388 GLU A O 1
ATOM 3056 N N . LYS A 1 389 ? -26.275 -12.351 36.913 1.00 83.69 389 LYS A N 1
ATOM 3057 C CA . LYS A 1 389 ? -25.753 -13.685 37.264 1.00 83.69 389 LYS A CA 1
ATOM 3058 C C . LYS A 1 389 ? -25.823 -13.933 38.770 1.00 83.69 389 LYS A C 1
ATOM 3060 O O . LYS A 1 389 ? -26.208 -15.030 39.181 1.00 83.69 389 LYS A O 1
ATOM 3065 N N . ARG A 1 390 ? -25.475 -12.942 39.600 1.00 84.06 390 ARG A N 1
ATOM 3066 C CA . ARG A 1 390 ? -25.564 -13.043 41.068 1.00 84.06 390 ARG A CA 1
ATOM 3067 C C . ARG A 1 390 ? -27.003 -13.254 41.524 1.00 84.06 390 ARG A C 1
ATOM 3069 O O . ARG A 1 390 ? -27.245 -14.155 42.328 1.00 84.06 390 ARG A O 1
ATOM 3076 N N . GLU A 1 391 ? -27.954 -12.489 40.993 1.00 81.25 391 GLU A N 1
ATOM 3077 C CA . GLU A 1 391 ? -29.377 -12.655 41.304 1.00 81.25 391 GLU A CA 1
ATOM 3078 C C . GLU A 1 391 ? -29.899 -14.036 40.888 1.00 81.25 391 GLU A C 1
ATOM 3080 O O . GLU A 1 391 ? -30.574 -14.707 41.673 1.00 81.25 391 GLU A O 1
ATOM 3085 N N . SER A 1 392 ? -29.519 -14.514 39.701 1.00 84.69 392 SER A N 1
ATOM 3086 C CA . SER A 1 392 ? -29.893 -15.844 39.206 1.00 84.69 392 SER A CA 1
ATOM 3087 C C . SER A 1 392 ? -29.351 -16.973 40.093 1.00 84.69 392 SER A C 1
ATOM 3089 O O . SER A 1 392 ? -30.104 -17.865 40.500 1.00 84.69 392 SER A O 1
ATOM 3091 N N . VAL A 1 393 ? -28.071 -16.916 40.483 1.00 83.94 393 VAL A N 1
ATOM 3092 C CA . VAL A 1 393 ? -27.454 -17.900 41.394 1.00 83.94 393 VAL A CA 1
ATOM 3093 C C . VAL A 1 393 ? -28.117 -17.870 42.775 1.00 83.94 393 VAL A C 1
ATOM 3095 O O . VAL A 1 393 ? -28.417 -18.925 43.340 1.00 83.94 393 VAL A O 1
ATOM 3098 N N . LEU A 1 394 ? -28.405 -16.681 43.315 1.00 81.38 394 LEU A N 1
ATOM 3099 C CA . LEU A 1 394 ? -29.144 -16.536 44.574 1.00 81.38 394 LEU A CA 1
ATOM 3100 C C . LEU A 1 394 ? -30.553 -17.139 44.473 1.00 81.38 394 LEU A C 1
ATOM 3102 O O . LEU A 1 394 ? -30.986 -17.851 45.386 1.00 81.38 394 LEU A O 1
ATOM 3106 N N . GLY A 1 395 ? -31.240 -16.927 43.348 1.00 84.56 395 GLY A N 1
ATOM 3107 C CA . GLY A 1 395 ? -32.523 -17.550 43.034 1.00 84.56 395 GLY A CA 1
ATOM 3108 C C . GLY A 1 395 ? -32.446 -19.079 43.043 1.00 84.56 395 GLY A C 1
ATOM 3109 O O . GLY A 1 395 ? -33.217 -19.727 43.757 1.00 84.56 395 GLY A O 1
ATOM 3110 N N . GLN A 1 396 ? -31.469 -19.666 42.346 1.00 85.56 396 GLN A N 1
ATOM 3111 C CA . GLN A 1 396 ? -31.253 -21.120 42.310 1.00 85.56 396 GLN A CA 1
ATOM 3112 C C . GLN A 1 396 ? -30.964 -21.705 43.701 1.00 85.56 396 GLN A C 1
ATOM 3114 O O . GLN A 1 396 ? -31.551 -22.721 44.086 1.00 85.56 396 GLN A O 1
ATOM 3119 N N . LEU A 1 397 ? -30.114 -21.048 44.497 1.00 82.94 397 LEU A N 1
ATOM 3120 C CA . LEU A 1 397 ? -29.815 -21.463 45.872 1.00 82.94 397 LEU A CA 1
ATOM 3121 C C . LEU A 1 397 ? -31.050 -21.385 46.781 1.00 82.94 397 LEU A C 1
ATOM 3123 O O . LEU A 1 397 ? -31.263 -22.270 47.616 1.00 82.94 397 LEU A O 1
ATOM 3127 N N . SER A 1 398 ? -31.882 -20.353 46.619 1.00 84.75 398 SER A N 1
ATOM 3128 C CA . SER A 1 398 ? -33.126 -20.213 47.382 1.00 84.75 398 SER A CA 1
ATOM 3129 C C . SER A 1 398 ? -34.124 -21.338 47.072 1.00 84.75 398 SER A C 1
ATOM 3131 O O . SER A 1 398 ? -34.702 -21.903 48.003 1.00 84.75 398 SER A O 1
ATOM 3133 N N . ALA A 1 399 ? -34.237 -21.739 45.799 1.00 80.69 399 ALA A N 1
ATOM 3134 C CA . ALA A 1 399 ? -35.078 -22.846 45.346 1.00 80.69 399 ALA A CA 1
ATOM 3135 C C . ALA A 1 399 ? -34.568 -24.219 45.829 1.00 80.69 399 ALA A C 1
ATOM 3137 O O . ALA A 1 399 ? -35.349 -25.074 46.247 1.00 80.69 399 ALA A O 1
ATOM 3138 N N . LEU A 1 400 ? -33.248 -24.431 45.848 1.00 80.56 400 LEU A N 1
ATOM 3139 C CA . LEU A 1 400 ? -32.640 -25.636 46.428 1.00 80.56 400 LEU A CA 1
ATOM 3140 C C . LEU A 1 400 ? -32.914 -25.737 47.935 1.00 80.56 400 LEU A C 1
ATOM 3142 O O . LEU A 1 400 ? -33.230 -26.810 48.451 1.00 80.56 400 LEU A O 1
ATOM 3146 N N . LYS A 1 401 ? -32.837 -24.611 48.653 1.00 79.19 401 LYS A N 1
ATOM 3147 C CA . LYS A 1 401 ? -33.083 -24.561 50.099 1.00 79.19 401 LYS A CA 1
ATOM 3148 C C . LYS A 1 401 ? -34.551 -24.801 50.462 1.00 79.19 401 LYS A C 1
ATOM 3150 O O . LYS A 1 401 ? -34.814 -25.396 51.509 1.00 79.19 401 LYS A O 1
ATOM 3155 N N . SER A 1 402 ? -35.503 -24.347 49.646 1.00 76.75 402 SER A N 1
ATOM 3156 C CA . SER A 1 402 ? -36.924 -24.665 49.842 1.00 76.75 402 SER A CA 1
ATOM 3157 C C . SER A 1 402 ? -37.220 -26.133 49.528 1.00 76.75 402 SER A C 1
ATOM 3159 O O . SER A 1 402 ? -37.873 -26.792 50.332 1.00 76.75 402 SER A O 1
ATOM 3161 N N . SER A 1 403 ? -36.642 -26.684 48.459 1.00 70.38 403 SER A N 1
ATOM 3162 C CA . SER A 1 403 ? -36.786 -28.102 48.096 1.00 70.38 403 SER A CA 1
ATOM 3163 C C . SER A 1 403 ? -36.196 -29.052 49.160 1.00 70.38 403 SER A C 1
ATOM 3165 O O . SER A 1 403 ? -36.805 -30.059 49.518 1.00 70.38 403 SER A O 1
ATOM 3167 N N . ALA A 1 404 ? -35.072 -28.684 49.791 1.00 59.19 404 ALA A N 1
ATOM 3168 C CA . ALA A 1 404 ? -34.481 -29.435 50.907 1.00 59.19 404 ALA A CA 1
ATOM 3169 C C . ALA A 1 404 ? -35.329 -29.425 52.198 1.00 59.19 404 ALA A C 1
ATOM 3171 O O . ALA A 1 404 ? -35.142 -30.281 53.062 1.00 59.19 404 ALA A O 1
ATOM 3172 N N . LYS A 1 405 ? -36.259 -28.472 52.355 1.00 58.75 405 LYS A N 1
ATOM 3173 C CA . LYS A 1 405 ? -37.211 -28.455 53.479 1.00 58.75 405 LYS A CA 1
ATOM 3174 C C . LYS A 1 405 ? -38.426 -29.359 53.254 1.00 58.75 405 LYS A C 1
ATOM 3176 O O . LYS A 1 405 ? -39.083 -29.700 54.234 1.00 58.75 405 LYS A O 1
ATOM 3181 N N . GLU A 1 406 ? -38.722 -29.747 52.015 1.00 53.50 406 GLU A N 1
ATOM 3182 C CA . GLU A 1 406 ? -39.894 -30.572 51.681 1.00 53.50 406 GLU A CA 1
ATOM 3183 C C . GLU A 1 406 ? -39.623 -32.086 51.739 1.00 53.50 406 GLU A C 1
ATOM 3185 O O . GLU A 1 406 ? -40.569 -32.865 51.844 1.00 53.50 406 GLU A O 1
ATOM 3190 N N . HIS A 1 407 ? -38.357 -32.522 51.788 1.00 53.62 407 HIS A N 1
ATOM 3191 C CA . HIS A 1 407 ? -37.984 -33.911 52.081 1.00 53.62 407 HIS A CA 1
ATOM 3192 C C . HIS A 1 407 ? -37.403 -34.046 53.501 1.00 53.62 407 HIS A C 1
ATOM 3194 O O . HIS A 1 407 ? -36.232 -33.729 53.717 1.00 53.62 407 HIS A O 1
ATOM 3200 N N . PRO A 1 408 ? -38.167 -34.547 54.494 1.00 47.66 408 PRO A N 1
ATOM 3201 C CA . PRO A 1 408 ? -37.621 -34.825 55.814 1.00 47.66 408 PRO A CA 1
ATOM 3202 C C . PRO A 1 408 ? -36.641 -35.999 55.728 1.00 47.66 408 PRO A C 1
ATOM 3204 O O . PRO A 1 408 ? -36.934 -37.019 55.100 1.00 47.66 408 PRO A O 1
ATOM 3207 N N . ALA A 1 409 ? -35.491 -35.867 56.391 1.00 51.06 409 ALA A N 1
ATOM 3208 C CA . ALA A 1 409 ? -34.526 -36.949 56.555 1.00 51.06 409 ALA A CA 1
ATOM 3209 C C . ALA A 1 409 ? -35.211 -38.229 57.087 1.00 51.06 409 ALA A C 1
ATOM 3211 O O . ALA A 1 409 ? -36.047 -38.135 57.994 1.00 51.06 409 ALA A O 1
ATOM 3212 N N . PRO A 1 410 ? -34.870 -39.428 56.573 1.00 49.56 410 PRO A N 1
ATOM 3213 C CA . PRO A 1 410 ? -35.428 -40.665 57.096 1.00 49.56 410 PRO A CA 1
ATOM 3214 C C . PRO A 1 410 ? -35.005 -40.835 58.561 1.00 49.56 410 PRO A C 1
ATOM 3216 O O . PRO A 1 410 ? -33.837 -40.674 58.916 1.00 49.56 410 PRO A O 1
ATOM 3219 N N . ALA A 1 411 ? -35.985 -41.123 59.420 1.00 49.19 411 ALA A N 1
ATOM 3220 C CA . ALA A 1 411 ? -35.802 -41.274 60.859 1.00 49.19 411 ALA A CA 1
ATOM 3221 C C . ALA A 1 411 ? -34.745 -42.350 61.201 1.00 49.19 411 ALA A C 1
ATOM 3223 O O . ALA A 1 411 ? -34.640 -43.356 60.492 1.00 49.19 411 ALA A O 1
ATOM 3224 N N . PRO A 1 412 ? -33.985 -42.187 62.301 1.00 47.44 412 PRO A N 1
ATOM 3225 C CA . PRO A 1 412 ? -32.920 -43.112 62.667 1.00 47.44 412 PRO A CA 1
ATOM 3226 C C . PRO A 1 412 ? -33.490 -44.502 62.976 1.00 47.44 412 PRO A C 1
ATOM 3228 O O . PRO A 1 412 ? -34.424 -44.652 63.768 1.00 47.44 412 PRO A O 1
ATOM 3231 N N . ALA A 1 413 ? -32.913 -45.528 62.349 1.00 46.75 413 ALA A N 1
ATOM 3232 C CA . ALA A 1 413 ? -33.288 -46.919 62.556 1.00 46.75 413 ALA A CA 1
ATOM 3233 C C . ALA A 1 413 ? -33.082 -47.324 64.026 1.00 46.75 413 ALA A C 1
ATOM 3235 O O . ALA A 1 413 ? -31.978 -47.243 64.569 1.00 46.75 413 ALA A O 1
ATOM 3236 N N . LYS A 1 414 ? -34.159 -47.784 64.675 1.00 47.97 414 LYS A N 1
ATOM 3237 C CA . LYS A 1 414 ? -34.097 -48.420 65.996 1.00 47.97 414 LYS A CA 1
ATOM 3238 C C . LYS A 1 414 ? -33.265 -49.701 65.897 1.00 47.97 414 LYS A C 1
ATOM 3240 O O . LYS A 1 414 ? -33.622 -50.604 65.141 1.00 47.97 414 LYS A O 1
ATOM 3245 N N . LYS A 1 415 ? -32.195 -49.786 66.695 1.00 49.41 415 LYS A N 1
ATOM 3246 C CA . LYS A 1 415 ? -31.476 -51.035 66.983 1.00 49.41 415 LYS A CA 1
ATOM 3247 C C . LYS A 1 415 ? -32.482 -52.090 67.453 1.00 49.41 415 LYS A C 1
ATOM 3249 O O . LYS A 1 415 ? -33.205 -51.857 68.419 1.00 49.41 415 LYS A O 1
ATOM 3254 N N . ARG A 1 416 ? -32.540 -53.222 66.751 1.00 41.56 416 ARG A N 1
ATOM 3255 C CA . ARG A 1 416 ? -33.128 -54.461 67.265 1.00 41.56 416 ARG A CA 1
ATOM 3256 C C . ARG A 1 416 ? -32.045 -55.172 68.064 1.00 41.56 416 ARG A C 1
ATOM 3258 O O . ARG A 1 416 ? -30.982 -55.454 67.521 1.00 41.56 416 ARG A O 1
ATOM 3265 N N . ASP A 1 417 ? -32.335 -55.413 69.334 1.00 49.47 417 ASP A N 1
ATOM 3266 C CA . ASP A 1 417 ? -31.584 -56.331 70.178 1.00 49.47 417 ASP A CA 1
ATOM 3267 C C . ASP A 1 417 ? -31.713 -57.749 69.606 1.00 49.47 417 ASP A C 1
ATOM 3269 O O . ASP A 1 417 ? -32.818 -58.281 69.485 1.00 49.47 417 ASP A O 1
ATOM 3273 N N . GLU A 1 418 ? -30.583 -58.353 69.242 1.00 40.34 418 GLU A N 1
ATOM 3274 C CA . GLU A 1 418 ? -30.486 -59.792 69.016 1.00 40.34 418 GLU A CA 1
ATOM 3275 C C . GLU A 1 418 ? -30.274 -60.478 70.366 1.00 40.34 418 GLU A C 1
ATOM 3277 O O . GLU A 1 418 ? -29.174 -60.516 70.916 1.00 40.34 418 GLU A O 1
ATOM 3282 N N . ALA A 1 419 ? -31.359 -61.032 70.900 1.00 44.94 419 ALA A N 1
ATOM 3283 C CA . ALA A 1 419 ? -31.309 -62.106 71.873 1.00 44.94 419 ALA A CA 1
ATOM 3284 C C . ALA A 1 419 ? -32.112 -63.294 71.326 1.00 44.94 419 ALA A C 1
ATOM 3286 O O . ALA A 1 419 ? -33.312 -63.174 71.097 1.00 44.94 419 ALA A O 1
ATOM 3287 N N . SER A 1 420 ? -31.430 -64.440 71.232 1.00 40.84 420 SER A N 1
ATOM 3288 C CA . SER A 1 420 ? -31.962 -65.808 71.088 1.00 40.84 420 SER A CA 1
ATOM 3289 C C . SER A 1 420 ? -32.591 -66.182 69.736 1.00 40.84 420 SER A C 1
ATOM 3291 O O . SER A 1 420 ? -33.760 -65.893 69.492 1.00 40.84 420 SER A O 1
ATOM 3293 N N . LEU A 1 421 ? -31.871 -66.937 68.898 1.00 37.84 421 LEU A N 1
ATOM 3294 C CA . LEU A 1 421 ? -31.821 -68.414 68.904 1.00 37.84 421 LEU A CA 1
ATOM 3295 C C . LEU A 1 421 ? -30.849 -68.940 67.842 1.00 37.84 421 LEU A C 1
ATOM 3297 O O . LEU A 1 421 ? -30.884 -68.412 66.709 1.00 37.84 421 LEU A O 1
#

pLDDT: mean 85.47, std 13.22, range [37.84, 97.81]

Foldseek 3Di:
DFDPVLLVLLLVVLVVLLVVVVVVLVPDDPVSVVVCVVVNVVSVVVSVVSNVDRDHNVVSVVLSPDPRNSVVVSVVVVVVVPPCPVVVVVVVVVVVVVVVVVVVVVVVVVVVVVVPPPKDWFWKQKQLFKIKTWIADPPLKIKIWIAGLPVLDTQDIDIGHNVQLVVQFFQAADSRRSNVVVCCVVSVSQPDPVSDIQMFTFALCSSCPRPPDPSVVCVVPPVVVGDPQWAFAAALVRHTSTTHHAQFKKWK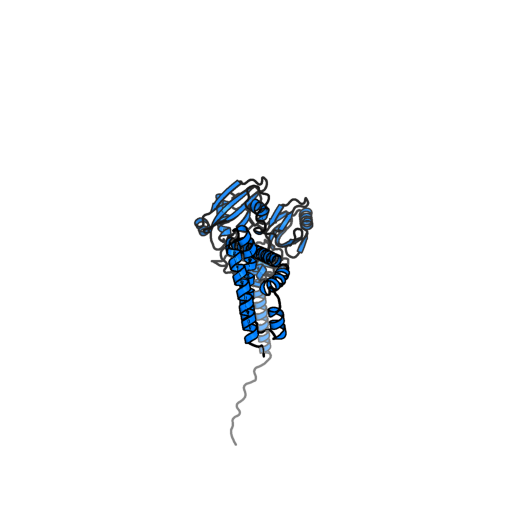DFPVFIWIFTWHGDDNQWIQGQNDIDGNNRVNVVCVVRVMDMDGHTFDPDQKWKKDQAPWKIKIWGNDPQWIKMFMATNQLETPDIDIGNGGRHTPVRVVCVVCVVVVRNSTMIGTDDNVVSVVSNVVSVVVVVVVVVVVVVVVVVVVVVVVVVDDDPDDDDDDDDDDD

Sequence (421 aa):
MADTELSSKLYEKASAEQDKFRAWLVDQPPADILNHAVEYAVREDILMEIGALELPDDQARALLASPDTMADIYKTFSKMVDTGHMDVVRESIEDRAATLSMEQAVQEAVQMEMESQGKQEGVYLVDRSSLLHLKEVQGGDFEYTVFDKQTKEKTAEGKISLDDVLDGIDPTHDHLAAARAAAIGEAGLQSGPLGGSDVAQVGLTSLKDFRDSDIRRRSVWEPETLPKDDIRFINSGYEEQFRIPDGGTIQVEYPDRTFSAKCEYIDDYHTYVGSEVYHICQFAEVLERGGGVCRPEPELDAEQAAWKIGWNAYLAVECGAGHWDYHLYDEKFNETKSGELEVVGCSINEVRDMVLFDNKLERRSMTPTDYGMLMDKAAMQEQEAQDEKRESVLGQLSALKSSAKEHPAPAPAKKRDEASL

InterPro domains:
  IPR024380 Domain of unknown function DUF3848 [PF12959] (8-98)
  IPR040568 Large polyvalent protein-associated domain 16 [PF18830] (304-379)